Protein 2J07 (pdb70)

Secondary structure (DSSP, 8-state):
-PEEEEESS---STT-HHHHHHHTTS-EEEEEEE-HHHHSS-HHHHHHHHHHHHHHHHHHHHTT--EEEEES-HHHHHHHHHHHTT-SEEEEE---SHHHHHHHHHHHHH-SS-EEEEPPP-SS-TT-SS--SSHHHHHTT---PPPPPPPPSS---------------SSPPPPPSHHHHHHHHHHHHHHTGGGHHHHTT-TT-TTS---HHHHHTTSS-HHHHHHHHHHH-SHHHHHHHHHHHHHHHHHHHHHH-GGGGTS-SSGGGTT------HHHHHHHHTT-SS-HHHHHHHHHHHHHS---HHHHHHHHHIIIIIS---HHHHHHHHHHH-TT--HHHHHHHHHHHTTSSGGG--TT----HHHHHHHHSTTSHHHHHH-TT-SSSS-SS-SS-HHHHHHHHHHHHHHHH--

B-factor: mean 44.73, std 10.7, range [20.0, 86.78]

Solvent-accessible surface area: 18407 Å² total; per-residue (Å²): 57,24,5,0,0,3,1,23,49,8,3,6,2,6,0,0,16,0,0,41,87,0,42,95,176,22,79,3,4,0,0,1,11,1,4,49,85,85,9,174,33,36,81,30,51,56,0,1,37,1,34,1,0,47,24,4,13,89,25,1,118,93,79,48,10,2,0,10,2,16,102,18,56,2,26,100,50,0,7,32,0,5,159,125,17,166,7,131,6,0,7,0,6,37,31,54,68,77,61,1,124,118,18,4,26,101,0,118,137,45,13,110,38,70,9,75,49,33,105,30,7,51,17,14,50,7,59,54,130,149,49,28,99,56,27,64,48,1,23,168,78,32,218,39,15,53,83,35,61,84,55,12,166,75,13,42,178,20,79,69,70,12,142,13,41,191,49,110,33,67,19,117,44,38,125,46,6,26,152,16,0,54,64,27,0,169,57,7,8,118,77,83,0,67,128,17,36,88,45,54,38,60,0,28,10,82,6,17,23,105,5,26,4,14,24,24,27,6,0,0,0,26,40,15,0,0,80,62,0,69,185,107,23,60,116,1,3,203,81,10,7,23,44,15,8,52,37,2,0,0,53,1,0,19,84,33,19,70,73,0,25,115,94,6,0,20,83,144,4,74,83,10,65,56,84,101,59,95,77,28,8,66,16,0,46,71,0,128,0,7,0,0,0,1,0,0,0,0,57,17,0,47,50,41,0,23,1,5,78,31,0,49,19,4,0,4,7,6,0,0,3,7,2,0,0,34,9,98,97,0,9,83,17,4,30,50,9,3,6,7,9,25,116,8,35,14,3,17,28,4,0,74,3,0,4,0,14,0,36,73,21,61,32,120,106,18,13,75,8,46,80,1,0,109,133,26,6,95,138,23,142,11,8,142,157,38,0,86,100,13,123,52,16,52,44,83,136,47,62,27,84,30,97,66,3,91,107,54,1,22,142,38,0,74,98,46,36,209,97

Foldseek 3Di:
DAEEEEAFLALAQWQFVQVVVRVVPHAYAYEYEAECVLQVFALLQNQLLLLSNVQSQVVLVVLQHAYEYYYYQCLVVVQVVCVVQVHQEYEYAQDLDPVSVVSVVSNCVSHPHYYHYHHAAAQDAQPDPDADLALVVVVVVGDAFDAGGGGDRHHDHDDYDDDRDRTDSQADDDNHALVSLVVLLVVLLPPQLQCLVVAQLAFQRPSDSPNLLCVLSSSDGLRNSLNVLVVSDHDSSVVNNSVSVLVNSLSNNCNVPVCLLPAFPPPLCRPQPADADPVLVVCLQCLNQLQLLSSLQNQCLQHHQDTRLNSLLQSLQCCCQLVSHDNNVVLSSSLSSHSSRHNSSSSLSNSQSNCRRHNNNHQLDDDDQQVSCVVRPPVCVSSCVRPVVDPGSDGDPGPDDRVVSSVVRCVSVCVRVVD

Organism: Thermus thermophilus (strain ATCC 27634 / DSM 579 / HB8) (NCBI:txid300852)

CATH classification: 3.40.50.620 (+2 more: 1.25.40.80, 1.10.579.10)

Sequence (419 aa):
GPLLVWHRGDLRLHDHPALLEALARGPVVGLVVLDPNNLKTTPRRRAWFLENVRALREAYRARGGALWVLEGLPWEKVPEAARRLKAKAVYALTSHTPYGRYRDGRVREALPVPLHLLPAPHLLPPDLPRAYRVYTPFSRLYRGAAPPLPPPEALPKGPEEGEIPREDPGLPLPEPGEEAALAGLRAFLEAKLPRYAEERDRLDGEGGSRLSPYFALGVLSPRLAAWEAERRGGEGARKWVAELLWRDFSYHLLYHFPWMAERPLDPRFQAFPWQEDEALFQAWYEGKTGVPLVDAAMRELHATGFLSNRARMNAAQFAVKHLLLPWKRCEEAFRHLLLDGDRAVNLQGWQWAGGLGVDAAPYFRVFNPVLQGERHDPEGRWLKRWAPEYPSYAPKDPVVDLEEARRRYLRLARDLARG

Nearest PDB structures (foldseek):
  2j07-assembly1_A  TM=1.002E+00  e=1.628E-79  Thermus thermophilus HB8
  4u63-assembly1_A  TM=9.119E-01  e=2.411E-32  Agrobacterium fabrum str. C58
  1u3d-assembly1_A  TM=8.699E-01  e=9.094E-28  Arabidopsis thaliana
  2xrz-assembly2_B  TM=8.127E-01  e=2.180E-18  Methanosarcina mazei Go1
  7yc7-assembly2_B  TM=8.078E-01  e=6.521E-18  Methanosarcina mazei Go1

Structure (mmCIF, N/CA/C/O backbone):
data_2J07
#
_entry.id   2J07
#
_cell.length_a   112.620
_cell.length_b   112.620
_cell.length_c   140.262
_cell.angle_alpha   90.00
_cell.angle_beta   90.00
_cell.angle_gamma   120.00
#
_symmetry.space_group_name_H-M   'P 61 2 2'
#
loop_
_entity.id
_entity.type
_entity.pdbx_description
1 polymer 'DEOXYRIBODIPYRIMIDINE PHOTO-LYASE'
2 non-polymer 'FLAVIN-ADENINE DINUCLEOTIDE'
3 non-polymer 8-HYDROXY-10-(D-RIBO-2,3,4,5-TETRAHYDROXYPENTYL)-5-DEAZAISOALLOXAZINE
4 non-polymer 'CHLORIDE ION'
5 non-polymer 'PHOSPHATE ION'
6 water water
#
loop_
_atom_site.group_PDB
_atom_site.id
_atom_site.type_symbol
_atom_site.label_atom_id
_atom_site.label_alt_id
_atom_site.label_comp_id
_atom_site.label_asym_id
_atom_site.label_entity_id
_atom_site.label_seq_id
_atom_site.pdbx_PDB_ins_code
_atom_site.Cartn_x
_atom_site.Cartn_y
_atom_site.Cartn_z
_atom_site.occupancy
_atom_site.B_iso_or_equiv
_atom_site.auth_seq_id
_atom_site.auth_comp_id
_atom_site.auth_asym_id
_atom_site.auth_atom_id
_atom_site.pdbx_PDB_model_num
ATOM 1 N N . GLY A 1 2 ? 51.533 13.115 4.166 1.00 52.58 2 GLY A N 1
ATOM 2 C CA . GLY A 1 2 ? 51.795 12.906 5.625 1.00 48.14 2 GLY A CA 1
ATOM 3 C C . GLY A 1 2 ? 50.564 13.220 6.474 1.00 44.77 2 GLY A C 1
ATOM 4 O O . GLY A 1 2 ? 49.908 14.241 6.269 1.00 46.53 2 GLY A O 1
ATOM 5 N N . PRO A 1 3 ? 50.204 12.312 7.385 1.00 41.02 3 PRO A N 1
ATOM 6 C CA . PRO A 1 3 ? 48.995 12.543 8.185 1.00 40.00 3 PRO A CA 1
ATOM 7 C C . PRO A 1 3 ? 49.214 13.643 9.233 1.00 39.68 3 PRO A C 1
ATOM 8 O O . PRO A 1 3 ? 50.365 14.053 9.500 1.00 39.92 3 PRO A O 1
ATOM 12 N N . LEU A 1 4 ? 48.129 14.090 9.841 1.00 35.50 4 LEU A N 1
ATOM 13 C CA . LEU A 1 4 ? 48.204 14.906 11.043 1.00 35.23 4 LEU A CA 1
ATOM 14 C C . LEU A 1 4 ? 47.856 14.022 12.226 1.00 33.79 4 LEU A C 1
ATOM 15 O O . LEU A 1 4 ? 46.885 13.244 12.167 1.00 33.05 4 LEU A O 1
ATOM 20 N N . LEU A 1 5 ? 48.595 14.184 13.321 1.00 30.35 5 LEU A N 1
ATOM 21 C CA . LEU A 1 5 ? 48.297 13.409 14.544 1.00 33.78 5 LEU A CA 1
ATOM 22 C C . LEU A 1 5 ? 47.305 14.175 15.412 1.00 33.16 5 LEU A C 1
ATOM 23 O O . LEU A 1 5 ? 47.495 15.369 15.670 1.00 33.90 5 LEU A O 1
ATOM 28 N N . VAL A 1 6 ? 46.258 13.494 15.867 1.00 34.25 6 VAL A N 1
ATOM 29 C CA . VAL A 1 6 ? 45.330 14.071 16.849 1.00 32.52 6 VAL A CA 1
ATOM 30 C C . VAL A 1 6 ? 45.625 13.389 18.196 1.00 33.47 6 VAL A C 1
ATOM 31 O O . VAL A 1 6 ? 45.400 12.198 18.385 1.00 34.37 6 VAL A O 1
ATOM 35 N N . TRP A 1 7 ? 46.212 14.141 19.122 1.00 31.76 7 TRP A N 1
ATOM 36 C CA . TRP A 1 7 ? 46.589 13.571 20.421 1.00 31.08 7 TRP A CA 1
ATOM 37 C C . TRP A 1 7 ? 45.523 13.867 21.479 1.00 31.99 7 TRP A C 1
ATOM 38 O O . TRP A 1 7 ? 45.263 15.062 21.806 1.00 33.93 7 TRP A O 1
ATOM 49 N N . HIS A 1 8 ? 44.772 12.814 21.827 1.00 31.42 8 HIS A N 1
ATOM 50 C CA . HIS A 1 8 ? 43.683 12.867 22.811 1.00 34.08 8 HIS A CA 1
ATOM 51 C C . HIS A 1 8 ? 44.273 12.718 24.208 1.00 34.62 8 HIS A C 1
ATOM 52 O O . HIS A 1 8 ? 45.078 11.805 24.456 1.00 34.18 8 HIS A O 1
ATOM 59 N N . ARG A 1 9 ? 43.870 13.603 25.127 1.00 33.64 9 ARG A N 1
ATOM 60 C CA . ARG A 1 9 ? 44.235 13.451 26.512 1.00 33.93 9 ARG A CA 1
ATOM 61 C C . ARG A 1 9 ? 42.944 13.289 27.326 1.00 33.74 9 ARG A C 1
ATOM 62 O O . ARG A 1 9 ? 42.281 12.249 27.216 1.00 35.45 9 ARG A O 1
ATOM 70 N N . GLY A 1 10 ? 42.591 14.278 28.144 1.00 34.80 10 GLY A N 1
ATOM 71 C CA . GLY A 1 10 ? 41.306 14.230 28.876 1.00 33.61 10 GLY A CA 1
ATOM 72 C C . GLY A 1 10 ? 40.214 14.732 27.959 1.00 32.44 10 GLY A C 1
ATOM 73 O O . GLY A 1 10 ? 39.459 15.676 28.299 1.00 32.46 10 GLY A O 1
ATOM 74 N N . ASP A 1 11 ? 40.112 14.079 26.814 1.00 29.96 11 ASP A N 1
ATOM 75 C CA . ASP A 1 11 ? 39.112 14.387 25.809 1.00 31.97 11 ASP A CA 1
ATOM 76 C C . ASP A 1 11 ? 38.894 13.160 24.947 1.00 33.15 11 ASP A C 1
ATOM 77 O O . ASP A 1 11 ? 39.047 13.201 23.713 1.00 32.48 11 ASP A O 1
ATOM 82 N N . LEU A 1 12 ? 38.518 12.068 25.618 1.00 31.96 12 LEU A N 1
ATOM 83 C CA . LEU A 1 12 ? 38.354 10.771 24.991 1.00 34.12 12 LEU A CA 1
ATOM 84 C C . LEU A 1 12 ? 36.994 10.666 24.278 1.00 34.97 12 LEU A C 1
ATOM 85 O O . LEU A 1 12 ? 36.091 9.946 24.730 1.00 34.04 12 LEU A O 1
ATOM 90 N N . ARG A 1 13 ? 36.824 11.456 23.235 1.00 31.91 13 ARG A N 1
ATOM 91 C CA . ARG A 1 13 ? 35.535 11.520 22.529 1.00 31.96 13 ARG A CA 1
ATOM 92 C C . ARG A 1 13 ? 35.800 11.931 21.069 1.00 34.14 13 ARG A C 1
ATOM 93 O O . ARG A 1 13 ? 36.802 12.608 20.786 1.00 33.43 13 ARG A O 1
ATOM 101 N N . LEU A 1 14 ? 34.785 11.768 20.213 1.00 35.92 14 LEU A N 1
ATOM 102 C CA . LEU A 1 14 ? 34.829 12.305 18.853 1.00 35.32 14 LEU A CA 1
ATOM 103 C C . LEU A 1 14 ? 33.958 13.571 18.696 1.00 36.26 14 LEU A C 1
ATOM 104 O O . LEU A 1 14 ? 34.284 14.412 17.879 1.00 34.55 14 LEU A O 1
ATOM 109 N N . HIS A 1 15 ? 32.845 13.681 19.447 1.00 32.19 15 HIS A N 1
ATOM 110 C CA . HIS A 1 15 ? 31.942 14.862 19.369 1.00 33.61 15 HIS A CA 1
ATOM 111 C C . HIS A 1 15 ? 32.595 16.089 19.970 1.00 35.65 15 HIS A C 1
ATOM 112 O O . HIS A 1 15 ? 33.449 15.961 20.856 1.00 35.53 15 HIS A O 1
ATOM 119 N N . ASP A 1 16 ? 32.308 17.264 19.402 1.00 33.76 16 ASP A N 1
ATOM 120 C CA . ASP A 1 16 ? 32.771 18.540 19.949 1.00 33.55 16 ASP A CA 1
ATOM 121 C C . ASP A 1 16 ? 34.247 18.480 20.327 1.00 34.19 16 ASP A C 1
ATOM 122 O O . ASP A 1 16 ? 34.603 18.866 21.444 1.00 32.44 16 ASP A O 1
ATOM 127 N N . HIS A 1 17 ? 35.122 18.212 19.334 1.00 32.90 17 HIS A N 1
ATOM 128 C CA . HIS A 1 17 ? 36.550 18.073 19.611 1.00 32.35 17 HIS A CA 1
ATOM 129 C C . HIS A 1 17 ? 37.349 18.969 18.675 1.00 31.36 17 HIS A C 1
ATOM 130 O O . HIS A 1 17 ? 37.537 18.613 17.516 1.00 33.38 17 HIS A O 1
ATOM 137 N N . PRO A 1 18 ? 37.653 20.216 19.115 1.00 31.05 18 PRO A N 1
ATOM 138 C CA . PRO A 1 18 ? 38.281 21.162 18.218 1.00 31.60 18 PRO A CA 1
ATOM 139 C C . PRO A 1 18 ? 39.568 20.603 17.553 1.00 32.00 18 PRO A C 1
ATOM 140 O O . PRO A 1 18 ? 39.843 20.944 16.420 1.00 31.86 18 PRO A O 1
ATOM 144 N N . ALA A 1 19 ? 40.419 19.899 18.302 1.00 34.65 19 ALA A N 1
ATOM 145 C CA . ALA A 1 19 ? 41.675 19.448 17.720 1.00 33.29 19 ALA A CA 1
ATOM 146 C C . ALA A 1 19 ? 41.434 18.450 16.571 1.00 31.35 19 ALA A C 1
ATOM 147 O O . ALA A 1 19 ? 42.149 18.464 15.557 1.00 31.56 19 ALA A O 1
ATOM 149 N N . LEU A 1 20 ? 40.549 17.488 16.817 1.00 32.27 20 LEU A N 1
ATOM 150 C CA . LEU A 1 20 ? 40.181 16.479 15.825 1.00 33.06 20 LEU A CA 1
ATOM 151 C C . LEU A 1 20 ? 39.695 17.132 14.529 1.00 33.51 20 LEU A C 1
ATOM 152 O O . LEU A 1 20 ? 40.242 16.879 13.444 1.00 32.27 20 LEU A O 1
ATOM 157 N N . LEU A 1 21 ? 38.762 18.076 14.642 1.00 31.93 21 LEU A N 1
ATOM 158 C CA . LEU A 1 21 ? 38.277 18.732 13.431 1.00 31.83 21 LEU A CA 1
ATOM 159 C C . LEU A 1 21 ? 39.292 19.641 12.803 1.00 30.53 21 LEU A C 1
ATOM 160 O O . LEU A 1 21 ? 39.336 19.736 11.566 1.00 31.88 21 LEU A O 1
ATOM 165 N N . GLU A 1 22 ? 40.008 20.429 13.607 1.00 30.20 22 GLU A N 1
ATOM 166 C CA . GLU A 1 22 ? 41.064 21.303 13.017 1.00 31.86 22 GLU A CA 1
ATOM 167 C C . GLU A 1 22 ? 42.005 20.471 12.139 1.00 33.59 22 GLU A C 1
ATOM 168 O O . GLU A 1 22 ? 42.399 20.874 11.044 1.00 31.97 22 GLU A O 1
ATOM 174 N N . ALA A 1 23 ? 42.372 19.281 12.646 1.00 33.47 23 ALA A N 1
ATOM 175 C CA . ALA A 1 23 ? 43.277 18.425 11.905 1.00 32.10 23 ALA A CA 1
ATOM 176 C C . ALA A 1 23 ? 42.622 17.820 10.660 1.00 32.77 23 ALA A C 1
ATOM 177 O O . ALA A 1 23 ? 43.224 17.785 9.588 1.00 33.51 23 ALA A O 1
ATOM 179 N N . LEU A 1 24 ? 41.426 17.274 10.817 1.00 32.49 24 LEU A N 1
ATOM 180 C CA . LEU A 1 24 ? 40.758 16.574 9.705 1.00 33.78 24 LEU A CA 1
ATOM 181 C C . LEU A 1 24 ? 40.527 17.539 8.560 1.00 32.28 24 LEU A C 1
ATOM 182 O O . LEU A 1 24 ? 40.532 17.147 7.402 1.00 29.85 24 LEU A O 1
ATOM 187 N N . ALA A 1 25 ? 40.222 18.803 8.874 1.00 29.22 25 ALA A N 1
ATOM 188 C CA . ALA A 1 25 ? 40.013 19.759 7.774 1.00 29.59 25 ALA A CA 1
ATOM 189 C C . ALA A 1 25 ? 41.247 19.960 6.926 1.00 32.67 25 ALA A C 1
ATOM 190 O O . ALA A 1 25 ? 41.128 20.409 5.777 1.00 30.98 25 ALA A O 1
ATOM 192 N N . ARG A 1 26 ? 42.435 19.666 7.482 1.00 29.63 26 ARG A N 1
ATOM 193 C CA . ARG A 1 26 ? 43.690 19.821 6.722 1.00 31.01 26 ARG A CA 1
ATOM 194 C C . ARG A 1 26 ? 44.164 18.582 5.977 1.00 32.28 26 ARG A C 1
ATOM 195 O O . ARG A 1 26 ? 44.992 18.693 5.097 1.00 32.67 26 ARG A O 1
ATOM 203 N N . GLY A 1 27 ? 43.742 17.386 6.403 1.00 33.04 27 GLY A N 1
ATOM 204 C CA . GLY A 1 27 ? 44.240 16.173 5.754 1.00 34.39 27 GLY A CA 1
ATOM 205 C C . GLY A 1 27 ? 43.874 14.947 6.558 1.00 34.48 27 GLY A C 1
ATOM 206 O O . GLY A 1 27 ? 43.137 15.064 7.540 1.00 31.16 27 GLY A O 1
ATOM 207 N N . PRO A 1 28 ? 44.404 13.771 6.148 1.00 35.02 28 PRO A N 1
ATOM 208 C CA . PRO A 1 28 ? 44.164 12.500 6.837 1.00 34.66 28 PRO A CA 1
ATOM 209 C C . PRO A 1 28 ? 44.696 12.609 8.240 1.00 33.33 28 PRO A C 1
ATOM 210 O O . PRO A 1 28 ? 45.715 13.284 8.458 1.00 32.66 28 PRO A O 1
ATOM 214 N N . VAL A 1 29 ? 44.034 11.934 9.175 1.00 33.15 29 VAL A N 1
ATOM 215 C CA . VAL A 1 29 ? 44.436 11.959 10.569 1.00 33.89 29 VAL A CA 1
ATOM 216 C C . VAL A 1 29 ? 44.704 10.545 11.105 1.00 33.53 29 VAL A C 1
ATOM 217 O O . VAL A 1 29 ? 44.052 9.569 10.707 1.00 32.48 29 VAL A O 1
ATOM 221 N N . VAL A 1 30 ? 45.531 10.500 12.139 1.00 33.15 30 VAL A N 1
ATOM 222 C CA . VAL A 1 30 ? 45.660 9.316 13.010 1.00 32.39 30 VAL A CA 1
ATOM 223 C C . VAL A 1 30 ? 45.541 9.849 14.443 1.00 32.11 30 VAL A C 1
ATOM 224 O O . VAL A 1 30 ? 46.207 10.835 14.794 1.00 33.04 30 VAL A O 1
ATOM 228 N N . GLY A 1 31 ? 44.747 9.183 15.292 1.00 28.90 31 GLY A N 1
ATOM 229 C CA . GLY A 1 31 ? 44.570 9.623 16.669 1.00 30.79 31 GLY A CA 1
ATOM 230 C C . GLY A 1 31 ? 45.681 8.979 17.498 1.00 33.57 31 GLY A C 1
ATOM 231 O O . GLY A 1 31 ? 46.266 7.968 17.082 1.00 31.86 31 GLY A O 1
ATOM 232 N N . LEU A 1 32 ? 45.997 9.579 18.639 1.00 30.99 32 LEU A N 1
ATOM 233 C CA . LEU A 1 32 ? 46.985 8.993 19.565 1.00 32.71 32 LEU A CA 1
ATOM 234 C C . LEU A 1 32 ? 46.533 9.235 20.976 1.00 33.31 32 LEU A C 1
ATOM 235 O O . LEU A 1 32 ? 46.103 10.350 21.328 1.00 33.44 32 LEU A O 1
ATOM 240 N N . VAL A 1 33 ? 46.662 8.201 21.802 1.00 33.14 33 VAL A N 1
ATOM 241 C CA . VAL A 1 33 ? 46.621 8.348 23.245 1.00 34.13 33 VAL A CA 1
ATOM 242 C C . VAL A 1 33 ? 47.966 7.874 23.797 1.00 35.51 33 VAL A C 1
ATOM 243 O O . VAL A 1 33 ? 48.512 6.868 23.343 1.00 32.12 33 VAL A O 1
ATOM 247 N N . VAL A 1 34 ? 48.520 8.657 24.721 1.00 33.73 34 VAL A N 1
ATOM 248 C CA . VAL A 1 34 ? 49.695 8.213 25.468 1.00 33.73 34 VAL A CA 1
ATOM 249 C C . VAL A 1 34 ? 49.313 7.872 26.897 1.00 33.78 34 VAL A C 1
ATOM 250 O O . VAL A 1 34 ? 48.834 8.732 27.668 1.00 33.48 34 VAL A O 1
ATOM 254 N N . LEU A 1 35 ? 49.566 6.615 27.255 1.00 33.27 35 LEU A N 1
ATOM 255 C CA . LEU A 1 35 ? 49.419 6.102 28.632 1.00 32.55 35 LEU A CA 1
ATOM 256 C C . LEU A 1 35 ? 50.625 6.542 29.463 1.00 35.09 35 LEU A C 1
ATOM 257 O O . LEU A 1 35 ? 51.723 6.007 29.318 1.00 34.25 35 LEU A O 1
ATOM 262 N N . ASP A 1 36 ? 50.418 7.637 30.193 1.00 33.04 36 ASP A N 1
ATOM 263 C CA . ASP A 1 36 ? 51.502 8.448 30.792 1.00 34.12 36 ASP A CA 1
ATOM 264 C C . ASP A 1 36 ? 51.584 8.081 32.280 1.00 33.08 36 ASP A C 1
ATOM 265 O O . ASP A 1 36 ? 50.591 8.190 33.028 1.00 34.70 36 ASP A O 1
ATOM 270 N N . PRO A 1 37 ? 52.762 7.635 32.728 1.00 37.42 37 PRO A N 1
ATOM 271 C CA . PRO A 1 37 ? 52.861 7.218 34.142 1.00 39.59 37 PRO A CA 1
ATOM 272 C C . PRO A 1 37 ? 52.541 8.360 35.106 1.00 39.58 37 PRO A C 1
ATOM 273 O O . PRO A 1 37 ? 52.079 8.105 36.220 1.00 37.32 37 PRO A O 1
ATOM 277 N N . ASN A 1 38 ? 52.693 9.615 34.667 1.00 37.46 38 ASN A N 1
ATOM 278 C CA . ASN A 1 38 ? 52.378 10.739 35.572 1.00 35.78 38 ASN A CA 1
ATOM 279 C C . ASN A 1 38 ? 50.879 10.766 35.938 1.00 40.34 38 ASN A C 1
ATOM 280 O O . ASN A 1 38 ? 50.491 11.291 36.999 1.00 39.14 38 ASN A O 1
ATOM 285 N N . ASN A 1 39 ? 50.030 10.214 35.062 1.00 39.30 39 ASN A N 1
ATOM 286 C CA . ASN A 1 39 ? 48.585 10.139 35.347 1.00 39.37 39 ASN A CA 1
ATOM 287 C C . ASN A 1 39 ? 48.156 8.721 35.744 1.00 42.07 39 ASN A C 1
ATOM 288 O O . ASN A 1 39 ? 47.084 8.538 36.311 1.00 42.39 39 ASN A O 1
ATOM 293 N N . LEU A 1 40 ? 48.965 7.714 35.411 1.00 41.59 40 LEU A N 1
ATOM 294 C CA . LEU A 1 40 ? 48.515 6.319 35.558 1.00 43.16 40 LEU A CA 1
ATOM 295 C C . LEU A 1 40 ? 49.024 5.624 36.807 1.00 45.60 40 LEU A C 1
ATOM 296 O O . LEU A 1 40 ? 48.655 4.464 37.091 1.00 45.08 40 LEU A O 1
ATOM 301 N N . LYS A 1 41 ? 49.914 6.287 37.541 1.00 44.96 41 LYS A N 1
ATOM 302 C CA . LYS A 1 41 ? 50.319 5.761 38.815 1.00 47.38 41 LYS A CA 1
ATOM 303 C C . LYS A 1 41 ? 49.305 6.238 39.843 1.00 47.58 41 LYS A C 1
ATOM 304 O O . LYS A 1 41 ? 49.534 7.231 40.527 1.00 48.14 41 LYS A O 1
ATOM 310 N N . THR A 1 42 ? 48.103 5.657 39.768 1.00 43.47 42 THR A N 1
ATOM 311 C CA . THR A 1 42 ? 46.959 6.053 40.600 1.00 40.17 42 THR A CA 1
ATOM 312 C C . THR A 1 42 ? 46.253 4.734 40.931 1.00 40.85 42 THR A C 1
ATOM 313 O O . THR A 1 42 ? 46.819 3.659 40.663 1.00 37.70 42 THR A O 1
ATOM 317 N N . THR A 1 43 ? 45.076 4.785 41.549 1.00 38.99 43 THR A N 1
ATOM 318 C CA . THR A 1 43 ? 44.399 3.564 42.002 1.00 37.78 43 THR A CA 1
ATOM 319 C C . THR A 1 43 ? 43.861 2.696 40.839 1.00 35.76 43 THR A C 1
ATOM 320 O O . THR A 1 43 ? 43.562 3.204 39.751 1.00 31.40 43 THR A O 1
ATOM 324 N N . PRO A 1 44 ? 43.722 1.387 41.080 1.00 37.06 44 PRO A N 1
ATOM 325 C CA . PRO A 1 44 ? 43.217 0.495 40.024 1.00 35.45 44 PRO A CA 1
ATOM 326 C C . PRO A 1 44 ? 41.887 0.960 39.419 1.00 35.03 44 PRO A C 1
ATOM 327 O O . PRO A 1 44 ? 41.712 0.880 38.197 1.00 36.04 44 PRO A O 1
ATOM 331 N N . ARG A 1 45 ? 40.923 1.364 40.253 1.00 33.31 45 ARG A N 1
ATOM 332 C CA . ARG A 1 45 ? 39.651 1.856 39.706 1.00 32.87 45 ARG A CA 1
ATOM 333 C C . ARG A 1 45 ? 39.809 2.983 38.664 1.00 32.09 45 ARG A C 1
ATOM 334 O O . ARG A 1 45 ? 39.103 3.003 37.651 1.00 31.50 45 ARG A O 1
ATOM 342 N N . ARG A 1 46 ? 40.716 3.932 38.919 1.00 31.72 46 ARG A N 1
ATOM 343 C CA . ARG A 1 46 ? 40.915 5.090 38.030 1.00 33.38 46 ARG A CA 1
ATOM 344 C C . ARG A 1 46 ? 41.755 4.709 36.791 1.00 34.67 46 ARG A C 1
ATOM 345 O O . ARG A 1 46 ? 41.534 5.214 35.670 1.00 33.23 46 ARG A O 1
ATOM 353 N N . ARG A 1 47 ? 42.715 3.813 36.972 1.00 32.30 47 ARG A N 1
ATOM 354 C CA . ARG A 1 47 ? 43.504 3.374 35.824 1.00 35.44 47 ARG A CA 1
ATOM 355 C C . ARG A 1 47 ? 42.530 2.697 34.863 1.00 32.91 47 ARG A C 1
ATOM 356 O O . ARG A 1 47 ? 42.590 2.918 33.651 1.00 34.28 47 ARG A O 1
ATOM 364 N N . ALA A 1 48 ? 41.698 1.800 35.397 1.00 36.26 48 ALA A N 1
ATOM 365 C CA . ALA A 1 48 ? 40.765 1.038 34.575 1.00 32.88 48 ALA A CA 1
ATOM 366 C C . ALA A 1 48 ? 39.698 1.914 33.941 1.00 33.74 48 ALA A C 1
ATOM 367 O O . ALA A 1 48 ? 39.347 1.719 32.774 1.00 35.68 48 ALA A O 1
ATOM 369 N N . TRP A 1 49 ? 39.170 2.884 34.677 1.00 31.99 49 TRP A N 1
ATOM 370 C CA . TRP A 1 49 ? 38.195 3.787 34.061 1.00 33.15 49 TRP A CA 1
ATOM 371 C C . TRP A 1 49 ? 38.830 4.510 32.844 1.00 33.37 49 TRP A C 1
ATOM 372 O O . TRP A 1 49 ? 38.190 4.656 31.768 1.00 31.36 49 TRP A O 1
ATOM 383 N N . PHE A 1 50 ? 40.055 5.002 33.020 1.00 31.79 50 PHE A N 1
ATOM 384 C CA . PHE A 1 50 ? 40.735 5.679 31.886 1.00 32.58 50 PHE A CA 1
ATOM 385 C C . PHE A 1 50 ? 41.000 4.675 30.732 1.00 34.67 50 PHE A C 1
ATOM 386 O O . PHE A 1 50 ? 40.649 4.952 29.595 1.00 32.83 50 PHE A O 1
ATOM 394 N N . LEU A 1 51 ? 41.648 3.534 31.039 1.00 32.27 51 LEU A N 1
ATOM 395 C CA . LEU A 1 51 ? 41.903 2.512 30.028 1.00 33.76 51 LEU A CA 1
ATOM 396 C C . LEU A 1 51 ? 40.645 2.096 29.250 1.00 34.58 51 LEU A C 1
ATOM 397 O O . LEU A 1 51 ? 40.706 1.919 28.029 1.00 33.56 51 LEU A O 1
ATOM 402 N N . GLU A 1 52 ? 39.547 1.830 29.956 1.00 33.51 52 GLU A N 1
ATOM 403 C CA . GLU A 1 52 ? 38.352 1.351 29.267 1.00 34.41 52 GLU A CA 1
ATOM 404 C C . GLU A 1 52 ? 37.687 2.402 28.387 1.00 34.79 52 GLU A C 1
ATOM 405 O O . GLU A 1 52 ? 37.087 2.088 27.345 1.00 32.46 52 GLU A O 1
ATOM 411 N N . ASN A 1 53 ? 37.777 3.656 28.793 1.00 32.52 53 ASN A N 1
ATOM 412 C CA . ASN A 1 53 ? 37.378 4.745 27.881 1.00 32.28 53 ASN A CA 1
ATOM 413 C C . ASN A 1 53 ? 38.310 4.968 26.663 1.00 33.14 53 ASN A C 1
ATOM 414 O O . ASN A 1 53 ? 37.847 5.384 25.611 1.00 34.42 53 ASN A O 1
ATOM 419 N N . VAL A 1 54 ? 39.599 4.679 26.804 1.00 30.72 54 VAL A N 1
ATOM 420 C CA . VAL A 1 54 ? 40.526 4.678 25.666 1.00 31.58 54 VAL A CA 1
ATOM 421 C C . VAL A 1 54 ? 40.158 3.533 24.701 1.00 32.78 54 VAL A C 1
ATOM 422 O O . VAL A 1 54 ? 40.137 3.692 23.478 1.00 32.83 54 VAL A O 1
ATOM 426 N N . ARG A 1 55 ? 39.874 2.363 25.274 1.00 32.82 55 ARG A N 1
ATOM 427 C CA . ARG A 1 55 ? 39.376 1.248 24.507 1.00 30.86 55 ARG A CA 1
ATOM 428 C C . ARG A 1 55 ? 38.103 1.609 23.734 1.00 31.40 55 ARG A C 1
ATOM 429 O O . ARG A 1 55 ? 37.989 1.281 22.574 1.00 33.48 55 ARG A O 1
ATOM 437 N N . ALA A 1 56 ? 37.130 2.238 24.400 1.00 32.69 56 ALA A N 1
ATOM 438 C CA . ALA A 1 56 ? 35.892 2.705 23.754 1.00 34.26 56 ALA A CA 1
ATOM 439 C C . ALA A 1 56 ? 36.180 3.713 22.614 1.00 32.28 56 ALA A C 1
ATOM 440 O O . ALA A 1 56 ? 35.507 3.706 21.588 1.00 32.38 56 ALA A O 1
ATOM 442 N N . LEU A 1 57 ? 37.160 4.593 22.808 1.00 32.04 57 LEU A N 1
ATOM 443 C CA . LEU A 1 57 ? 37.477 5.583 21.799 1.00 30.63 57 LEU A CA 1
ATOM 444 C C . LEU A 1 57 ? 38.091 4.861 20.604 1.00 30.66 57 LEU A C 1
ATOM 445 O O . LEU A 1 57 ? 37.733 5.146 19.457 1.00 30.69 57 LEU A O 1
ATOM 450 N N . ARG A 1 58 ? 38.965 3.884 20.866 1.00 31.70 58 ARG A N 1
ATOM 451 C CA . ARG A 1 58 ? 39.484 3.079 19.744 1.00 31.19 58 ARG A CA 1
ATOM 452 C C . ARG A 1 58 ? 38.323 2.412 18.996 1.00 34.18 58 ARG A C 1
ATOM 453 O O . ARG A 1 58 ? 38.325 2.316 17.757 1.00 32.43 58 ARG A O 1
ATOM 461 N N . GLU A 1 59 ? 37.402 1.807 19.743 1.00 31.57 59 GLU A N 1
ATOM 462 C CA . GLU A 1 59 ? 36.265 1.172 19.061 1.00 33.79 59 GLU A CA 1
ATOM 463 C C . GLU A 1 59 ? 35.542 2.180 18.191 1.00 33.17 59 GLU A C 1
ATOM 464 O O . GLU A 1 59 ? 35.005 1.829 17.112 1.00 34.06 59 GLU A O 1
ATOM 470 N N . ALA A 1 60 ? 35.375 3.373 18.728 1.00 31.91 60 ALA A N 1
ATOM 471 C CA . ALA A 1 60 ? 34.682 4.454 17.983 1.00 34.57 60 ALA A CA 1
ATOM 472 C C . ALA A 1 60 ? 35.440 4.814 16.687 1.00 35.53 60 ALA A C 1
ATOM 473 O O . ALA A 1 60 ? 34.809 5.046 15.611 1.00 34.05 60 ALA A O 1
ATOM 475 N N . TYR A 1 61 ? 36.762 4.955 16.809 1.00 31.84 61 TYR A N 1
ATOM 476 C CA . TYR A 1 61 ? 37.610 5.206 15.623 1.00 31.25 61 TYR A CA 1
ATOM 477 C C . TYR A 1 61 ? 37.408 4.035 14.631 1.00 31.93 61 TYR A C 1
ATOM 478 O O . TYR A 1 61 ? 37.056 4.246 13.491 1.00 30.98 61 TYR A O 1
ATOM 487 N N . ARG A 1 62 ? 37.570 2.793 15.096 1.00 33.19 62 ARG A N 1
ATOM 488 C CA . ARG A 1 62 ? 37.439 1.610 14.202 1.00 31.03 62 ARG A CA 1
ATOM 489 C C . ARG A 1 62 ? 36.080 1.586 13.522 1.00 31.72 62 ARG A C 1
ATOM 490 O O . ARG A 1 62 ? 35.986 1.201 12.379 1.00 33.23 62 ARG A O 1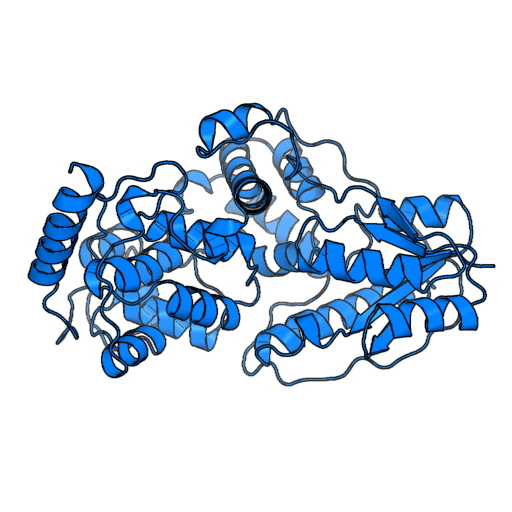
ATOM 498 N N . ALA A 1 63 ? 35.011 1.779 14.287 1.00 31.43 63 ALA A N 1
ATOM 499 C CA . ALA A 1 63 ? 33.652 1.716 13.719 1.00 32.49 63 ALA A CA 1
ATOM 500 C C . ALA A 1 63 ? 33.500 2.724 12.559 1.00 33.86 63 ALA A C 1
ATOM 501 O O . ALA A 1 63 ? 32.679 2.513 11.645 1.00 32.21 63 ALA A O 1
ATOM 503 N N . ARG A 1 64 ? 34.299 3.796 12.584 1.00 31.38 64 ARG A N 1
ATOM 504 C CA . ARG A 1 64 ? 34.223 4.822 11.512 1.00 32.22 64 ARG A CA 1
ATOM 505 C C . ARG A 1 64 ? 35.319 4.625 10.464 1.00 35.58 64 ARG A C 1
ATOM 506 O O . ARG A 1 64 ? 35.464 5.466 9.547 1.00 34.62 64 ARG A O 1
ATOM 514 N N . GLY A 1 65 ? 36.091 3.537 10.599 1.00 32.51 65 GLY A N 1
ATOM 515 C CA . GLY A 1 65 ? 37.092 3.169 9.588 1.00 32.02 65 GLY A CA 1
ATOM 516 C C . GLY A 1 65 ? 38.454 3.852 9.834 1.00 33.08 65 GLY A C 1
ATOM 517 O O . GLY A 1 65 ? 39.367 3.729 9.015 1.00 29.91 65 GLY A O 1
ATOM 518 N N . GLY A 1 66 ? 38.641 4.421 11.031 1.00 32.25 66 GLY A N 1
ATOM 519 C CA . GLY A 1 66 ? 39.830 5.203 11.364 1.00 33.77 66 GLY A CA 1
ATOM 520 C C . GLY A 1 66 ? 40.811 4.513 12.300 1.00 34.30 66 GLY A C 1
ATOM 521 O O . GLY A 1 66 ? 40.534 3.409 12.825 1.00 32.30 66 GLY A O 1
ATOM 522 N N . ALA A 1 67 ? 41.914 5.216 12.594 1.00 33.26 67 ALA A N 1
ATOM 523 C CA . ALA A 1 67 ? 43.061 4.622 13.287 1.00 34.89 67 ALA A CA 1
ATOM 524 C C . ALA A 1 67 ? 43.421 5.398 14.561 1.00 35.95 67 ALA A C 1
ATOM 525 O O . ALA A 1 67 ? 43.694 6.593 14.495 1.00 32.07 67 ALA A O 1
ATOM 527 N N . LEU A 1 68 ? 43.356 4.728 15.715 1.00 33.18 68 LEU A N 1
ATOM 528 C CA . LEU A 1 68 ? 43.769 5.321 16.990 1.00 34.84 68 LEU A CA 1
ATOM 529 C C . LEU A 1 68 ? 44.972 4.515 17.521 1.00 33.84 68 LEU A C 1
ATOM 530 O O . LEU A 1 68 ? 44.841 3.331 17.883 1.00 36.71 68 LEU A O 1
ATOM 535 N N . TRP A 1 69 ? 46.137 5.141 17.550 1.00 33.61 69 TRP A N 1
ATOM 536 C CA . TRP A 1 69 ? 47.339 4.588 18.254 1.00 34.16 69 TRP A CA 1
ATOM 537 C C . TRP A 1 69 ? 47.290 4.774 19.758 1.00 35.41 69 TRP A C 1
ATOM 538 O O . TRP A 1 69 ? 46.739 5.765 20.260 1.00 33.96 69 TRP A O 1
ATOM 549 N N . VAL A 1 70 ? 47.788 3.778 20.489 1.00 32.22 70 VAL A N 1
ATOM 550 C CA . VAL A 1 70 ? 47.916 3.917 21.942 1.00 34.20 70 VAL A CA 1
ATOM 551 C C . VAL A 1 70 ? 49.283 3.478 22.328 1.00 35.74 70 VAL A C 1
ATOM 552 O O . VAL A 1 70 ? 49.655 2.339 22.005 1.00 36.61 70 VAL A O 1
ATOM 556 N N . LEU A 1 71 ? 50.082 4.413 22.857 1.00 34.79 71 LEU A N 1
ATOM 557 C CA . LEU A 1 71 ? 51.471 4.131 23.241 1.00 34.84 71 LEU A CA 1
ATOM 558 C C . LEU A 1 71 ? 51.645 4.369 24.745 1.00 36.64 71 LEU A C 1
ATOM 559 O O . LEU A 1 71 ? 50.910 5.166 25.339 1.00 36.07 71 LEU A O 1
ATOM 564 N N . GLU A 1 72 ? 52.632 3.715 25.352 1.00 36.27 72 GLU A N 1
ATOM 565 C CA . GLU A 1 72 ? 52.798 3.758 26.810 1.00 38.33 72 GLU A CA 1
ATOM 566 C C . GLU A 1 72 ? 54.155 4.395 27.116 1.00 37.50 72 GLU A C 1
ATOM 567 O O . GLU A 1 72 ? 55.181 4.000 26.546 1.00 34.00 72 GLU A O 1
ATOM 573 N N . GLY A 1 73 ? 54.163 5.427 27.965 1.00 37.16 73 GLY A N 1
ATOM 574 C CA . GLY A 1 73 ? 55.432 6.080 28.312 1.00 34.46 73 GLY A CA 1
ATOM 575 C C . GLY A 1 73 ? 55.328 7.593 28.452 1.00 32.34 73 GLY A C 1
ATOM 576 O O . GLY A 1 73 ? 54.210 8.152 28.608 1.00 33.93 73 GLY A O 1
ATOM 577 N N . LEU A 1 74 ? 56.487 8.251 28.532 1.00 32.78 74 LEU A N 1
ATOM 578 C CA . LEU A 1 74 ? 56.505 9.735 28.699 1.00 32.08 74 LEU A CA 1
ATOM 579 C C . LEU A 1 74 ? 56.053 10.395 27.385 1.00 31.32 74 LEU A C 1
ATOM 580 O O . LEU A 1 74 ? 56.603 10.083 26.343 1.00 32.59 74 LEU A O 1
ATOM 585 N N . PRO A 1 75 ? 55.103 11.354 27.449 1.00 31.91 75 PRO A N 1
ATOM 586 C CA . PRO A 1 75 ? 54.626 11.990 26.202 1.00 32.59 75 PRO A CA 1
ATOM 587 C C . PRO A 1 75 ? 55.756 12.586 25.340 1.00 32.32 75 PRO A C 1
ATOM 588 O O . PRO A 1 75 ? 55.657 12.539 24.128 1.00 34.76 75 PRO A O 1
ATOM 592 N N . TRP A 1 76 ? 56.816 13.119 25.952 1.00 32.60 76 TRP A N 1
ATOM 593 C CA . TRP A 1 76 ? 57.864 13.796 25.160 1.00 31.81 76 TRP A CA 1
ATOM 594 C C . TRP A 1 76 ? 58.778 12.796 24.458 1.00 33.80 76 TRP A C 1
ATOM 595 O O . TRP A 1 76 ? 59.677 13.210 23.739 1.00 33.77 76 TRP A O 1
ATOM 606 N N . GLU A 1 77 ? 58.662 11.502 24.812 1.00 35.64 77 GLU A N 1
ATOM 607 C CA . GLU A 1 77 ? 59.287 10.408 24.052 1.00 36.56 77 GLU A CA 1
ATOM 608 C C . GLU A 1 77 ? 58.281 9.836 23.038 1.00 35.11 77 GLU A C 1
ATOM 609 O O . GLU A 1 77 ? 58.632 9.582 21.901 1.00 36.21 77 GLU A O 1
ATOM 615 N N . LYS A 1 78 ? 57.067 9.530 23.491 1.00 33.03 78 LYS A N 1
ATOM 616 C CA . LYS A 1 78 ? 56.128 8.779 22.661 1.00 34.55 78 LYS A CA 1
ATOM 617 C C . LYS A 1 78 ? 55.457 9.634 21.578 1.00 33.57 78 LYS A C 1
ATOM 618 O O . LYS A 1 78 ? 55.064 9.097 20.535 1.00 34.09 78 LYS A O 1
ATOM 624 N N . VAL A 1 79 ? 55.142 10.894 21.887 1.00 33.75 79 VAL A N 1
ATOM 625 C CA . VAL A 1 79 ? 54.523 11.720 20.852 1.00 32.46 79 VAL A CA 1
ATOM 626 C C . VAL A 1 79 ? 55.494 11.922 19.669 1.00 33.66 79 VAL A C 1
ATOM 627 O O . VAL A 1 79 ? 55.105 11.706 18.509 1.00 33.98 79 VAL A O 1
ATOM 631 N N . PRO A 1 80 ? 56.761 12.277 19.947 1.00 34.31 80 PRO A N 1
ATOM 632 C CA . PRO A 1 80 ? 57.681 12.344 18.826 1.00 33.83 80 PRO A CA 1
ATOM 633 C C . PRO A 1 80 ? 57.919 11.009 18.155 1.00 35.40 80 PRO A C 1
ATOM 634 O O . PRO A 1 80 ? 58.048 10.959 16.947 1.00 37.48 80 PRO A O 1
ATOM 638 N N . GLU A 1 81 ? 57.915 9.920 18.907 1.00 34.72 81 GLU A N 1
ATOM 639 C CA . GLU A 1 81 ? 57.969 8.607 18.276 1.00 36.01 81 GLU A CA 1
ATOM 640 C C . GLU A 1 81 ? 56.861 8.399 17.241 1.00 35.73 81 GLU A C 1
ATOM 641 O O . GLU A 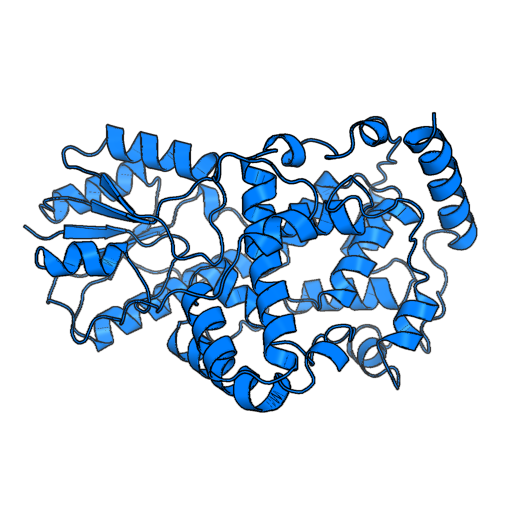1 81 ? 57.123 7.989 16.114 1.00 36.20 81 GLU A O 1
ATOM 647 N N . ALA A 1 82 ? 55.607 8.542 17.669 1.00 34.31 82 ALA A N 1
ATOM 648 C CA . ALA A 1 82 ? 54.501 8.401 16.756 1.00 33.57 82 ALA A CA 1
ATOM 649 C C . ALA A 1 82 ? 54.647 9.345 15.543 1.00 35.17 82 ALA A C 1
ATOM 650 O O . ALA A 1 82 ? 54.447 8.915 14.391 1.00 34.25 82 ALA A O 1
ATOM 652 N N . ALA A 1 83 ? 54.986 10.619 15.783 1.00 32.54 83 ALA A N 1
ATOM 653 C CA . ALA A 1 83 ? 55.096 11.566 14.659 1.00 34.77 83 ALA A CA 1
ATOM 654 C C . ALA A 1 83 ? 56.173 11.090 13.647 1.00 37.63 83 ALA A C 1
ATOM 655 O O . ALA A 1 83 ? 55.974 11.155 12.421 1.00 37.30 83 ALA A O 1
ATOM 657 N N . ARG A 1 84 ? 57.281 10.546 14.140 1.00 37.15 84 ARG A N 1
ATOM 658 C CA . ARG A 1 84 ? 58.317 10.033 13.214 1.00 40.84 84 ARG A CA 1
ATOM 659 C C . ARG A 1 84 ? 57.797 8.809 12.486 1.00 38.46 84 ARG A C 1
ATOM 660 O O . ARG A 1 84 ? 58.010 8.665 11.296 1.00 38.93 84 ARG A O 1
ATOM 668 N N . ARG A 1 85 ? 57.254 7.850 13.224 1.00 36.89 85 ARG A N 1
ATOM 669 C CA . ARG A 1 85 ? 56.846 6.577 12.610 1.00 37.94 85 ARG A CA 1
ATOM 670 C C . ARG A 1 85 ? 55.745 6.794 11.583 1.00 38.56 85 ARG A C 1
ATOM 671 O O . ARG A 1 85 ? 55.747 6.172 10.529 1.00 36.95 85 ARG A O 1
ATOM 679 N N . LEU A 1 86 ? 54.896 7.788 11.820 1.00 35.80 86 LEU A N 1
ATOM 680 C CA . LEU A 1 86 ? 53.833 8.093 10.869 1.00 35.80 86 LEU A CA 1
ATOM 681 C C . LEU A 1 86 ? 54.209 9.092 9.788 1.00 37.15 86 LEU A C 1
ATOM 682 O O . LEU A 1 86 ? 53.353 9.455 8.944 1.00 35.50 86 LEU A O 1
ATOM 687 N N . LYS A 1 87 ? 55.393 9.690 9.917 1.00 36.69 87 LYS A N 1
ATOM 688 C CA . LYS A 1 87 ? 55.713 10.876 9.115 1.00 37.20 87 LYS A CA 1
ATOM 689 C C . LYS A 1 87 ? 54.675 11.996 9.208 1.00 38.59 87 LYS A C 1
ATOM 690 O O . LYS A 1 87 ? 54.356 12.679 8.212 1.00 35.29 87 LYS A O 1
ATOM 696 N N . ALA A 1 88 ? 54.182 12.240 10.422 1.00 36.40 88 ALA A N 1
ATOM 697 C CA . ALA A 1 88 ? 53.126 13.228 10.591 1.00 34.41 88 ALA A CA 1
ATOM 698 C C . ALA A 1 88 ? 53.621 14.637 10.305 1.00 37.18 88 ALA A C 1
ATOM 699 O O . ALA A 1 88 ? 54.741 15.001 10.688 1.00 35.50 88 ALA A O 1
ATOM 701 N N . LYS A 1 89 ? 52.756 15.479 9.739 1.00 35.07 89 LYS A N 1
ATOM 702 C CA . LYS A 1 89 ? 53.153 16.853 9.412 1.00 36.78 89 LYS A CA 1
ATOM 703 C C . LYS A 1 89 ? 53.056 17.781 10.630 1.00 35.39 89 LYS A C 1
ATOM 704 O O . LYS A 1 89 ? 53.770 18.777 10.730 1.00 32.89 89 LYS A O 1
ATOM 710 N N . ALA A 1 90 ? 52.128 17.467 11.528 1.00 34.94 90 ALA A N 1
ATOM 711 C CA . ALA A 1 90 ? 51.931 18.241 12.736 1.00 33.94 90 ALA A CA 1
ATOM 712 C C . ALA A 1 90 ? 51.089 17.447 13.714 1.00 35.22 90 ALA A C 1
ATOM 713 O O . ALA A 1 90 ? 50.536 16.388 13.369 1.00 34.05 90 ALA A O 1
ATOM 715 N N . VAL A 1 91 ? 51.099 17.889 14.971 1.00 33.30 91 VAL A N 1
ATOM 716 C CA . VAL A 1 91 ? 50.285 17.268 16.039 1.00 31.72 91 VAL A CA 1
ATOM 717 C C . VAL A 1 91 ? 49.305 18.320 16.552 1.00 32.04 91 VAL A C 1
ATOM 718 O O . VAL A 1 91 ? 49.677 19.512 16.741 1.00 33.93 91 VAL A O 1
ATOM 722 N N . TYR A 1 92 ? 48.057 17.906 16.733 1.00 31.40 92 TYR A N 1
ATOM 723 C CA . TYR A 1 92 ? 47.014 18.780 17.292 1.00 31.61 92 TYR A CA 1
ATOM 724 C C . TYR A 1 92 ? 46.506 18.213 18.622 1.00 32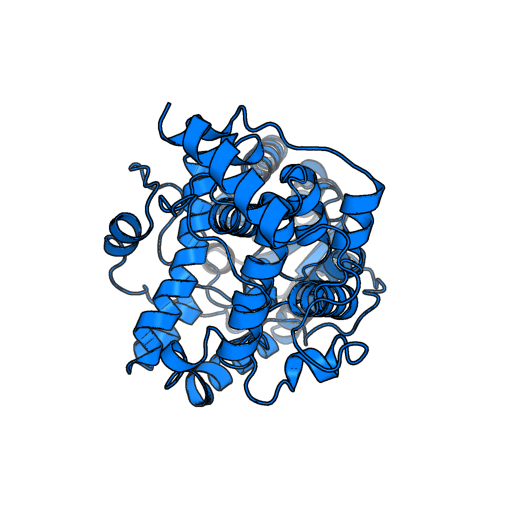.74 92 TYR A C 1
ATOM 725 O O . TYR A 1 92 ? 46.239 16.999 18.724 1.00 34.04 92 TYR A O 1
ATOM 734 N N . ALA A 1 93 ? 46.207 19.097 19.584 1.00 31.74 93 ALA A N 1
ATOM 735 C CA . ALA A 1 93 ? 45.634 18.657 20.867 1.00 30.48 93 ALA A CA 1
ATOM 736 C C . ALA A 1 93 ? 44.887 19.848 21.489 1.00 32.47 93 ALA A C 1
ATOM 737 O O . ALA A 1 93 ? 45.044 20.974 21.030 1.00 34.17 93 ALA A O 1
ATOM 739 N N . LEU A 1 94 ? 44.027 19.580 22.470 1.00 32.14 94 LEU A N 1
ATOM 740 C CA . LEU A 1 94 ? 43.378 20.662 23.200 1.00 31.70 94 LEU A CA 1
ATOM 741 C C . LEU A 1 94 ? 44.321 21.164 24.295 1.00 35.21 94 LEU A C 1
ATOM 742 O O . LEU A 1 94 ? 44.852 20.370 25.124 1.00 37.52 94 LEU A O 1
ATOM 747 N N . THR A 1 95 ? 44.447 22.481 24.371 1.00 35.36 95 THR A N 1
ATOM 748 C CA . THR A 1 95 ? 45.223 23.121 25.472 1.00 37.85 95 THR A CA 1
ATOM 749 C C . THR A 1 95 ? 44.889 22.549 26.869 1.00 37.04 95 THR A C 1
ATOM 750 O O . THR A 1 95 ? 43.704 22.371 27.229 1.00 37.09 95 THR A O 1
ATOM 754 N N . SER A 1 96 ? 45.920 22.308 27.680 1.00 36.78 96 SER A N 1
ATOM 755 C CA . SER A 1 96 ? 45.717 22.013 29.120 1.00 37.15 96 SER A CA 1
ATOM 756 C C . SER A 1 96 ? 46.354 23.139 29.951 1.00 38.84 96 SER A C 1
ATOM 757 O O . SER A 1 96 ? 47.531 23.426 29.783 1.00 40.46 96 SER A O 1
ATOM 760 N N . HIS A 1 97 ? 45.599 23.790 30.826 1.00 38.17 97 HIS A N 1
ATOM 761 C CA . HIS A 1 97 ? 46.124 24.947 31.543 1.00 43.52 97 HIS A CA 1
ATOM 762 C C . HIS A 1 97 ? 46.717 24.577 32.919 1.00 47.63 97 HIS A C 1
ATOM 763 O O . HIS A 1 97 ? 46.872 25.446 33.790 1.00 50.40 97 HIS A O 1
ATOM 770 N N . THR A 1 98 ? 46.926 23.284 33.149 1.00 45.78 98 THR A N 1
ATOM 771 C CA . THR A 1 98 ? 47.412 22.795 34.434 1.00 46.28 98 THR A CA 1
ATOM 772 C C . THR A 1 98 ? 48.953 22.849 34.473 1.00 42.96 98 THR A C 1
ATOM 773 O O . THR A 1 98 ? 49.613 22.918 33.424 1.00 42.58 98 THR A O 1
ATOM 777 N N . PRO A 1 99 ? 49.532 22.917 35.684 1.00 40.83 99 PRO A N 1
ATOM 778 C CA . PRO A 1 99 ? 50.980 22.913 35.755 1.00 39.63 99 PRO A CA 1
ATOM 779 C C . PRO A 1 99 ? 51.603 21.733 35.025 1.00 37.63 99 PRO A C 1
ATOM 780 O O . PRO A 1 99 ? 52.594 21.922 34.326 1.00 36.34 99 PRO A O 1
ATOM 784 N N . TYR A 1 100 ? 51.075 20.526 35.206 1.00 37.79 100 TYR A N 1
ATOM 785 C CA . TYR A 1 100 ? 51.619 19.368 34.477 1.00 36.43 100 TYR A CA 1
ATOM 786 C C . TYR A 1 100 ? 51.323 19.418 32.950 1.00 36.55 100 TYR A C 1
ATOM 787 O O . TYR A 1 100 ? 52.223 19.173 32.112 1.00 36.44 100 TYR A O 1
ATOM 796 N N . GLY A 1 101 ? 50.113 19.846 32.599 1.00 35.78 101 GLY A N 1
ATOM 797 C CA . GLY A 1 101 ? 49.745 20.069 31.210 1.00 36.49 101 GLY A CA 1
ATOM 798 C C . GLY A 1 101 ? 50.723 21.001 30.532 1.00 37.89 101 GLY A C 1
ATOM 799 O O . GLY A 1 101 ? 51.296 20.657 29.496 1.00 39.08 101 GLY A O 1
ATOM 800 N N . ARG A 1 102 ? 51.050 22.118 31.185 1.00 36.64 102 ARG A N 1
ATOM 801 C CA . ARG A 1 102 ? 51.987 23.078 30.584 1.00 38.15 102 ARG A CA 1
ATOM 802 C C . ARG A 1 102 ? 53.397 22.534 30.542 1.00 37.45 102 ARG A C 1
ATOM 803 O O . ARG A 1 102 ? 54.120 22.717 29.544 1.00 34.92 102 ARG A O 1
ATOM 811 N N . TYR A 1 103 ? 53.803 21.853 31.620 1.00 36.04 103 TYR A N 1
ATOM 812 C CA . TYR A 1 103 ? 55.142 21.258 31.633 1.00 35.09 103 TYR A CA 1
ATOM 813 C C . TYR A 1 103 ? 55.256 20.249 30.482 1.00 34.46 103 TYR A C 1
ATOM 814 O O . TYR A 1 103 ? 56.241 20.266 29.736 1.00 30.47 103 TYR A O 1
ATOM 823 N N . ARG A 1 104 ? 54.345 19.273 30.466 1.00 31.74 104 ARG A N 1
ATOM 824 C CA . ARG A 1 104 ? 54.405 18.149 29.517 1.00 33.26 104 ARG A CA 1
ATOM 825 C C . ARG A 1 104 ? 54.365 18.702 28.061 1.00 31.47 104 ARG A C 1
ATOM 826 O O . ARG A 1 104 ? 55.161 18.307 27.196 1.00 34.05 104 ARG A O 1
ATOM 834 N N . ASP A 1 105 ? 53.384 19.551 27.782 1.00 32.20 105 ASP A N 1
ATOM 835 C CA . ASP A 1 105 ? 53.257 20.100 26.423 1.00 33.97 105 ASP A CA 1
ATOM 836 C C . ASP A 1 105 ? 54.434 20.938 25.954 1.00 34.78 105 ASP A C 1
ATOM 837 O O . ASP A 1 105 ? 54.853 20.832 24.803 1.00 35.97 105 ASP A O 1
ATOM 842 N N . GLY A 1 106 ? 55.030 21.693 26.882 1.00 34.78 106 GLY A N 1
ATOM 843 C CA . GLY A 1 106 ? 56.345 22.352 26.650 1.00 37.19 106 GLY A CA 1
ATOM 844 C C . GLY A 1 106 ? 57.456 21.375 26.274 1.00 37.45 106 GLY A C 1
ATOM 845 O O . GLY A 1 106 ? 58.131 21.562 25.257 1.00 34.39 106 GLY A O 1
ATOM 846 N N . ARG A 1 107 ? 57.602 20.286 27.039 1.00 34.22 107 ARG A N 1
ATOM 847 C CA . ARG A 1 107 ? 58.596 19.262 26.731 1.00 36.46 107 ARG A CA 1
ATOM 848 C C . ARG A 1 107 ? 58.293 18.573 25.400 1.00 35.56 107 ARG A C 1
ATOM 849 O O . ARG A 1 107 ? 59.216 18.257 24.619 1.00 35.35 107 ARG A O 1
ATOM 857 N N . VAL A 1 108 ? 57.010 18.339 25.119 1.00 34.59 108 VAL A N 1
ATOM 858 C CA . VAL A 1 108 ? 56.647 17.710 23.823 1.00 33.23 108 VAL A CA 1
ATOM 859 C C . VAL A 1 108 ? 57.000 18.649 22.632 1.00 34.30 108 VAL A C 1
ATOM 860 O O . VAL A 1 108 ? 57.628 18.255 21.642 1.00 35.12 108 VAL A O 1
ATOM 864 N N . ARG A 1 109 ? 56.649 19.905 22.765 1.00 35.01 109 ARG A N 1
ATOM 865 C CA . ARG A 1 109 ? 56.985 20.872 21.717 1.00 38.24 109 ARG A CA 1
ATOM 866 C C . ARG A 1 109 ? 58.486 20.965 21.476 1.00 37.39 109 ARG A C 1
ATOM 867 O O . ARG A 1 109 ? 58.943 21.010 20.325 1.00 39.35 109 ARG A O 1
ATOM 875 N N . GLU A 1 110 ? 59.278 20.855 22.541 1.00 39.58 110 GLU A N 1
ATOM 876 C CA . GLU A 1 110 ? 60.733 20.880 22.407 1.00 38.38 110 GLU A CA 1
ATOM 877 C C . GLU A 1 110 ? 61.241 19.689 21.641 1.00 42.20 110 GLU A C 1
ATOM 878 O O . GLU A 1 110 ? 62.163 19.811 20.828 1.00 41.54 110 GLU A O 1
ATOM 884 N N . ALA A 1 111 ? 60.683 18.518 21.924 1.00 39.71 111 ALA A N 1
ATOM 885 C CA . ALA A 1 111 ? 61.211 17.307 21.345 1.00 39.38 111 ALA A CA 1
ATOM 886 C C . ALA A 1 111 ? 60.666 17.021 19.938 1.00 40.55 111 ALA A C 1
ATOM 887 O O . ALA A 1 111 ? 61.273 16.255 19.192 1.00 40.97 111 ALA A O 1
ATOM 889 N N . LEU A 1 112 ? 59.537 17.621 19.565 1.00 37.25 112 LEU A N 1
ATOM 890 C CA . LEU A 1 112 ? 58.969 17.425 18.232 1.00 37.50 112 LEU A CA 1
ATOM 891 C C . LEU A 1 112 ? 59.684 18.271 17.195 1.00 37.25 112 LEU A C 1
ATOM 892 O O . LEU A 1 112 ? 59.819 19.471 17.367 1.00 39.09 112 LEU A O 1
ATOM 897 N N . PRO A 1 113 ? 59.961 17.696 16.034 1.00 40.47 113 PRO A N 1
ATOM 898 C CA . PRO A 1 113 ? 60.535 18.494 14.960 1.00 42.29 113 PRO A CA 1
ATOM 899 C C . PRO A 1 113 ? 59.448 19.079 14.041 1.00 42.27 113 PRO A C 1
ATOM 900 O O . PRO A 1 113 ? 59.776 19.791 13.089 1.00 41.31 113 PRO A O 1
ATOM 904 N N . VAL A 1 114 ? 58.184 18.911 14.425 1.00 38.28 114 VAL A N 1
ATOM 905 C CA . VAL A 1 114 ? 57.038 19.491 13.703 1.00 40.65 114 VAL A CA 1
ATOM 906 C C . VAL A 1 114 ? 56.190 20.262 14.730 1.00 38.02 114 VAL A C 1
ATOM 907 O O . VAL A 1 114 ? 56.413 20.103 15.918 1.00 38.58 114 VAL A O 1
ATOM 911 N N . PRO A 1 115 ? 55.275 21.141 14.267 1.00 37.29 115 PRO A N 1
ATOM 912 C CA . PRO A 1 115 ? 54.458 21.927 15.181 1.00 37.10 115 PRO A CA 1
ATOM 913 C C . PRO A 1 115 ? 53.554 21.069 16.057 1.00 36.70 115 PRO A C 1
ATOM 914 O O . PRO A 1 115 ? 53.073 20.033 15.632 1.00 34.17 115 PRO A O 1
ATOM 918 N N . LEU A 1 116 ? 53.367 21.511 17.289 1.00 35.37 116 LEU A N 1
ATOM 919 C CA . LEU A 1 116 ? 52.274 21.069 18.131 1.00 35.74 116 LEU A CA 1
ATOM 920 C C . LEU A 1 116 ? 51.255 22.229 18.186 1.00 37.16 116 LEU A C 1
ATOM 921 O O . LEU A 1 116 ? 51.615 23.361 18.583 1.00 39.62 116 LEU A O 1
ATOM 926 N N . HIS A 1 117 ? 50.071 22.021 17.604 1.00 33.10 117 HIS A N 1
ATOM 927 C CA . HIS A 1 117 ? 49.056 23.056 17.535 1.00 32.95 117 HIS A CA 1
ATOM 928 C C . HIS A 1 117 ? 48.051 22.801 18.643 1.00 33.98 117 HIS A C 1
ATOM 929 O O . HIS A 1 117 ? 47.434 21.764 18.637 1.00 35.12 117 HIS A O 1
ATOM 936 N N . LEU A 1 118 ? 47.937 23.705 19.622 1.00 31.64 118 LEU A N 1
ATOM 937 C CA . LEU A 1 118 ? 47.000 23.501 20.745 1.00 32.61 118 LEU A CA 1
ATOM 938 C C . LEU A 1 118 ? 45.805 24.411 20.589 1.00 36.07 118 LEU A C 1
ATOM 939 O O . LEU A 1 118 ? 45.970 25.612 20.335 1.00 34.14 118 LEU A O 1
ATOM 944 N N . LEU A 1 119 ? 44.610 23.837 20.689 1.00 33.53 119 LEU A N 1
ATOM 945 C CA . LEU A 1 119 ? 43.380 24.621 20.535 1.00 35.85 119 LEU A CA 1
ATOM 946 C C . LEU A 1 119 ? 42.628 24.633 21.880 1.00 36.65 119 LEU A C 1
ATOM 947 O O . LEU A 1 119 ? 42.708 23.672 22.643 1.00 34.82 119 LEU A O 1
ATOM 952 N N . PRO A 1 120 ? 41.850 25.693 22.139 1.00 39.50 120 PRO A N 1
ATOM 953 C CA . PRO A 1 120 ? 41.117 25.818 23.400 1.00 39.52 120 PRO A CA 1
ATOM 954 C C . PRO A 1 120 ? 40.094 24.671 23.537 1.00 36.53 120 PRO A C 1
ATOM 955 O O . PRO A 1 120 ? 39.360 24.397 22.581 1.00 36.95 120 PRO A O 1
ATOM 959 N N . ALA A 1 121 ? 40.114 23.955 24.665 1.00 35.67 121 ALA A N 1
ATOM 960 C CA . ALA A 1 121 ? 39.092 22.973 24.977 1.00 35.38 121 ALA A CA 1
ATOM 961 C C . ALA A 1 121 ? 37.690 23.621 25.115 1.00 37.10 121 ALA A C 1
ATOM 962 O O . ALA A 1 121 ? 37.576 24.725 25.618 1.00 35.21 121 ALA A O 1
ATOM 964 N N . PRO A 1 122 ? 36.630 22.915 24.716 1.00 35.06 122 PRO A N 1
ATOM 965 C CA . PRO A 1 122 ? 35.286 23.534 24.852 1.00 36.96 122 PRO A CA 1
ATOM 966 C C . PRO A 1 122 ? 34.940 23.725 26.368 1.00 39.29 122 PRO A C 1
ATOM 967 O O . PRO A 1 122 ? 35.112 22.803 27.179 1.00 40.04 122 PRO A O 1
ATOM 971 N N . HIS A 1 123 ? 34.506 24.914 26.735 1.00 38.21 123 HIS A N 1
ATOM 972 C CA . HIS A 1 123 ? 34.100 25.207 28.122 1.00 38.29 123 HIS A CA 1
ATOM 973 C C . HIS A 1 123 ? 32.820 26.034 28.047 1.00 38.55 123 HIS A C 1
ATOM 974 O O . HIS A 1 123 ? 32.486 26.549 26.984 1.00 38.18 123 HIS A O 1
ATOM 981 N N . LEU A 1 124 ? 32.161 26.232 29.192 1.00 34.39 124 LEU A N 1
ATOM 982 C CA . LEU A 1 124 ? 31.109 27.247 29.307 1.00 36.09 124 LEU A CA 1
ATOM 983 C C . LEU A 1 124 ? 31.810 28.574 29.538 1.00 34.39 124 LEU A C 1
ATOM 984 O O . LEU A 1 124 ? 31.523 29.568 28.877 1.00 34.10 124 LEU A O 1
ATOM 989 N N . LEU A 1 125 ? 32.755 28.584 30.482 1.00 36.33 125 LEU A N 1
ATOM 990 C CA . LEU A 1 125 ? 33.677 29.702 30.617 1.00 37.57 125 LEU A CA 1
ATOM 991 C C . LEU A 1 125 ? 35.111 29.199 30.759 1.00 37.59 125 LEU A C 1
ATOM 992 O O . LEU A 1 125 ? 35.351 28.255 31.489 1.00 34.54 125 LEU A O 1
ATOM 997 N N . PRO A 1 126 ? 36.069 29.851 30.084 1.00 39.77 126 PRO A N 1
ATOM 998 C CA . PRO A 1 126 ? 37.474 29.393 30.158 1.00 42.64 126 PRO A CA 1
ATOM 999 C C . PRO A 1 126 ? 38.157 29.723 31.506 1.00 42.04 126 PRO A C 1
ATOM 1000 O O . PRO A 1 126 ? 37.720 30.646 32.224 1.00 42.08 126 PRO A O 1
ATOM 1004 N N . PRO A 1 127 ? 39.180 28.933 31.877 1.00 42.56 127 PRO A N 1
ATOM 1005 C CA . PRO A 1 127 ? 39.833 29.044 33.201 1.00 42.81 127 PRO A CA 1
ATOM 1006 C C . PRO A 1 127 ? 40.758 30.238 33.303 1.00 43.85 127 PRO A C 1
ATOM 1007 O O . PRO A 1 127 ? 41.159 30.619 34.409 1.00 44.41 127 PRO A O 1
ATOM 1011 N N . ASP A 1 128 ? 41.106 30.823 32.157 1.00 43.93 128 ASP A N 1
ATOM 1012 C CA . ASP A 1 128 ? 42.287 31.700 32.076 1.00 46.13 128 ASP A CA 1
ATOM 1013 C C . ASP A 1 128 ? 41.925 33.111 31.629 1.00 48.73 128 ASP A C 1
ATOM 1014 O O . ASP A 1 128 ? 42.741 33.821 31.061 1.00 51.06 128 ASP A O 1
ATOM 1019 N N . LEU A 1 129 ? 40.695 33.517 31.898 1.00 50.00 129 LEU A N 1
ATOM 1020 C CA . LEU A 1 129 ? 40.294 34.929 31.770 1.00 53.01 129 LEU A CA 1
ATOM 1021 C C . LEU A 1 129 ? 41.141 35.816 32.692 1.00 53.66 129 LEU A C 1
ATOM 1022 O O . LEU A 1 129 ? 41.627 35.350 33.719 1.00 53.76 129 LEU A O 1
ATOM 1027 N N . PRO A 1 130 ? 41.317 37.105 32.334 1.00 55.42 130 PRO A N 1
ATOM 1028 C CA . PRO A 1 130 ? 42.266 37.931 33.077 1.00 55.17 130 PRO A CA 1
ATOM 1029 C C . PRO A 1 130 ? 41.804 38.145 34.508 1.00 52.98 130 PRO A C 1
ATOM 1030 O O . PRO A 1 130 ? 42.593 37.992 35.432 1.00 51.94 130 PRO A O 1
ATOM 1034 N N . ARG A 1 131 ? 40.524 38.443 34.698 1.00 50.81 131 ARG A N 1
ATOM 1035 C CA . ARG A 1 131 ? 40.019 38.744 36.050 1.00 49.98 131 ARG A CA 1
ATOM 1036 C C . ARG A 1 131 ? 39.975 37.520 36.957 1.00 47.49 131 ARG A C 1
ATOM 1037 O O . ARG A 1 131 ? 39.355 36.522 36.600 1.00 46.48 131 ARG A O 1
ATOM 1045 N N . ALA A 1 132 ? 40.499 37.650 38.175 1.00 43.67 132 ALA A N 1
ATOM 1046 C CA . ALA A 1 132 ? 40.414 36.569 39.153 1.00 45.21 132 ALA A CA 1
ATOM 1047 C C . ALA A 1 132 ? 39.153 36.737 39.988 1.00 46.25 132 ALA A C 1
ATOM 1048 O O . ALA A 1 132 ? 38.914 37.808 40.529 1.00 50.53 132 ALA A O 1
ATOM 1050 N N . TYR A 1 133 ? 38.328 35.708 40.077 1.00 43.38 133 TYR A N 1
ATOM 1051 C CA . TYR A 1 133 ? 37.152 35.796 40.948 1.00 43.27 133 TYR A CA 1
ATOM 1052 C C . TYR A 1 133 ? 37.326 34.759 42.029 1.00 41.79 133 TYR A C 1
ATOM 1053 O O . TYR A 1 133 ? 37.591 33.601 41.711 1.00 40.22 133 TYR A O 1
ATOM 1062 N N . ARG A 1 134 ? 37.032 35.118 43.277 1.00 37.78 134 ARG A N 1
ATOM 1063 C CA . ARG A 1 134 ? 36.998 34.118 44.357 1.00 39.61 134 ARG A CA 1
ATOM 1064 C C . ARG A 1 134 ? 35.577 33.638 44.639 1.00 37.91 134 ARG A C 1
ATOM 1065 O O . ARG A 1 134 ? 35.370 32.645 45.338 1.00 38.37 134 ARG A O 1
ATOM 1073 N N . VAL A 1 135 ? 34.605 34.310 44.035 1.00 35.34 135 VAL A N 1
ATOM 1074 C CA . VAL A 1 135 ? 33.202 34.107 44.364 1.00 34.11 135 VAL A CA 1
ATOM 1075 C C . VAL A 1 135 ? 32.487 33.700 43.086 1.00 33.99 135 VAL A C 1
ATOM 1076 O O . VAL A 1 135 ? 32.754 34.242 42.011 1.00 33.06 135 VAL A O 1
ATOM 1080 N N . TYR A 1 136 ? 31.574 32.745 43.212 1.00 33.76 136 TYR A N 1
ATOM 1081 C CA . TYR A 1 136 ? 30.977 32.108 42.063 1.00 33.61 136 TYR A CA 1
ATOM 1082 C C . TYR A 1 136 ? 30.011 33.083 41.367 1.00 31.40 136 TYR A C 1
ATOM 1083 O O . TYR A 1 136 ? 29.978 33.144 40.167 1.00 30.80 136 TYR A O 1
ATOM 1092 N N . THR A 1 137 ? 29.233 33.857 42.115 1.00 29.56 137 THR A N 1
ATOM 1093 C CA . THR A 1 137 ? 28.206 34.698 41.444 1.00 29.87 137 THR A CA 1
ATOM 1094 C C . THR A 1 137 ? 28.780 35.640 40.391 1.00 31.03 137 THR A C 1
ATOM 1095 O O . THR A 1 137 ? 28.372 35.611 39.252 1.00 31.90 137 THR A O 1
ATOM 1099 N N . PRO A 1 138 ? 29.799 36.437 40.743 1.00 34.20 138 PRO A N 1
ATOM 1100 C CA . PRO A 1 138 ? 30.370 37.378 39.739 1.00 33.84 138 PRO A CA 1
ATOM 1101 C C . PRO A 1 138 ? 31.013 36.663 38.516 1.00 32.57 138 PRO A C 1
ATOM 1102 O O . PRO A 1 138 ? 30.876 37.104 37.362 1.00 30.50 138 PRO A O 1
ATOM 1106 N N . PHE A 1 139 ? 31.614 35.520 38.760 1.00 32.18 139 PHE A N 1
ATOM 1107 C CA . PHE A 1 139 ? 32.204 34.722 37.677 1.00 32.05 139 PHE A CA 1
ATOM 1108 C C . PHE A 1 139 ? 31.082 34.230 36.740 1.00 33.33 139 PHE A C 1
ATOM 1109 O O . PHE A 1 139 ? 31.183 34.382 35.520 1.00 32.78 139 PHE A O 1
ATOM 1117 N N . SER A 1 140 ? 29.991 33.713 37.326 1.00 32.05 140 SER A N 1
ATOM 1118 C CA . SER A 1 140 ? 28.898 33.073 36.575 1.00 32.50 140 SER A CA 1
ATOM 1119 C C . SER A 1 140 ? 28.164 34.071 35.666 1.00 33.40 140 SER A C 1
ATOM 1120 O O . SER A 1 140 ? 27.589 33.687 34.630 1.00 32.73 140 SER A O 1
ATOM 1123 N N . ARG A 1 141 ? 28.203 35.349 36.034 1.00 30.11 141 ARG A N 1
ATOM 1124 C CA . ARG A 1 141 ? 27.504 36.374 35.249 1.00 31.53 141 ARG A CA 1
ATOM 1125 C C . ARG A 1 141 ? 28.168 36.609 33.902 1.00 33.44 141 ARG A C 1
ATOM 1126 O O . ARG A 1 141 ? 27.537 37.145 32.997 1.00 32.44 141 ARG A O 1
ATOM 1134 N N . LEU A 1 142 ? 29.411 36.171 33.746 1.00 33.06 142 LEU A N 1
ATOM 1135 C CA . LEU A 1 142 ? 30.108 36.336 32.451 1.00 36.87 142 LEU A CA 1
ATOM 1136 C C . LEU A 1 142 ? 29.558 35.337 31.416 1.00 37.54 142 LEU A C 1
ATOM 1137 O O . LEU A 1 142 ? 29.724 35.511 30.211 1.00 37.36 142 LEU A O 1
ATOM 1142 N N . TYR A 1 143 ? 28.861 34.314 31.893 1.00 33.91 143 TYR A N 1
ATOM 1143 C CA . TYR A 1 143 ? 28.317 33.294 31.003 1.00 34.86 143 TYR A CA 1
ATOM 1144 C C . TYR A 1 143 ? 27.030 33.761 30.395 1.00 39.96 143 TYR A C 1
ATOM 1145 O O . TYR A 1 143 ? 26.071 34.117 31.119 1.00 38.27 143 TYR A O 1
ATOM 1154 N N . ARG A 1 144 ? 26.947 33.656 29.077 1.00 39.77 144 ARG A N 1
ATOM 1155 C CA . ARG A 1 144 ? 25.762 34.141 28.377 1.00 44.06 144 ARG A CA 1
ATOM 1156 C C . ARG A 1 144 ? 25.009 33.067 27.596 1.00 44.30 144 ARG A C 1
ATOM 1157 O O . ARG A 1 144 ? 24.208 33.409 26.731 1.00 46.21 144 ARG A O 1
ATOM 1165 N N . GLY A 1 145 ? 25.198 31.794 27.945 1.00 39.10 145 GLY A N 1
ATOM 1166 C CA . GLY A 1 145 ? 24.629 30.686 27.157 1.00 38.65 145 GLY A CA 1
ATOM 1167 C C . GLY A 1 145 ? 25.693 29.983 26.326 1.00 40.04 145 GLY A C 1
ATOM 1168 O O . GLY A 1 145 ? 26.712 30.579 25.979 1.00 39.47 145 GLY A O 1
ATOM 1169 N N . ALA A 1 146 ? 25.515 28.690 26.098 1.00 39.42 146 ALA A N 1
ATOM 1170 C CA . ALA A 1 146 ? 26.521 27.866 25.413 1.00 40.08 146 ALA A CA 1
ATOM 1171 C C . ALA A 1 146 ? 26.619 28.192 23.940 1.00 39.62 146 ALA A C 1
ATOM 1172 O O . ALA A 1 146 ? 25.605 28.397 23.269 1.00 38.28 146 ALA A O 1
ATOM 1174 N N . ALA A 1 147 ? 27.839 28.177 23.416 1.00 38.75 147 ALA A N 1
ATOM 1175 C CA . ALA A 1 147 ? 28.030 28.149 21.980 1.00 38.97 147 ALA A CA 1
ATOM 1176 C C . ALA A 1 147 ? 27.631 26.761 21.437 1.00 37.95 147 ALA A C 1
ATOM 1177 O O . ALA A 1 147 ? 27.612 25.776 22.165 1.00 35.01 147 ALA A O 1
ATOM 1179 N N . PRO A 1 148 ? 27.341 26.677 20.143 1.00 39.80 148 PRO A N 1
ATOM 1180 C CA . PRO A 1 148 ? 27.006 25.366 19.613 1.00 39.76 148 PRO A CA 1
ATOM 1181 C C . PRO A 1 148 ? 28.215 24.424 19.602 1.00 36.18 148 PRO A C 1
ATOM 1182 O O . PRO A 1 148 ? 29.364 24.872 19.376 1.00 34.73 148 PRO A O 1
ATOM 1186 N N . PRO A 1 149 ? 27.978 23.144 19.913 1.00 35.99 149 PRO A N 1
ATOM 1187 C CA . PRO A 1 149 ? 29.111 22.246 19.821 1.00 35.47 149 PRO A CA 1
ATOM 1188 C C . PRO A 1 149 ? 29.448 21.897 18.366 1.00 34.50 149 PRO A C 1
ATOM 1189 O O . PRO A 1 149 ? 28.590 21.940 17.486 1.00 33.44 149 PRO A O 1
ATOM 1193 N N . LEU A 1 150 ? 30.659 21.378 18.185 1.00 33.66 150 LEU A N 1
ATOM 1194 C CA . LEU A 1 150 ? 31.166 20.962 16.877 1.00 33.82 150 LEU A CA 1
ATOM 1195 C C . LEU A 1 150 ? 30.665 19.550 16.647 1.00 35.20 150 LEU A C 1
ATOM 1196 O O . LEU A 1 150 ? 30.610 18.753 17.598 1.00 33.36 150 LEU A O 1
ATOM 1201 N N . PRO A 1 151 ? 30.329 19.204 15.388 1.00 36.03 151 PRO A N 1
ATOM 1202 C CA . PRO A 1 151 ? 29.900 17.830 15.085 1.00 35.69 151 PRO A CA 1
ATOM 1203 C C . PRO A 1 151 ? 31.089 16.858 15.215 1.00 33.53 151 PRO A C 1
ATOM 1204 O O . PRO A 1 151 ? 32.250 17.259 15.055 1.00 35.68 151 PRO A O 1
ATOM 1208 N N . PRO A 1 152 ? 30.806 15.566 15.441 1.00 35.23 152 PRO A N 1
ATOM 1209 C CA . PRO A 1 152 ? 31.827 14.525 15.222 1.00 34.95 152 PRO A CA 1
ATOM 1210 C C . PRO A 1 152 ? 32.033 14.330 13.727 1.00 32.98 152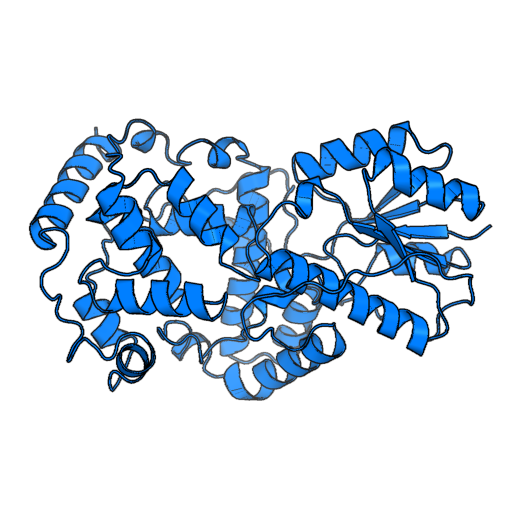 PRO A C 1
ATOM 1211 O O . PRO A 1 152 ? 31.164 14.710 12.919 1.00 32.92 152 PRO A O 1
ATOM 1215 N N . PRO A 1 153 ? 33.168 13.724 13.351 1.00 36.57 153 PRO A N 1
ATOM 1216 C CA . PRO A 1 153 ? 33.364 13.372 11.978 1.00 35.75 153 PRO A CA 1
ATOM 1217 C C . PRO A 1 153 ? 32.308 12.375 11.576 1.00 38.59 153 PRO A C 1
ATOM 1218 O O . PRO A 1 153 ? 31.753 11.676 12.443 1.00 34.99 153 PRO A O 1
ATOM 1222 N N . GLU A 1 154 ? 32.165 12.177 10.276 1.00 39.19 154 GLU A N 1
ATOM 1223 C CA . GLU A 1 154 ? 31.313 11.1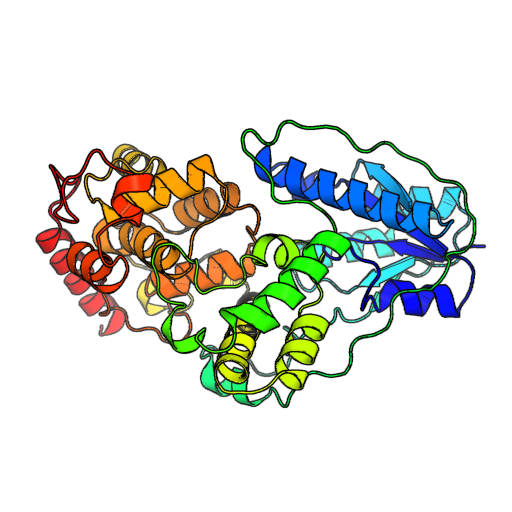02 9.782 1.00 44.21 154 GLU A CA 1
ATOM 1224 C C . GLU A 1 154 ? 31.967 9.728 9.673 1.00 45.56 154 GLU A C 1
ATOM 1225 O O . GLU A 1 154 ? 31.396 8.734 10.173 1.00 52.93 154 GLU A O 1
ATOM 1231 N N . ALA A 1 155 ? 32.822 9.603 8.673 1.00 44.49 155 ALA A N 1
ATOM 1232 C CA . ALA A 1 155 ? 33.734 8.487 8.573 1.00 40.48 155 ALA A CA 1
ATOM 1233 C C . ALA A 1 155 ? 35.117 9.091 8.743 1.00 38.15 155 ALA A C 1
ATOM 1234 O O . ALA A 1 155 ? 35.248 10.324 8.700 1.00 37.01 155 ALA A O 1
ATOM 1236 N N . LEU A 1 156 ? 36.071 8.272 9.207 1.00 34.30 156 LEU A N 1
ATOM 1237 C CA . LEU A 1 156 ? 37.455 8.722 9.398 1.00 34.74 156 LEU A CA 1
ATOM 1238 C C . LEU A 1 156 ? 38.366 8.102 8.362 1.00 35.14 156 LEU A C 1
ATOM 1239 O O . LEU A 1 156 ? 38.049 7.020 7.860 1.00 33.78 156 LEU A O 1
ATOM 1244 N N . PRO A 1 157 ? 39.468 8.800 7.993 1.00 35.90 157 PRO A N 1
ATOM 1245 C CA . PRO A 1 157 ? 40.361 8.293 6.960 1.00 36.46 157 PRO A CA 1
ATOM 1246 C C . PRO A 1 157 ? 41.094 7.060 7.462 1.00 34.97 157 PRO A C 1
ATOM 1247 O O . PRO A 1 157 ? 41.378 6.944 8.642 1.00 33.63 157 PRO A O 1
ATOM 1251 N N . LYS A 1 158 ? 41.308 6.108 6.569 1.00 32.05 158 LYS A N 1
ATOM 1252 C CA . LYS A 1 158 ? 42.069 4.924 6.860 1.00 33.93 158 LYS A CA 1
ATOM 1253 C C . LYS A 1 158 ? 43.496 5.257 7.337 1.00 35.31 158 LYS A C 1
ATOM 1254 O O . LYS A 1 158 ? 44.152 6.164 6.797 1.00 33.49 158 LYS A O 1
ATOM 1260 N N . GLY A 1 159 ? 44.004 4.504 8.305 1.00 34.96 159 GLY A N 1
ATOM 1261 C CA . GLY A 1 159 ? 45.424 4.572 8.647 1.00 35.21 159 GLY A CA 1
ATOM 1262 C C . GLY A 1 159 ? 45.830 3.308 9.388 1.00 37.47 159 GLY A C 1
ATOM 1263 O O . GLY A 1 159 ? 44.984 2.475 9.675 1.00 34.71 159 GLY A O 1
ATOM 1264 N N . PRO A 1 160 ? 47.132 3.148 9.666 1.00 36.65 160 PRO A N 1
ATOM 1265 C CA . PRO A 1 160 ? 47.601 1.975 10.412 1.00 37.40 160 PRO A CA 1
ATOM 1266 C C . PRO A 1 160 ? 47.328 2.159 11.900 1.00 36.16 160 PRO A C 1
ATOM 1267 O O . PRO A 1 160 ? 47.376 3.297 12.423 1.00 34.53 160 PRO A O 1
ATOM 1271 N N . GLU A 1 161 ? 46.965 1.075 12.584 1.00 34.89 161 GLU A N 1
ATOM 1272 C CA . GLU A 1 161 ? 46.785 1.150 14.041 1.00 35.58 161 GLU A CA 1
ATOM 1273 C C . GLU A 1 161 ? 47.951 0.481 14.779 1.00 36.15 161 GLU A C 1
ATOM 1274 O O . GLU A 1 161 ? 48.385 -0.585 14.394 1.00 34.67 161 GLU A O 1
ATOM 1280 N N . GLU A 1 162 ? 48.443 1.094 15.845 1.00 35.19 162 GLU A N 1
ATOM 1281 C CA . GLU A 1 162 ? 49.475 0.464 16.678 1.00 36.90 162 GLU A CA 1
ATOM 1282 C C . GLU A 1 162 ? 49.196 0.589 18.168 1.00 37.33 162 GLU A C 1
ATOM 1283 O O . GLU A 1 162 ? 48.473 1.502 18.601 1.00 33.69 162 GLU A O 1
ATOM 1289 N N . GLY A 1 163 ? 49.712 -0.369 18.948 1.00 34.02 163 GLY A N 1
ATOM 1290 C CA . GLY A 1 163 ? 49.718 -0.270 20.397 1.00 33.99 163 GLY A CA 1
ATOM 1291 C C . GLY A 1 163 ? 48.630 -1.047 21.115 1.00 36.23 163 GLY A C 1
ATOM 1292 O O . GLY A 1 163 ? 47.527 -1.220 20.583 1.00 38.01 163 GLY A O 1
ATOM 1293 N N . GLU A 1 164 ? 48.886 -1.447 22.366 1.00 36.55 164 GLU A N 1
ATOM 1294 C CA . GLU A 1 164 ? 47.900 -2.303 23.070 1.00 38.39 164 GLU A CA 1
ATOM 1295 C C . GLU A 1 164 ? 47.309 -1.517 24.218 1.00 38.88 164 GLU A C 1
ATOM 1296 O O . GLU A 1 164 ? 47.906 -0.531 24.664 1.00 40.52 164 GLU A O 1
ATOM 1302 N N . ILE A 1 165 ? 46.055 -1.813 24.537 1.00 37.46 165 ILE A N 1
ATOM 1303 C CA . ILE A 1 165 ? 45.389 -1.222 25.694 1.00 37.46 165 ILE A CA 1
ATOM 1304 C C . ILE A 1 165 ? 45.216 -2.258 26.814 1.00 36.92 165 ILE A C 1
ATOM 1305 O O . ILE A 1 165 ? 44.355 -3.134 26.728 1.00 36.79 165 ILE A O 1
ATOM 1310 N N . PRO A 1 166 ? 46.045 -2.150 27.861 1.00 37.72 166 PRO A N 1
ATOM 1311 C CA . PRO A 1 166 ? 46.058 -3.110 28.950 1.00 38.87 166 PRO A CA 1
ATOM 1312 C C . PRO A 1 166 ? 44.678 -3.289 29.594 1.00 39.21 166 PRO A C 1
ATOM 1313 O O . PRO A 1 166 ? 43.903 -2.320 29.757 1.00 36.27 166 PRO A O 1
ATOM 1317 N N . ARG A 1 167 ? 44.424 -4.513 30.031 1.00 38.65 167 ARG A N 1
ATOM 1318 C CA . ARG A 1 167 ? 43.222 -4.845 30.765 1.00 41.32 167 ARG A CA 1
ATOM 1319 C C . ARG A 1 167 ? 43.514 -4.906 32.266 1.00 43.35 167 ARG A C 1
ATOM 1320 O O . ARG A 1 167 ? 44.205 -5.825 32.740 1.00 43.32 167 ARG A O 1
ATOM 1328 N N . GLU A 1 168 ? 42.944 -3.977 33.029 1.00 40.31 168 GLU A N 1
ATOM 1329 C CA . GLU A 1 168 ? 43.272 -3.909 34.459 1.00 42.86 168 GLU A CA 1
ATOM 1330 C C . GLU A 1 168 ? 42.046 -4.057 35.361 1.00 40.64 168 GLU A C 1
ATOM 1331 O O . GLU A 1 168 ? 40.921 -3.868 34.921 1.00 39.46 168 GLU A O 1
ATOM 1337 N N . ASP A 1 169 ? 42.243 -4.535 36.585 1.00 36.35 169 ASP A N 1
ATOM 1338 C CA . ASP A 1 169 ? 41.103 -4.897 37.400 1.00 36.14 169 ASP A CA 1
ATOM 1339 C C . ASP A 1 169 ? 40.678 -3.651 38.181 1.00 36.52 169 ASP A C 1
ATOM 1340 O O . ASP A 1 169 ? 41.423 -3.216 39.061 1.00 37.08 169 ASP A O 1
ATOM 1345 N N . PRO A 1 170 ? 39.487 -3.097 37.887 1.00 36.64 170 PRO A N 1
ATOM 1346 C CA . PRO A 1 170 ? 38.963 -1.944 38.643 1.00 37.62 170 PRO A CA 1
ATOM 1347 C C . PRO A 1 170 ? 38.626 -2.233 40.103 1.00 38.93 170 PRO A C 1
ATOM 1348 O O . PRO A 1 170 ? 38.625 -1.317 40.934 1.00 39.23 170 PRO A O 1
ATOM 1352 N N . GLY A 1 171 ? 38.275 -3.483 40.414 1.00 40.34 171 GLY A N 1
ATOM 1353 C CA . GLY A 1 171 ? 37.925 -3.846 41.783 1.00 37.13 171 GLY A CA 1
ATOM 1354 C C . GLY A 1 171 ? 36.490 -3.498 42.144 1.00 39.74 171 GLY A C 1
ATOM 1355 O O . GLY A 1 171 ? 36.067 -3.708 43.278 1.00 38.34 171 GLY A O 1
ATOM 1356 N N . LEU A 1 172 ? 35.724 -2.994 41.181 1.00 37.50 172 LEU A N 1
ATOM 1357 C CA . LEU A 1 172 ? 34.333 -2.601 41.413 1.00 40.04 172 LEU A CA 1
ATOM 1358 C C . LEU A 1 172 ? 33.645 -2.449 40.060 1.00 40.91 172 LEU A C 1
ATOM 1359 O O . LEU A 1 172 ? 34.321 -2.379 39.044 1.00 40.98 172 LEU A O 1
ATOM 1364 N N . PRO A 1 173 ? 32.300 -2.411 40.043 1.00 43.25 173 PRO A N 1
ATOM 1365 C CA . PRO A 1 173 ? 31.532 -2.218 38.806 1.00 42.61 173 PRO A CA 1
ATOM 1366 C C . PRO A 1 173 ? 31.732 -0.830 38.197 1.00 42.42 173 PRO A C 1
ATOM 1367 O O . PRO A 1 173 ? 31.295 0.158 38.792 1.00 44.13 173 PRO A O 1
ATOM 1371 N N . LEU A 1 174 ? 32.291 -0.762 36.984 1.00 39.94 174 LEU A N 1
ATOM 1372 C CA . LEU A 1 174 ? 32.425 0.536 36.271 1.00 37.46 174 LEU A CA 1
ATOM 1373 C C . LEU A 1 174 ? 31.133 0.919 35.567 1.00 38.48 174 LEU A C 1
ATOM 1374 O O . LEU A 1 174 ? 30.369 0.052 35.187 1.00 39.10 174 LEU A O 1
ATOM 1379 N N . PRO A 1 175 ? 30.870 2.221 35.384 1.00 38.15 175 PRO A N 1
ATOM 1380 C CA . PRO A 1 175 ? 29.816 2.589 34.431 1.00 39.76 175 PRO A CA 1
ATOM 1381 C C . PRO A 1 175 ? 30.155 2.066 33.023 1.00 39.15 175 PRO A C 1
ATOM 1382 O O . PRO A 1 175 ? 31.278 1.636 32.787 1.00 38.69 175 PRO A O 1
ATOM 1386 N N . GLU A 1 176 ? 29.200 2.087 32.098 1.00 37.19 176 GLU A N 1
ATOM 1387 C CA . GLU A 1 176 ? 29.515 1.744 30.713 1.00 39.77 176 GLU A CA 1
ATOM 1388 C C . GLU A 1 176 ? 30.447 2.809 30.096 1.00 38.36 176 GLU A C 1
ATOM 1389 O O . GLU A 1 176 ? 30.119 4.003 30.112 1.00 36.24 176 GLU A O 1
ATOM 1395 N N . PRO A 1 177 ? 31.642 2.395 29.646 1.00 37.63 177 PRO A N 1
ATOM 1396 C CA . PRO A 1 177 ? 32.579 3.409 29.149 1.00 38.53 177 PRO A CA 1
ATOM 1397 C C . PRO A 1 177 ? 32.204 3.937 27.754 1.00 39.11 177 PRO A C 1
ATOM 1398 O O . PRO A 1 177 ? 31.344 3.359 27.080 1.00 36.90 177 PRO A O 1
ATOM 1402 N N . GLY A 1 178 ? 32.703 5.125 27.413 1.00 38.11 178 GLY A N 1
ATOM 1403 C CA . GLY A 1 178 ? 32.621 5.632 26.061 1.00 38.03 178 GLY A CA 1
ATOM 1404 C C . GLY A 1 178 ? 31.490 6.614 25.789 1.00 38.04 178 GLY A C 1
ATOM 1405 O O . GLY A 1 178 ? 30.539 6.737 26.579 1.00 37.05 178 GLY A O 1
ATOM 1406 N N . GLU A 1 179 ? 31.626 7.369 24.707 1.00 37.79 179 GLU A N 1
ATOM 1407 C CA . GLU A 1 179 ? 30.774 8.532 24.503 1.00 38.59 179 GLU A CA 1
ATOM 1408 C C . GLU A 1 179 ? 29.369 8.146 24.050 1.00 36.17 179 GLU A C 1
ATOM 1409 O O . GLU A 1 179 ? 28.403 8.877 24.281 1.00 37.25 179 GLU A O 1
ATOM 1415 N N . GLU A 1 180 ? 29.226 6.978 23.443 1.00 37.10 180 GLU A N 1
ATOM 1416 C CA . GLU A 1 180 ? 27.868 6.568 23.097 1.00 38.48 180 GLU A CA 1
ATOM 1417 C C . GLU A 1 180 ? 27.032 6.372 24.394 1.00 36.61 180 GLU A C 1
ATOM 1418 O O . GLU A 1 180 ? 25.917 6.895 24.533 1.00 37.25 180 GLU A O 1
ATOM 1424 N N . ALA A 1 181 ? 27.641 5.739 25.406 1.00 37.80 181 ALA A N 1
ATOM 1425 C CA . ALA A 1 181 ? 26.960 5.566 26.702 1.00 37.08 181 ALA A CA 1
ATOM 1426 C C . ALA A 1 181 ? 26.751 6.901 27.401 1.00 38.23 181 ALA A C 1
ATOM 1427 O O . ALA A 1 181 ? 25.706 7.142 27.992 1.00 37.45 181 ALA A O 1
ATOM 1429 N N . ALA A 1 182 ? 27.736 7.795 27.306 1.00 35.33 182 ALA A N 1
ATOM 1430 C CA . ALA A 1 182 ? 27.647 9.088 27.950 1.00 36.28 182 ALA A CA 1
ATOM 1431 C C . ALA A 1 182 ? 26.486 9.889 27.376 1.00 38.25 182 ALA A C 1
ATOM 1432 O O . ALA A 1 182 ? 25.791 10.577 28.116 1.00 36.90 182 ALA A O 1
ATOM 1434 N N . LEU A 1 183 ? 26.479 10.031 26.049 1.00 36.19 183 LEU A N 1
ATOM 1435 C CA . LEU A 1 183 ? 25.407 10.779 25.374 1.00 39.24 183 LEU A CA 1
ATOM 1436 C C . LEU A 1 183 ? 24.003 10.174 25.630 1.00 37.65 183 LEU A C 1
ATOM 1437 O O . LEU A 1 183 ? 23.034 10.912 25.751 1.00 35.82 183 LEU A O 1
ATOM 1442 N N . ALA A 1 184 ? 23.887 8.852 25.633 1.00 37.33 184 ALA A N 1
ATOM 1443 C CA . ALA A 1 184 ? 22.589 8.216 25.999 1.00 39.38 184 ALA A CA 1
ATOM 1444 C C . ALA A 1 184 ? 22.190 8.630 27.412 1.00 38.15 184 ALA A C 1
ATOM 1445 O O . ALA A 1 184 ? 21.011 8.940 27.680 1.00 37.94 184 ALA A O 1
ATOM 1447 N N . GLY A 1 185 ? 23.172 8.646 28.318 1.00 36.87 185 GLY A N 1
ATOM 1448 C CA . GLY A 1 185 ? 22.908 9.041 29.693 1.00 36.43 185 GLY A CA 1
ATOM 1449 C C . GLY A 1 185 ? 22.447 10.488 29.789 1.00 38.19 185 GLY A C 1
ATOM 1450 O O . GLY A 1 185 ? 21.574 10.843 30.605 1.00 37.52 185 GLY A O 1
ATOM 1451 N N . LEU A 1 186 ? 23.083 11.351 29.008 1.00 36.52 186 LEU A N 1
ATOM 1452 C CA . LEU A 1 186 ? 22.756 12.772 29.057 1.00 37.68 186 LEU A CA 1
ATOM 1453 C C . LEU A 1 186 ? 21.294 12.966 28.577 1.00 37.86 186 LEU A C 1
ATOM 1454 O O . LEU A 1 186 ? 20.516 13.736 29.138 1.00 36.95 186 LEU A O 1
ATOM 1459 N N . ARG A 1 187 ? 20.947 12.306 27.494 1.00 39.26 187 ARG A N 1
ATOM 1460 C CA . ARG A 1 187 ? 19.640 12.533 26.863 1.00 40.16 187 ARG A CA 1
ATOM 1461 C C . ARG A 1 187 ? 18.491 12.000 27.766 1.00 38.85 187 ARG A C 1
ATOM 1462 O O . ARG A 1 187 ? 17.468 12.668 27.972 1.00 39.10 187 ARG A O 1
ATOM 1470 N N . ALA A 1 188 ? 18.747 10.880 28.436 1.00 39.55 188 ALA A N 1
ATOM 1471 C CA . ALA A 1 188 ? 17.804 10.347 29.434 1.00 40.38 188 ALA A CA 1
ATOM 1472 C C . ALA A 1 188 ? 17.607 11.264 30.644 1.00 40.45 188 ALA A C 1
ATOM 1473 O O . ALA A 1 188 ? 16.477 11.445 31.115 1.00 38.07 188 ALA A O 1
ATOM 1475 N N . PHE A 1 189 ? 18.694 11.869 31.117 1.00 36.37 189 PHE A N 1
ATOM 1476 C CA . PHE A 1 189 ? 18.613 12.760 32.244 1.00 36.77 189 PHE A CA 1
ATOM 1477 C C . PHE A 1 189 ? 17.825 13.996 31.865 1.00 36.78 189 PHE A C 1
ATOM 1478 O O . PHE A 1 189 ? 16.953 14.450 32.630 1.00 37.99 189 PHE A O 1
ATOM 1486 N N . LEU A 1 190 ? 18.125 14.553 30.690 1.00 36.97 190 LEU A N 1
ATOM 1487 C CA . LEU A 1 190 ? 17.500 15.812 30.326 1.00 38.03 190 LEU A CA 1
ATOM 1488 C C . LEU A 1 190 ? 15.988 15.597 30.165 1.00 41.89 190 LEU A C 1
ATOM 1489 O O . LEU A 1 190 ? 15.189 16.515 30.403 1.00 40.75 190 LEU A O 1
ATOM 1494 N N . GLU A 1 191 ? 15.617 14.382 29.768 1.00 42.08 191 GLU A N 1
ATOM 1495 C CA . GLU A 1 191 ? 14.215 14.066 29.476 1.00 48.01 191 GLU A CA 1
ATOM 1496 C C . GLU A 1 191 ? 13.501 13.790 30.797 1.00 48.22 191 GLU A C 1
ATOM 1497 O O . GLU A 1 191 ? 12.437 14.341 31.072 1.00 47.87 191 GLU A O 1
ATOM 1503 N N . ALA A 1 192 ? 14.088 12.922 31.614 1.00 46.74 192 ALA A N 1
ATOM 1504 C CA . ALA A 1 192 ? 13.359 12.364 32.752 1.00 45.01 192 ALA A CA 1
ATOM 1505 C C . ALA A 1 192 ? 13.537 13.164 34.057 1.00 43.17 192 ALA A C 1
ATOM 1506 O O . ALA A 1 192 ? 12.576 13.322 34.841 1.00 42.90 192 ALA A O 1
ATOM 1508 N N . LYS A 1 193 ? 14.766 13.630 34.308 1.00 37.64 193 LYS A N 1
ATOM 1509 C CA . LYS A 1 193 ? 15.130 14.137 35.625 1.00 36.39 193 LYS A CA 1
ATOM 1510 C C . LYS A 1 193 ? 15.274 15.656 35.677 1.00 36.85 193 LYS A C 1
ATOM 1511 O O . LYS A 1 193 ? 15.141 16.261 36.753 1.00 38.22 193 LYS A O 1
ATOM 1517 N N . LEU A 1 194 ? 15.618 16.269 34.549 1.00 37.42 194 LEU A N 1
ATOM 1518 C CA . LEU A 1 194 ? 15.914 17.696 34.566 1.00 40.68 194 LEU A CA 1
ATOM 1519 C C . LEU A 1 194 ? 14.813 18.544 35.227 1.00 40.45 194 LEU A C 1
ATOM 1520 O O . LEU A 1 194 ? 15.134 19.418 36.027 1.00 40.76 194 LEU A O 1
ATOM 1525 N N . PRO A 1 195 ? 13.512 18.285 34.910 1.00 43.41 195 PRO A N 1
ATOM 1526 C CA . PRO A 1 195 ? 12.425 19.107 35.453 1.00 41.78 195 PRO A CA 1
ATOM 1527 C C . PRO A 1 195 ? 12.460 19.338 36.960 1.00 44.88 195 PRO A C 1
ATOM 1528 O O . PRO A 1 195 ? 12.095 20.425 37.414 1.00 45.63 195 PRO A O 1
ATOM 1532 N N . ARG A 1 196 ? 12.880 18.346 37.744 1.00 42.20 196 ARG A N 1
ATOM 1533 C CA . ARG A 1 196 ? 12.906 18.520 39.184 1.00 41.37 196 ARG A CA 1
ATOM 1534 C C . ARG A 1 196 ? 14.308 18.592 39.774 1.00 40.58 196 ARG A C 1
ATOM 1535 O O . ARG A 1 196 ? 14.493 18.426 40.974 1.00 40.39 196 ARG A O 1
ATOM 1543 N N . TYR A 1 197 ? 15.280 18.966 38.940 1.00 40.81 197 TYR A N 1
ATOM 1544 C CA . TYR A 1 197 ? 16.667 18.881 39.337 1.00 37.35 197 TYR A CA 1
ATOM 1545 C C . TYR A 1 197 ? 16.878 19.835 40.506 1.00 38.58 197 TYR A C 1
ATOM 1546 O O . TYR A 1 197 ? 17.602 19.533 41.462 1.00 36.36 197 TYR A O 1
ATOM 1555 N N . ALA A 1 198 ? 16.236 21.000 40.448 1.00 39.69 198 ALA A N 1
ATOM 1556 C CA . ALA A 1 198 ? 16.466 21.993 41.487 1.00 42.37 198 ALA A CA 1
ATOM 1557 C C . ALA A 1 198 ? 15.918 21.432 42.808 1.00 40.76 198 ALA A C 1
ATOM 1558 O O . ALA A 1 198 ? 16.556 21.557 43.855 1.00 42.22 198 ALA A O 1
ATOM 1560 N N . GLU A 1 199 ? 14.861 20.638 42.709 1.00 41.27 199 GLU A N 1
ATOM 1561 C CA . GLU A 1 199 ? 14.181 20.142 43.902 1.00 43.04 199 GLU A CA 1
ATOM 1562 C C . GLU A 1 199 ? 14.793 18.850 44.460 1.00 43.96 199 GLU A C 1
ATOM 1563 O O . GLU A 1 199 ? 14.586 18.527 45.630 1.00 43.37 199 GLU A O 1
ATOM 1569 N N . GLU A 1 200 ? 15.651 18.192 43.675 1.00 43.73 200 GLU A N 1
ATOM 1570 C CA . GLU A 1 200 ? 16.123 16.846 44.024 1.00 40.80 200 GLU A CA 1
ATOM 1571 C C . GLU A 1 200 ? 17.654 16.690 44.028 1.00 42.31 200 GLU A C 1
ATOM 1572 O O . GLU A 1 200 ? 18.157 15.609 44.312 1.00 40.44 200 GLU A O 1
ATOM 1578 N N . ARG A 1 201 ? 18.394 17.752 43.725 1.00 41.84 201 ARG A N 1
ATOM 1579 C CA . ARG A 1 201 ? 19.860 17.625 43.627 1.00 42.32 201 ARG A CA 1
ATOM 1580 C C . ARG A 1 201 ? 20.588 17.547 44.973 1.00 42.00 201 ARG A C 1
ATOM 1581 O O . ARG A 1 201 ? 21.805 17.332 45.000 1.00 41.24 201 ARG A O 1
ATOM 1589 N N . ASP A 1 202 ? 19.873 17.758 46.080 1.00 39.86 202 ASP A N 1
ATOM 1590 C CA . ASP A 1 202 ? 20.506 17.682 47.398 1.00 39.22 202 ASP A CA 1
ATOM 1591 C C . ASP A 1 202 ? 20.193 16.381 48.112 1.00 38.50 202 ASP A C 1
ATOM 1592 O O . ASP A 1 202 ? 20.558 16.229 49.278 1.00 39.22 202 ASP A O 1
ATOM 1597 N N . ARG A 1 203 ? 19.592 15.425 47.414 1.00 35.75 203 ARG A N 1
ATOM 1598 C CA . ARG A 1 203 ? 19.469 14.055 47.966 1.00 36.98 203 ARG A CA 1
ATOM 1599 C C . ARG A 1 203 ? 20.828 13.442 48.320 1.00 35.83 203 ARG A C 1
ATOM 1600 O O . ARG A 1 203 ? 21.779 13.479 47.518 1.00 33.81 203 ARG A O 1
ATOM 1608 N N . LEU A 1 204 ? 20.870 12.717 49.425 1.00 35.70 204 LEU A N 1
ATOM 1609 C CA . LEU A 1 204 ? 22.079 11.998 49.772 1.00 36.08 204 LEU A CA 1
ATOM 1610 C C . LEU A 1 204 ? 22.376 10.883 48.783 1.00 35.10 204 LEU A C 1
ATOM 1611 O O . LEU A 1 204 ? 23.539 10.587 48.525 1.00 35.88 204 LEU A O 1
ATOM 1616 N N . ASP A 1 205 ? 21.345 10.302 48.175 1.00 34.39 205 ASP A N 1
ATOM 1617 C CA . ASP A 1 205 ? 21.588 9.233 47.196 1.00 37.35 205 ASP A CA 1
ATOM 1618 C C . ASP A 1 205 ? 22.050 9.716 45.823 1.00 36.20 205 ASP A C 1
ATOM 1619 O O . ASP A 1 205 ? 22.496 8.903 45.017 1.00 35.69 205 ASP A O 1
ATOM 1624 N N . GLY A 1 206 ? 21.945 11.028 45.577 1.00 35.89 206 GLY A N 1
ATOM 1625 C CA . GLY A 1 206 ? 22.349 11.642 44.284 1.00 35.79 206 GLY A CA 1
ATOM 1626 C C . GLY A 1 206 ? 21.538 11.179 43.097 1.00 37.17 206 GLY A C 1
ATO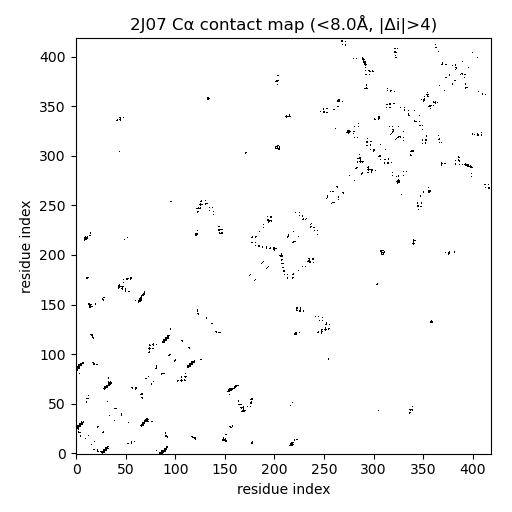M 1627 O O . GLY A 1 206 ? 21.950 11.353 41.922 1.00 36.34 206 GLY A O 1
ATOM 1628 N N . GLU A 1 207 ? 20.356 10.628 43.372 1.00 36.82 207 GLU A N 1
ATOM 1629 C CA . GLU A 1 207 ? 19.521 10.093 42.292 1.00 36.67 207 GLU A CA 1
ATOM 1630 C C . GLU A 1 207 ? 18.705 11.137 41.552 1.00 37.25 207 GLU A C 1
ATOM 1631 O O . GLU A 1 207 ? 18.074 10.806 40.564 1.00 35.48 207 GLU A O 1
ATOM 1637 N N . GLY A 1 208 ? 18.740 12.390 42.014 1.00 39.11 208 GLY A N 1
ATOM 1638 C CA . GLY A 1 208 ? 18.154 13.521 41.257 1.00 37.95 208 GLY A CA 1
ATOM 1639 C C . GLY A 1 208 ? 19.076 14.087 40.181 1.00 36.98 208 GLY A C 1
ATOM 1640 O O . GLY A 1 208 ? 18.634 14.799 39.258 1.00 34.07 208 GLY A O 1
ATOM 1641 N N . GLY A 1 209 ? 20.330 13.652 40.211 1.00 37.85 209 GLY A N 1
ATOM 1642 C CA . GLY A 1 209 ? 21.368 14.209 39.333 1.00 37.47 209 GLY A CA 1
ATOM 1643 C C . GLY A 1 209 ? 21.675 13.325 38.139 1.00 38.51 209 GLY A C 1
ATOM 1644 O O . GLY A 1 209 ? 21.072 12.260 37.958 1.00 35.68 209 GLY A O 1
ATOM 1645 N N . SER A 1 210 ? 22.599 13.782 37.292 1.00 37.53 210 SER A N 1
ATOM 1646 C CA . SER A 1 210 ? 22.864 13.093 36.040 1.00 37.46 210 SER A CA 1
ATOM 1647 C C . SER A 1 210 ? 23.792 11.888 36.197 1.00 35.33 210 SER A C 1
ATOM 1648 O O . SER A 1 210 ? 23.783 11.009 35.360 1.00 39.17 210 SER A O 1
ATOM 1651 N N . ARG A 1 211 ? 24.661 11.888 37.198 1.00 38.33 211 ARG A N 1
ATOM 1652 C CA . ARG A 1 211 ? 25.673 10.822 37.324 1.00 38.09 211 ARG A CA 1
ATOM 1653 C C . ARG A 1 211 ? 26.638 10.754 36.127 1.00 37.52 211 ARG A C 1
ATOM 1654 O O . ARG A 1 211 ? 27.188 9.686 35.797 1.00 34.85 211 ARG A O 1
ATOM 1662 N N . LEU A 1 212 ? 26.888 11.923 35.530 1.00 33.07 212 LEU A N 1
ATOM 1663 C CA . LEU A 1 212 ? 27.753 12.033 34.375 1.00 34.09 212 LEU A CA 1
ATOM 1664 C C . LEU A 1 212 ? 29.166 12.476 34.703 1.00 33.66 212 LEU A C 1
ATOM 1665 O O . LEU A 1 212 ? 30.024 12.458 33.808 1.00 35.33 212 LEU A O 1
ATOM 1670 N N . SER A 1 213 ? 29.443 12.827 35.956 1.00 34.13 213 SER A N 1
ATOM 1671 C CA . SER A 1 213 ? 30.804 13.339 36.281 1.00 33.67 213 SER A CA 1
ATOM 1672 C C . SER A 1 213 ? 31.946 12.399 35.815 1.00 34.81 213 SER A C 1
ATOM 1673 O O . SER A 1 213 ? 33.008 12.873 35.417 1.00 36.04 213 SER A O 1
ATOM 1676 N N . PRO A 1 214 ? 31.752 11.067 35.904 1.00 32.70 214 PRO A N 1
ATOM 1677 C CA . PRO A 1 214 ? 32.903 10.250 35.513 1.00 33.13 214 PRO A CA 1
ATOM 1678 C C . PRO A 1 214 ? 33.235 10.407 34.033 1.00 34.60 214 PRO A C 1
ATOM 1679 O O . PRO A 1 214 ? 34.404 10.216 33.629 1.00 34.06 214 PRO A O 1
ATOM 1683 N N . TYR A 1 215 ? 32.211 10.703 33.225 1.00 32.35 215 TYR A N 1
ATOM 1684 C CA . TYR A 1 215 ? 32.442 11.051 31.806 1.00 33.93 215 TYR A CA 1
ATOM 1685 C C . TYR A 1 215 ? 33.010 12.449 31.630 1.00 35.15 215 TYR A C 1
ATOM 1686 O O . TYR A 1 215 ? 33.951 12.616 30.849 1.00 36.35 215 TYR A O 1
ATOM 1695 N N . PHE A 1 216 ? 32.493 13.446 32.364 1.00 33.90 216 PHE A N 1
ATOM 1696 C CA . PHE A 1 216 ? 33.039 14.808 32.240 1.00 33.87 216 PHE A CA 1
ATOM 1697 C C . PHE A 1 216 ? 34.544 14.820 32.606 1.00 34.43 216 PHE A C 1
ATOM 1698 O O . PHE A 1 216 ? 35.339 15.539 32.019 1.00 32.85 216 PHE A O 1
ATOM 1706 N N . ALA A 1 217 ? 34.901 14.090 33.646 1.00 33.14 217 ALA A N 1
ATOM 1707 C CA . ALA A 1 217 ? 36.278 14.141 34.175 1.00 33.61 217 ALA A CA 1
ATOM 1708 C C . ALA A 1 217 ? 37.305 13.729 33.122 1.00 35.00 217 ALA A C 1
ATOM 1709 O O . ALA A 1 217 ? 38.428 14.224 33.134 1.00 32.13 217 ALA A O 1
ATOM 1711 N N . LEU A 1 218 ? 36.950 12.738 32.305 1.00 32.51 218 LEU A N 1
ATOM 1712 C CA . LEU A 1 218 ? 37.813 12.280 31.225 1.00 34.55 218 LEU A CA 1
ATOM 1713 C C . LEU A 1 218 ? 37.531 12.938 29.846 1.00 34.88 218 LEU A C 1
ATOM 1714 O O . LEU A 1 218 ? 38.080 12.491 28.834 1.00 35.57 218 LEU A O 1
ATOM 1719 N N . GLY A 1 219 ? 36.616 13.909 29.792 1.00 33.64 219 GLY A N 1
ATOM 1720 C CA . GLY A 1 219 ? 36.288 14.552 28.514 1.00 30.76 219 GLY A CA 1
ATOM 1721 C C . GLY A 1 219 ? 35.548 13.615 27.553 1.00 34.73 219 GLY A C 1
ATOM 1722 O O . GLY A 1 219 ? 35.606 13.809 26.339 1.00 34.49 219 GLY A O 1
ATOM 1723 N N . VAL A 1 220 ? 35.003 12.509 28.073 1.00 34.25 220 VAL A N 1
ATOM 1724 C CA . VAL A 1 220 ? 34.193 11.606 27.257 1.00 34.38 220 VAL A CA 1
ATOM 1725 C C . VAL A 1 220 ? 32.919 12.345 26.848 1.00 34.94 220 VAL A C 1
ATOM 1726 O O . VAL A 1 220 ? 32.297 12.055 25.822 1.00 36.26 220 VAL A O 1
ATOM 1730 N N . LEU A 1 221 ? 32.517 13.302 27.683 1.00 36.05 221 LEU A N 1
ATOM 1731 C CA . LEU A 1 221 ? 31.381 14.161 27.354 1.00 37.85 221 LEU A CA 1
ATOM 1732 C C . LEU A 1 221 ? 31.821 15.628 27.418 1.00 39.20 221 LEU A C 1
ATOM 1733 O O . LEU A 1 221 ? 32.510 16.018 28.363 1.00 38.06 221 LEU A O 1
ATOM 1738 N N . SER A 1 222 ? 31.567 16.391 26.343 1.00 36.12 222 SER A N 1
ATOM 1739 C CA . SER A 1 222 ? 31.864 17.820 26.315 1.00 35.68 222 SER A CA 1
ATOM 1740 C C . SER A 1 222 ? 30.915 18.577 27.254 1.00 36.63 222 SER A C 1
ATOM 1741 O O . SER A 1 222 ? 29.716 18.477 27.078 1.00 35.09 222 SER A O 1
ATOM 1744 N N . PRO A 1 223 ? 31.441 19.491 28.098 1.00 36.33 223 PRO A N 1
ATOM 1745 C CA . PRO A 1 223 ? 30.496 20.294 28.896 1.00 38.50 223 PRO A CA 1
ATOM 1746 C C . PRO A 1 223 ? 29.736 21.333 28.051 1.00 36.46 223 PRO A C 1
ATOM 1747 O O . PRO A 1 223 ? 28.587 21.671 28.366 1.00 35.94 223 PRO A O 1
ATOM 1751 N N . ARG A 1 224 ? 30.376 21.833 27.001 1.00 34.56 224 ARG A N 1
ATOM 1752 C CA . ARG A 1 224 ? 29.677 22.686 26.035 1.00 34.60 224 ARG A CA 1
ATOM 1753 C C . ARG A 1 224 ? 28.462 21.994 25.378 1.00 35.39 224 ARG A C 1
ATOM 1754 O O . ARG A 1 224 ? 27.385 22.609 25.202 1.00 35.66 224 ARG A O 1
ATOM 1762 N N . LEU A 1 225 ? 28.652 20.765 24.895 1.00 35.89 225 LEU A N 1
ATOM 1763 C CA . LEU A 1 225 ? 27.528 20.021 24.308 1.00 35.83 225 LEU A CA 1
ATOM 1764 C C . LEU A 1 225 ? 26.414 19.830 25.357 1.00 34.14 225 LEU A C 1
ATOM 1765 O O . LEU A 1 225 ? 25.226 20.020 25.070 1.00 33.88 225 LEU A O 1
ATOM 1770 N N . ALA A 1 226 ? 26.799 19.445 26.578 1.00 36.40 226 ALA A N 1
ATOM 1771 C CA . ALA A 1 226 ? 25.821 19.245 27.670 1.00 35.66 226 ALA A CA 1
ATOM 1772 C C . ALA A 1 226 ? 25.057 20.529 27.941 1.00 35.05 226 ALA A C 1
ATOM 1773 O O . ALA A 1 226 ? 23.819 20.506 28.074 1.00 36.02 226 ALA A O 1
ATOM 1775 N N . ALA A 1 227 ? 25.777 21.645 28.073 1.00 34.80 227 ALA A N 1
ATOM 1776 C CA . ALA A 1 227 ? 25.113 22.930 28.374 1.00 34.34 227 ALA A CA 1
ATOM 1777 C C . ALA A 1 227 ? 24.164 23.335 27.210 1.00 36.11 227 ALA A C 1
ATOM 1778 O O . ALA A 1 227 ? 23.018 23.767 27.418 1.00 34.28 227 ALA A O 1
ATOM 1780 N N . TRP A 1 228 ? 24.628 23.139 25.985 1.00 34.31 228 TRP A N 1
ATOM 1781 C CA . TRP A 1 228 ? 23.832 23.438 24.773 1.00 33.16 228 TRP A CA 1
ATOM 1782 C C . TRP A 1 228 ? 22.563 22.596 24.714 1.00 35.52 228 TRP A C 1
ATOM 1783 O O . TRP A 1 228 ? 21.433 23.119 24.569 1.00 35.12 228 TRP A O 1
ATOM 1794 N N . GLU A 1 229 ? 22.705 21.306 24.987 1.00 32.85 229 GLU A N 1
ATOM 1795 C CA . GLU A 1 229 ? 21.536 20.441 24.973 1.00 36.73 229 GLU A CA 1
ATOM 1796 C C . GLU A 1 229 ? 20.533 20.803 26.083 1.00 36.47 229 GLU A C 1
ATOM 1797 O O . GLU A 1 229 ? 19.330 20.905 25.815 1.00 35.85 229 GLU A O 1
ATOM 1803 N N . ALA A 1 230 ? 21.031 21.095 27.285 1.00 34.23 230 ALA A N 1
ATOM 1804 C CA . ALA A 1 230 ? 20.140 21.495 28.394 1.00 34.97 230 ALA A CA 1
ATOM 1805 C C . ALA A 1 230 ? 19.407 22.803 28.082 1.00 35.03 230 ALA A C 1
ATOM 1806 O O . ALA A 1 230 ? 18.207 22.957 28.392 1.00 36.07 230 ALA A O 1
ATOM 1808 N N . GLU A 1 231 ? 20.105 23.732 27.435 1.00 35.51 231 GLU A N 1
ATOM 1809 C CA . GLU A 1 231 ? 19.506 25.020 27.052 1.00 38.19 231 GLU A CA 1
ATOM 1810 C C . GLU A 1 231 ? 18.461 24.914 25.938 1.00 38.05 231 GLU A C 1
ATOM 1811 O O . GLU A 1 231 ? 17.416 25.608 25.957 1.00 37.69 231 GLU A O 1
ATOM 1817 N N . ARG A 1 232 ? 18.641 23.923 25.075 1.00 37.20 232 ARG A N 1
ATOM 1818 C CA . ARG A 1 232 ? 17.634 23.649 24.044 1.00 41.28 232 ARG A CA 1
ATOM 1819 C C . ARG A 1 232 ? 16.403 22.998 24.667 1.00 40.95 232 ARG A C 1
ATOM 1820 O O . ARG A 1 232 ? 15.227 23.266 24.275 1.00 41.12 232 ARG A O 1
ATOM 1828 N N . ARG A 1 233 ? 16.648 22.205 25.701 1.00 41.45 233 ARG A N 1
ATOM 1829 C CA . ARG A 1 233 ? 15.539 21.631 26.460 1.00 43.72 233 ARG A CA 1
ATOM 1830 C C . ARG A 1 233 ? 14.785 22.743 27.201 1.00 42.84 233 ARG A C 1
ATOM 1831 O O . ARG A 1 233 ? 13.534 22.860 27.106 1.00 38.27 233 ARG A O 1
ATOM 1839 N N . GLY A 1 234 ? 15.547 23.540 27.965 1.00 38.99 234 GLY A N 1
ATOM 1840 C CA . GLY A 1 234 ? 14.982 24.636 28.759 1.00 41.48 234 GLY A CA 1
ATOM 1841 C C . GLY A 1 234 ? 13.970 24.165 29.801 1.00 41.55 234 GLY A C 1
ATOM 1842 O O . GLY A 1 234 ? 13.953 22.996 30.181 1.00 40.57 234 GLY A O 1
ATOM 1843 N N . GLY A 1 235 ? 13.158 25.076 30.319 1.00 45.87 235 GLY A N 1
ATOM 1844 C CA . GLY A 1 235 ? 12.382 24.782 31.557 1.00 48.03 235 GLY A CA 1
ATOM 1845 C C . GLY A 1 235 ? 13.167 25.078 32.822 1.00 48.35 235 GLY A C 1
ATOM 1846 O O . GLY A 1 235 ? 14.295 25.509 32.743 1.00 51.17 235 GLY A O 1
ATOM 1847 N N . GLU A 1 236 ? 12.611 24.832 34.014 1.00 53.90 236 GLU A N 1
ATOM 1848 C CA . GLU A 1 236 ? 13.311 25.299 35.246 1.00 53.47 236 GLU A CA 1
ATOM 1849 C C . GLU A 1 236 ? 14.542 24.499 35.715 1.00 53.07 236 GLU A C 1
ATOM 1850 O O . GLU A 1 236 ? 15.592 25.061 36.093 1.00 55.95 236 GLU A O 1
ATOM 1856 N N . GLY A 1 237 ? 14.435 23.189 35.747 1.00 47.63 237 GLY A N 1
ATOM 1857 C CA . GLY A 1 237 ? 15.641 22.435 35.991 1.00 42.69 237 GLY A CA 1
ATOM 1858 C C . GLY A 1 237 ? 16.822 23.000 35.189 1.00 40.92 237 GLY A C 1
ATOM 1859 O O . GLY A 1 237 ? 17.981 22.914 35.640 1.00 37.11 237 GLY A O 1
ATOM 1860 N N . ALA A 1 238 ? 16.553 23.522 33.987 1.00 37.04 238 ALA A N 1
ATOM 1861 C CA . ALA A 1 238 ? 17.625 23.671 32.981 1.00 36.91 238 ALA A CA 1
ATOM 1862 C C . ALA A 1 238 ? 18.659 24.688 33.427 1.00 35.81 238 ALA A C 1
ATOM 1863 O O . ALA A 1 238 ? 19.878 24.439 33.288 1.00 37.97 238 ALA A O 1
ATOM 1865 N N . ARG A 1 239 ? 18.194 25.837 33.934 1.00 35.65 239 ARG A N 1
ATOM 1866 C CA . ARG A 1 239 ? 19.128 26.915 34.331 1.00 39.35 239 ARG A CA 1
ATOM 1867 C C . ARG A 1 239 ? 20.002 26.443 35.494 1.00 36.82 239 ARG A C 1
ATOM 1868 O O . ARG A 1 239 ? 21.208 26.695 35.523 1.00 34.40 239 ARG A O 1
ATOM 1876 N N . LYS A 1 240 ? 19.390 25.711 36.414 1.00 37.80 240 LYS A N 1
ATOM 1877 C CA . LYS A 1 240 ? 20.073 25.315 37.650 1.00 39.60 240 LYS A CA 1
ATOM 1878 C C . LYS A 1 240 ? 21.119 24.228 37.347 1.00 37.32 240 LYS A C 1
ATOM 1879 O O . LYS A 1 240 ? 22.241 24.252 37.878 1.00 36.88 240 LYS A O 1
ATOM 1885 N N . TRP A 1 241 ? 20.784 23.325 36.436 1.00 36.93 241 TRP A N 1
ATOM 1886 C CA . TRP A 1 241 ? 21.736 22.281 36.049 1.00 37.90 241 TRP A CA 1
ATOM 1887 C C . TRP A 1 241 ? 22.935 22.893 35.324 1.00 37.43 241 TRP A C 1
ATOM 1888 O O . TRP A 1 241 ? 24.058 22.542 35.600 1.00 36.41 241 TRP A O 1
ATOM 1899 N N . VAL A 1 242 ? 22.697 23.904 34.507 1.00 35.50 242 VAL A N 1
ATOM 1900 C CA . VAL A 1 242 ? 23.799 24.519 33.794 1.00 35.85 242 VAL A CA 1
ATOM 1901 C C . VAL A 1 242 ? 24.683 25.311 34.781 1.00 36.58 242 VAL A C 1
ATOM 1902 O O . VAL A 1 242 ? 25.907 25.357 34.639 1.00 35.06 242 VAL A O 1
ATOM 1906 N N . ALA A 1 243 ? 24.053 25.873 35.809 1.00 34.00 243 ALA A N 1
ATOM 1907 C CA . ALA A 1 243 ? 24.784 26.511 36.888 1.00 35.48 243 ALA A CA 1
ATOM 1908 C C . ALA A 1 243 ? 25.799 25.563 37.533 1.00 38.15 243 ALA A C 1
ATOM 1909 O O . ALA A 1 243 ? 26.871 25.998 37.944 1.00 36.84 243 ALA A O 1
ATOM 1911 N N . GLU A 1 244 ? 25.439 24.289 37.657 1.00 35.59 244 GLU A N 1
ATOM 1912 C CA . GLU A 1 244 ? 26.358 23.305 38.193 1.00 37.78 244 GLU A CA 1
ATOM 1913 C C . GLU A 1 244 ? 27.486 22.898 37.264 1.00 33.85 244 GLU A C 1
ATOM 1914 O O . GLU A 1 244 ? 28.634 22.801 37.717 1.00 36.15 244 GLU A O 1
ATOM 1920 N N . LEU A 1 245 ? 27.175 22.697 35.984 1.00 34.94 245 LEU A N 1
ATOM 1921 C CA . LEU A 1 245 ? 28.238 22.625 34.943 1.00 35.81 245 LEU A CA 1
ATOM 1922 C C . LEU A 1 245 ? 29.194 23.763 35.116 1.00 34.35 245 LEU A C 1
ATOM 1923 O O . LEU A 1 245 ? 30.399 23.568 34.981 1.00 34.93 245 LEU A O 1
ATOM 1928 N N . LEU A 1 246 ? 28.665 24.969 35.368 1.00 33.69 246 LEU A N 1
ATOM 1929 C CA . LEU A 1 246 ? 29.536 26.143 35.525 1.00 34.69 246 LEU A CA 1
ATOM 1930 C C . LEU A 1 246 ? 30.418 26.049 36.782 1.00 33.30 246 LEU A C 1
ATOM 1931 O O . LEU A 1 246 ? 31.498 26.627 36.799 1.00 33.51 246 LEU A O 1
ATOM 1936 N N . TRP A 1 247 ? 29.934 25.404 37.852 1.00 32.82 247 TRP A N 1
ATOM 1937 C CA . TRP A 1 247 ? 30.812 25.169 39.023 1.00 33.48 247 TRP A CA 1
ATOM 1938 C C . TRP A 1 247 ? 32.086 24.368 38.651 1.00 34.10 247 TRP A C 1
ATOM 1939 O O . TRP A 1 247 ? 33.140 24.543 39.255 1.00 34.43 247 TRP A O 1
ATOM 1950 N N . ARG A 1 248 ? 31.961 23.460 37.693 1.00 32.84 248 ARG A N 1
ATOM 1951 C CA . ARG A 1 248 ? 33.130 22.738 37.200 1.00 35.49 248 ARG A CA 1
ATOM 1952 C C . ARG A 1 248 ? 34.157 23.699 36.613 1.00 34.60 248 ARG A C 1
ATOM 1953 O O . ARG A 1 248 ? 35.328 23.656 36.993 1.00 33.68 248 ARG A O 1
ATOM 1961 N N . ASP A 1 249 ? 33.696 24.610 35.752 1.00 33.33 249 ASP A N 1
ATOM 1962 C CA . ASP A 1 249 ? 34.568 25.603 35.137 1.00 34.26 249 ASP A CA 1
ATOM 1963 C C . ASP A 1 249 ? 35.098 26.603 36.164 1.00 34.85 249 ASP A C 1
ATOM 1964 O O . ASP A 1 249 ? 36.250 27.047 36.076 1.00 34.56 249 ASP A O 1
ATOM 1969 N N . PHE A 1 250 ? 34.260 26.962 37.144 1.00 33.86 250 PHE A N 1
ATOM 1970 C CA . PHE A 1 250 ? 34.713 27.811 38.262 1.00 33.20 250 PHE A CA 1
ATOM 1971 C C . PHE A 1 250 ? 35.885 27.142 38.989 1.00 33.56 250 PHE A C 1
ATOM 1972 O O . PHE A 1 250 ? 36.851 27.809 39.408 1.00 33.74 250 PHE A O 1
ATOM 1980 N N . SER A 1 251 ? 35.817 25.823 39.133 1.00 34.25 251 SER A N 1
ATOM 1981 C CA . SER A 1 251 ? 36.901 25.085 39.831 1.00 34.21 251 SER A CA 1
ATOM 1982 C C . SER A 1 251 ? 38.235 25.219 39.033 1.00 35.28 251 SER A C 1
ATOM 1983 O O . SER A 1 251 ? 39.276 25.477 39.610 1.00 35.11 251 SER A O 1
ATOM 1986 N N . TYR A 1 252 ? 38.197 25.008 37.716 1.00 36.72 252 TYR A N 1
ATOM 1987 C CA . TYR A 1 252 ? 39.397 25.215 36.868 1.00 36.85 252 TYR A CA 1
ATOM 1988 C C . TYR A 1 252 ? 39.905 26.649 36.932 1.00 37.79 252 TYR A C 1
ATOM 1989 O O . TYR A 1 252 ? 41.133 26.892 37.084 1.00 35.01 252 TYR A O 1
ATOM 1998 N N . HIS A 1 253 ? 38.959 27.602 36.868 1.00 35.44 253 HIS A N 1
ATOM 1999 C CA . HIS A 1 253 ? 39.261 29.038 37.043 1.00 36.02 253 HIS A CA 1
ATOM 2000 C C . HIS A 1 253 ? 40.032 29.296 38.356 1.00 36.96 253 HIS A C 1
ATOM 2001 O O . HIS A 1 253 ? 41.016 30.086 38.391 1.00 36.16 253 HIS A O 1
ATOM 2008 N N . LEU A 1 254 ? 39.557 28.688 39.444 1.00 35.71 254 LEU A N 1
ATOM 2009 C CA . LEU A 1 254 ? 40.126 28.966 40.776 1.00 37.70 254 LEU A CA 1
ATOM 2010 C C . LEU A 1 254 ? 41.574 28.455 40.806 1.00 37.17 254 LEU A C 1
ATOM 2011 O O . LEU A 1 254 ? 42.494 29.160 41.231 1.00 37.75 254 LEU A O 1
ATOM 2016 N N . LEU A 1 255 ? 41.764 27.214 40.376 1.00 37.02 255 LEU A N 1
ATOM 2017 C CA . LEU A 1 255 ? 43.109 26.592 40.470 1.00 37.96 255 LEU A CA 1
ATOM 2018 C C . LEU A 1 255 ? 44.038 27.314 39.520 1.00 37.50 255 LEU A C 1
ATOM 2019 O O . LEU A 1 255 ? 45.227 27.444 39.798 1.00 39.56 255 LEU A O 1
ATOM 2024 N N . TYR A 1 256 ? 43.512 27.794 38.391 1.00 40.67 256 TYR A N 1
ATOM 2025 C CA . TYR A 1 256 ? 44.321 28.604 37.471 1.00 42.16 256 TYR A CA 1
ATOM 2026 C C . TYR A 1 256 ? 44.803 29.960 38.042 1.00 42.65 256 TYR A C 1
ATOM 2027 O O . TYR A 1 256 ? 45.975 30.356 37.858 1.00 42.58 256 TYR A O 1
ATOM 2036 N N . HIS A 1 257 ? 43.889 30.726 38.620 1.00 41.16 257 HIS A N 1
ATOM 2037 C CA . HIS A 1 257 ? 44.261 32.031 39.182 1.00 41.37 257 HIS A CA 1
ATOM 2038 C C . HIS A 1 257 ? 44.911 31.915 40.552 1.00 40.98 257 HIS A C 1
ATOM 2039 O O . HIS A 1 257 ? 45.587 32.833 40.991 1.00 44.32 257 HIS A O 1
ATOM 2046 N N . PHE A 1 258 ? 44.669 30.815 41.252 1.00 40.19 258 PHE A N 1
ATOM 2047 C CA . PHE A 1 258 ? 45.154 30.674 42.624 1.00 40.20 258 PHE A CA 1
ATOM 2048 C C . PHE A 1 258 ? 45.826 29.310 42.805 1.00 40.92 258 PHE A C 1
ATOM 2049 O O . PHE A 1 258 ? 45.301 28.437 43.517 1.00 40.17 258 PHE A O 1
ATOM 2057 N N . PRO A 1 259 ? 46.917 29.066 42.037 1.00 42.75 259 PRO A N 1
ATOM 2058 C CA . PRO A 1 259 ? 47.488 27.714 41.978 1.00 42.72 259 PRO A CA 1
ATOM 2059 C C . PRO A 1 259 ? 47.981 27.265 43.340 1.00 43.43 259 PRO A C 1
ATOM 2060 O O . PRO A 1 259 ? 47.958 26.065 43.656 1.00 41.03 259 PRO A O 1
ATOM 2064 N N . TRP A 1 260 ? 48.261 28.232 44.212 1.00 44.57 260 TRP A N 1
ATOM 2065 C CA . TRP A 1 260 ? 48.756 27.906 45.547 1.00 44.55 260 TRP A CA 1
ATOM 2066 C C . TRP A 1 260 ? 47.665 27.357 46.451 1.00 45.87 260 TRP A C 1
ATOM 2067 O O . TRP A 1 260 ? 47.950 26.899 47.540 1.00 43.19 260 TRP A O 1
ATOM 2078 N N . MET A 1 261 ? 46.415 27.331 45.990 1.00 46.99 261 MET A N 1
ATOM 2079 C CA . MET A 1 261 ? 45.401 26.668 46.810 1.00 49.99 261 MET A CA 1
ATOM 2080 C C . MET A 1 261 ? 45.553 25.147 46.857 1.00 49.47 261 MET A C 1
ATOM 2081 O O . MET A 1 261 ? 44.917 24.475 47.680 1.00 47.86 261 MET A O 1
ATOM 2086 N N . ALA A 1 262 ? 46.413 24.596 45.993 1.00 47.68 262 ALA A N 1
ATOM 2087 C CA . ALA A 1 262 ? 46.841 23.194 46.173 1.00 48.62 262 ALA A CA 1
ATOM 2088 C C . ALA A 1 262 ? 47.724 23.007 47.414 1.00 49.62 262 ALA A C 1
ATOM 2089 O O . ALA A 1 262 ? 47.877 21.889 47.908 1.00 49.72 262 ALA A O 1
ATOM 2091 N N . GLU A 1 263 ? 48.220 24.111 47.981 1.00 48.36 263 GLU A N 1
ATOM 2092 C CA . GLU A 1 263 ? 49.159 24.029 49.106 1.00 51.12 263 GLU A CA 1
ATOM 2093 C C . GLU A 1 263 ? 48.580 24.512 50.432 1.00 49.81 263 GLU A C 1
ATOM 2094 O O . GLU A 1 263 ? 49.064 24.121 51.495 1.00 47.30 263 GLU A O 1
ATOM 2100 N N . ARG A 1 264 ? 47.594 25.412 50.361 1.00 47.53 264 ARG A N 1
ATOM 2101 C CA . ARG A 1 264 ? 47.096 26.125 51.532 1.00 48.70 264 ARG A CA 1
ATOM 2102 C C . ARG A 1 264 ? 45.719 26.763 51.316 1.00 48.74 264 ARG A C 1
ATOM 2103 O O . ARG A 1 264 ? 45.273 26.937 50.183 1.00 49.13 264 ARG A O 1
ATOM 2111 N N . PRO A 1 265 ? 44.998 27.039 52.410 1.00 49.45 265 PRO A N 1
ATOM 2112 C CA . PRO A 1 265 ? 43.690 27.675 52.241 1.00 46.58 265 PRO A CA 1
ATOM 2113 C C . PRO A 1 265 ? 43.719 28.927 51.361 1.00 47.69 265 PRO A C 1
ATOM 2114 O O . PRO A 1 265 ? 44.681 29.702 51.392 1.00 49.63 265 PRO A O 1
ATOM 2118 N N . LEU A 1 266 ? 42.684 29.090 50.544 1.00 45.72 266 LEU A N 1
ATOM 2119 C CA . LEU A 1 266 ? 42.465 30.338 49.813 1.00 48.43 266 LEU A CA 1
ATOM 2120 C C . LEU A 1 266 ? 42.315 31.514 50.782 1.00 47.08 266 LEU A C 1
ATOM 2121 O O . LEU A 1 266 ? 42.815 32.610 50.542 1.00 46.07 266 LEU A O 1
ATOM 2126 N N . ASP A 1 267 ? 41.578 31.296 51.857 1.00 46.67 267 ASP A N 1
ATOM 2127 C CA . ASP A 1 267 ? 41.476 32.317 52.909 1.00 49.13 267 ASP A CA 1
ATOM 2128 C C . ASP A 1 267 ? 42.753 32.336 53.768 1.00 48.70 267 ASP A C 1
ATOM 2129 O O . ASP A 1 267 ? 43.033 31.384 54.507 1.00 48.81 267 ASP A O 1
ATOM 2134 N N . PRO A 1 268 ? 43.523 33.435 53.694 1.00 50.91 268 PRO A N 1
ATOM 2135 C CA . PRO A 1 268 ? 44.791 33.500 54.418 1.00 51.36 268 PRO A CA 1
ATOM 2136 C C . PRO A 1 268 ? 44.604 33.442 55.934 1.00 51.63 268 PRO A C 1
ATOM 2137 O O . PRO A 1 268 ? 45.494 32.967 56.633 1.00 50.12 268 PRO A O 1
ATOM 2141 N N . ARG A 1 269 ? 43.410 33.771 56.420 1.00 50.82 269 ARG A N 1
ATOM 2142 C CA . ARG A 1 269 ? 43.149 33.694 57.858 1.00 51.81 269 ARG A CA 1
ATOM 2143 C C . ARG A 1 269 ? 43.241 32.271 58.403 1.00 52.72 269 ARG A C 1
ATOM 2144 O O . ARG A 1 269 ? 43.520 32.078 59.587 1.00 52.94 269 ARG A O 1
ATOM 2152 N N . PHE A 1 270 ? 43.082 31.278 57.525 1.00 52.59 270 PHE A N 1
ATOM 2153 C CA . PHE A 1 270 ? 43.067 29.865 57.942 1.00 52.10 270 PHE A CA 1
ATOM 2154 C C . PHE A 1 270 ? 44.392 29.139 57.716 1.00 52.28 270 PHE A C 1
ATOM 2155 O O . PHE A 1 270 ? 44.501 27.931 57.964 1.00 48.20 270 PHE A O 1
ATOM 2163 N N . GLN A 1 271 ? 45.401 29.859 57.245 1.00 53.63 271 GLN A N 1
ATOM 2164 C CA . GLN A 1 271 ? 46.635 29.180 56.859 1.00 56.54 271 GLN A CA 1
ATOM 2165 C C . GLN A 1 271 ? 47.427 28.704 58.071 1.00 56.25 271 GLN A C 1
ATOM 2166 O O . GLN A 1 271 ? 48.176 27.724 57.983 1.00 56.01 271 GLN A O 1
ATOM 2172 N N . ALA A 1 272 ? 47.077 29.255 59.233 1.00 56.65 272 ALA A N 1
ATOM 2173 C CA . ALA A 1 272 ? 47.632 28.807 60.511 1.00 58.35 272 ALA A CA 1
ATOM 2174 C C . ALA A 1 272 ? 46.658 27.993 61.386 1.00 59.47 272 ALA A C 1
ATOM 2175 O O . ALA A 1 272 ? 46.849 27.891 62.594 1.00 59.91 272 ALA A O 1
ATOM 2177 N N . PHE A 1 273 ? 45.628 27.391 60.791 1.00 60.23 273 PHE A N 1
ATOM 2178 C CA . PHE A 1 273 ? 44.708 26.573 61.584 1.00 60.67 273 PHE A CA 1
ATOM 2179 C C . PHE A 1 273 ? 45.415 25.363 62.193 1.00 58.89 273 PHE A C 1
ATOM 2180 O O . PHE A 1 273 ? 46.111 24.644 61.499 1.00 57.64 273 PHE A O 1
ATOM 2188 N N . PRO A 1 274 ? 45.238 25.138 63.502 1.00 59.71 274 PRO A N 1
ATOM 2189 C CA . PRO A 1 274 ? 45.977 24.043 64.125 1.00 59.42 274 PRO A CA 1
ATOM 2190 C C . PRO A 1 274 ? 45.301 22.695 63.883 1.00 59.20 274 PRO A C 1
ATOM 2191 O O . PRO A 1 274 ? 44.588 22.198 64.754 1.00 58.42 274 PRO A O 1
ATOM 2195 N N . TRP A 1 275 ? 45.464 22.154 62.678 1.00 59.20 275 TRP A N 1
ATOM 2196 C CA . TRP A 1 275 ? 44.980 20.811 62.362 1.00 59.19 275 TRP A CA 1
ATOM 2197 C C . TRP A 1 275 ? 45.659 19.781 63.250 1.00 60.10 275 TRP A C 1
ATOM 2198 O O . TRP A 1 275 ? 46.738 20.026 63.801 1.00 58.82 275 TRP A O 1
ATOM 2209 N N . GLN A 1 276 ? 45.025 18.629 63.402 1.00 58.81 276 GLN A N 1
ATOM 2210 C CA . GLN A 1 276 ? 45.518 17.664 64.353 1.00 59.67 276 GLN A CA 1
ATOM 2211 C C . GLN A 1 276 ? 45.692 16.339 63.669 1.00 59.50 276 GLN A C 1
ATOM 2212 O O . GLN A 1 276 ? 44.716 15.616 63.438 1.00 58.79 276 GLN A O 1
ATOM 2218 N N . GLU A 1 277 ? 46.928 16.050 63.272 1.00 59.72 277 GLU A N 1
ATOM 2219 C CA . GLU A 1 277 ? 47.207 14.760 62.674 1.00 60.44 277 GLU A CA 1
ATOM 2220 C C . GLU A 1 277 ? 47.042 13.669 63.702 1.00 59.00 277 GLU A C 1
ATOM 2221 O O . GLU A 1 277 ? 47.208 13.900 64.896 1.00 59.08 277 GLU A O 1
ATOM 2227 N N . ASP A 1 278 ? 46.591 12.516 63.237 1.00 57.38 278 ASP A N 1
ATOM 2228 C CA . ASP A 1 278 ? 46.110 11.476 64.119 1.00 57.34 278 ASP A CA 1
ATOM 2229 C C . ASP A 1 278 ? 45.732 10.306 63.247 1.00 56.45 278 ASP A C 1
ATOM 2230 O O . ASP A 1 278 ? 44.659 10.311 62.632 1.00 56.04 278 ASP A O 1
ATOM 2235 N N . GLU A 1 279 ? 46.615 9.312 63.208 1.00 55.01 279 GLU A N 1
ATOM 2236 C CA . GLU A 1 279 ? 46.524 8.212 62.261 1.00 54.02 279 GLU A CA 1
ATOM 2237 C C . GLU A 1 279 ? 45.205 7.494 62.459 1.00 53.89 279 GLU A C 1
ATOM 2238 O O . GLU A 1 279 ? 44.437 7.318 61.515 1.00 55.00 279 GLU A O 1
ATOM 2244 N N . ALA A 1 280 ? 44.906 7.173 63.709 1.00 53.12 280 ALA A N 1
ATOM 2245 C CA . ALA A 1 280 ? 43.722 6.403 64.036 1.00 52.95 280 ALA A CA 1
ATOM 2246 C C . ALA A 1 280 ? 42.460 7.066 63.530 1.00 51.71 280 ALA A C 1
ATOM 2247 O O . ALA A 1 280 ? 41.638 6.402 62.918 1.00 52.25 280 ALA A O 1
ATOM 2249 N N . LEU A 1 281 ? 42.303 8.359 63.827 1.00 50.61 281 LEU A N 1
ATOM 2250 C CA . LEU A 1 281 ? 41.175 9.161 63.371 1.00 49.65 281 LEU A CA 1
ATOM 2251 C C . LEU A 1 281 ? 41.128 9.301 61.858 1.00 47.38 281 LEU A C 1
ATOM 2252 O O . LEU A 1 281 ? 40.047 9.261 61.266 1.00 46.92 281 LEU A O 1
ATOM 2257 N N . PHE A 1 282 ? 42.275 9.543 61.233 1.00 44.89 282 PHE A N 1
ATOM 2258 C CA . PHE A 1 282 ? 42.295 9.528 59.764 1.00 45.00 282 PHE A CA 1
ATOM 2259 C C . PHE A 1 282 ? 41.698 8.212 59.235 1.00 44.67 282 PHE A C 1
ATOM 2260 O O . PHE A 1 282 ? 40.863 8.224 58.343 1.00 43.46 282 PHE A O 1
ATOM 2268 N N . GLN A 1 283 ? 42.105 7.082 59.813 1.00 44.27 283 GLN A N 1
ATOM 2269 C CA . GLN A 1 283 ? 41.664 5.782 59.306 1.00 45.93 283 GLN A CA 1
ATOM 2270 C C . GLN A 1 283 ? 40.173 5.553 59.568 1.00 46.60 283 GLN A C 1
ATOM 2271 O O . GLN A 1 283 ? 39.487 4.895 58.776 1.00 46.88 283 GLN A O 1
ATOM 2277 N N . ALA A 1 284 ? 39.699 6.012 60.727 1.00 44.62 284 ALA A N 1
ATOM 2278 C CA . ALA A 1 284 ? 38.293 5.862 61.070 1.00 44.32 284 ALA A CA 1
ATOM 2279 C C . ALA A 1 284 ? 37.441 6.593 60.031 1.00 43.54 284 ALA A C 1
ATOM 2280 O O . ALA A 1 284 ? 36.422 6.074 59.576 1.00 44.07 284 ALA A O 1
ATOM 2282 N N . TRP A 1 285 ? 37.876 7.792 59.653 1.00 43.28 285 TRP A N 1
ATOM 2283 C CA . TRP A 1 285 ? 37.162 8.570 58.640 1.00 43.26 285 TRP A CA 1
ATOM 2284 C C . TRP A 1 285 ? 37.306 7.867 57.299 1.00 44.34 285 TRP A C 1
ATOM 2285 O O . TRP A 1 285 ? 36.306 7.549 56.637 1.00 44.89 285 TRP A O 1
ATOM 2296 N N . TYR A 1 286 ? 38.552 7.565 56.925 1.00 45.13 286 TYR A N 1
ATOM 2297 C CA . TYR A 1 286 ? 38.834 7.046 55.599 1.00 42.86 286 TYR A CA 1
ATOM 2298 C C . TYR A 1 286 ? 38.012 5.774 55.331 1.00 44.95 286 TYR A C 1
ATOM 2299 O O . TYR A 1 286 ? 37.472 5.586 54.235 1.00 44.20 286 TYR A O 1
ATOM 2308 N N . GLU A 1 287 ? 37.867 4.925 56.347 1.00 44.03 287 GLU A N 1
ATOM 2309 C CA . GLU A 1 287 ? 37.162 3.661 56.157 1.00 44.89 287 GLU A CA 1
ATOM 2310 C C . GLU A 1 287 ? 35.684 3.755 56.556 1.00 44.69 287 GLU A C 1
ATOM 2311 O O . GLU A 1 287 ? 34.988 2.743 56.604 1.00 45.98 287 GLU A O 1
ATOM 2317 N N . GLY A 1 288 ? 35.191 4.966 56.806 1.00 44.91 288 GLY A N 1
ATOM 2318 C CA . GLY A 1 288 ? 33.812 5.138 57.277 1.00 42.10 288 GLY A CA 1
ATOM 2319 C C . GLY A 1 288 ? 33.518 4.365 58.573 1.00 44.78 288 GLY A C 1
ATOM 2320 O O . GLY A 1 288 ? 32.520 3.648 58.652 1.00 45.89 288 GLY A O 1
ATOM 2321 N N . LYS A 1 289 ? 34.368 4.510 59.590 1.00 44.35 289 LYS A N 1
ATOM 2322 C CA . LYS A 1 289 ? 34.123 3.854 60.904 1.00 46.21 289 LYS A CA 1
ATOM 2323 C C . LYS A 1 289 ? 34.108 4.891 62.010 1.00 45.31 289 LYS A C 1
ATOM 2324 O O . LYS A 1 289 ? 34.716 4.700 63.074 1.00 46.41 289 LYS A O 1
ATOM 2330 N N . THR A 1 290 ? 33.440 6.007 61.731 1.00 43.07 290 THR A N 1
ATOM 2331 C CA . THR A 1 290 ? 33.397 7.149 62.631 1.00 43.92 290 THR A CA 1
ATOM 2332 C C . THR A 1 290 ? 32.360 6.969 63.725 1.00 43.57 290 THR A C 1
ATOM 2333 O O . THR A 1 290 ? 32.471 7.581 64.786 1.00 45.25 290 THR A O 1
ATOM 2337 N N . GLY A 1 291 ? 31.379 6.105 63.471 1.00 44.78 291 GLY A N 1
ATOM 2338 C CA . GLY A 1 291 ? 30.200 5.971 64.338 1.00 44.77 291 GLY A CA 1
ATOM 2339 C C . GLY A 1 291 ? 29.167 7.040 64.036 1.00 46.22 291 GLY A C 1
ATOM 2340 O O . GLY A 1 291 ? 28.179 7.195 64.759 1.00 47.49 291 GLY A O 1
ATOM 2341 N N . VAL A 1 292 ? 29.399 7.794 62.967 1.00 47.10 292 VAL A N 1
ATOM 2342 C CA . VAL A 1 292 ? 28.426 8.773 62.503 1.00 46.84 292 VAL A CA 1
ATOM 2343 C C . VAL A 1 292 ? 27.770 8.254 61.227 1.00 47.47 292 VAL A C 1
ATOM 2344 O O . VAL A 1 292 ? 28.431 8.158 60.189 1.00 50.14 292 VAL A O 1
ATOM 2348 N N . PRO A 1 293 ? 26.487 7.865 61.311 1.00 45.74 293 PRO A N 1
ATOM 2349 C CA . PRO A 1 293 ? 25.827 7.120 60.231 1.00 45.28 293 PRO A CA 1
ATOM 2350 C C . PRO A 1 293 ? 26.011 7.739 58.837 1.00 43.47 293 PRO A C 1
ATOM 2351 O O . PRO A 1 293 ? 26.485 7.077 57.922 1.00 45.17 293 PRO A O 1
ATOM 2355 N N . LEU A 1 294 ? 25.690 9.016 58.702 1.00 42.14 294 LEU A N 1
ATOM 2356 C CA . LEU A 1 294 ? 25.803 9.709 57.424 1.00 43.49 294 LEU A CA 1
ATOM 2357 C C . LEU A 1 294 ? 27.238 9.595 56.881 1.00 43.98 294 LEU A C 1
ATOM 2358 O O . LEU A 1 294 ? 27.463 9.295 55.696 1.00 42.33 294 LEU A O 1
ATOM 2363 N N . VAL A 1 295 ? 28.207 9.910 57.726 1.00 43.01 295 VAL A N 1
ATOM 2364 C CA . VAL A 1 295 ? 29.586 9.966 57.248 1.00 45.12 295 VAL A CA 1
ATOM 2365 C C . VAL A 1 295 ? 30.041 8.549 56.844 1.00 44.58 295 VAL A C 1
ATOM 2366 O O . VAL A 1 295 ? 30.711 8.343 55.817 1.00 44.80 295 VAL A O 1
ATOM 2370 N N . ASP A 1 296 ? 29.642 7.573 57.648 1.00 44.51 296 ASP A N 1
ATOM 2371 C CA . ASP A 1 296 ? 30.054 6.188 57.441 1.00 44.92 296 ASP A CA 1
ATOM 2372 C C . ASP A 1 296 ? 29.402 5.600 56.199 1.00 43.98 296 ASP A C 1
ATOM 2373 O O . ASP A 1 296 ? 30.056 4.931 55.389 1.00 45.28 296 ASP A O 1
ATOM 2378 N N . ALA A 1 297 ? 28.129 5.920 56.007 1.00 43.61 297 ALA A N 1
ATOM 2379 C CA . ALA A 1 297 ? 27.448 5.550 54.788 1.00 43.75 297 ALA A CA 1
ATOM 2380 C C . ALA A 1 297 ? 28.174 6.144 53.581 1.00 42.70 297 ALA A C 1
ATOM 2381 O O . ALA A 1 297 ? 28.406 5.461 52.593 1.00 40.59 297 ALA A O 1
ATOM 2383 N N . ALA A 1 298 ? 28.489 7.432 53.646 1.00 43.45 298 ALA A N 1
ATOM 2384 C CA . ALA A 1 298 ? 29.118 8.110 52.496 1.00 43.97 298 ALA A CA 1
ATOM 2385 C C . ALA A 1 298 ? 30.429 7.398 52.145 1.00 43.97 298 ALA A C 1
ATOM 2386 O O . ALA A 1 298 ? 30.681 7.088 50.978 1.00 45.17 298 ALA A O 1
ATOM 2388 N N . MET A 1 299 ? 31.283 7.160 53.146 1.00 43.51 299 MET A N 1
ATOM 2389 C CA . MET A 1 299 ? 32.630 6.690 52.855 1.00 46.27 299 MET A CA 1
ATOM 2390 C C . MET A 1 299 ? 32.624 5.226 52.398 1.00 46.37 299 MET A C 1
ATOM 2391 O O . MET A 1 299 ? 33.451 4.815 51.558 1.00 45.00 299 MET A O 1
ATOM 2396 N N . ARG A 1 300 ? 31.656 4.462 52.906 1.00 45.71 300 ARG A N 1
ATOM 2397 C CA . ARG A 1 300 ? 31.459 3.063 52.493 1.00 45.24 300 ARG A CA 1
ATOM 2398 C C . ARG A 1 300 ? 30.894 2.985 51.055 1.00 44.15 300 ARG A C 1
ATOM 2399 O O . ARG A 1 300 ? 31.359 2.186 50.233 1.00 44.60 300 ARG A O 1
ATOM 2407 N N . GLU A 1 301 ? 29.965 3.877 50.715 1.00 42.57 301 GLU A N 1
ATOM 2408 C CA . GLU A 1 301 ? 29.531 3.952 49.333 1.00 40.76 301 GLU A CA 1
ATOM 2409 C C . GLU A 1 301 ? 30.695 4.312 48.365 1.00 41.80 301 GLU A C 1
ATOM 2410 O O . GLU A 1 301 ? 30.919 3.642 47.323 1.00 41.22 301 GLU A O 1
ATOM 2416 N N . LEU A 1 302 ? 31.476 5.317 48.748 1.00 40.70 302 LEU A N 1
ATOM 2417 C CA . LEU A 1 302 ? 32.655 5.745 47.947 1.00 40.83 302 LEU A CA 1
ATOM 2418 C C . LEU A 1 302 ? 33.678 4.608 47.736 1.00 40.86 302 LEU A C 1
ATOM 2419 O O . LEU A 1 302 ? 34.163 4.380 46.620 1.00 41.13 302 LEU A O 1
ATOM 2424 N N . HIS A 1 303 ? 34.022 3.901 48.809 1.00 40.86 303 HIS A N 1
ATOM 2425 C CA . HIS A 1 303 ? 34.937 2.759 48.705 1.00 42.35 303 HIS A CA 1
ATOM 2426 C C . HIS A 1 303 ? 34.395 1.725 47.717 1.00 44.95 303 HIS A C 1
ATOM 2427 O O . HIS A 1 303 ? 35.155 1.139 46.945 1.00 44.41 303 HIS A O 1
ATOM 2434 N N . ALA A 1 304 ? 33.094 1.445 47.799 1.00 43.30 304 ALA A N 1
ATOM 2435 C CA . ALA A 1 304 ? 32.504 0.334 47.055 1.00 42.73 304 ALA A CA 1
ATOM 2436 C C . ALA A 1 304 ? 32.205 0.693 45.610 1.00 41.72 304 ALA A C 1
ATOM 2437 O O . ALA A 1 304 ? 32.191 -0.187 44.742 1.00 42.19 304 ALA A O 1
ATOM 2439 N N . THR A 1 305 ? 31.976 1.979 45.330 1.00 41.55 305 THR A N 1
ATOM 2440 C CA . THR A 1 305 ? 31.423 2.355 44.006 1.00 40.79 305 THR A CA 1
ATOM 2441 C C . THR A 1 305 ? 32.283 3.346 43.187 1.00 39.38 305 THR A C 1
ATOM 2442 O O . THR A 1 305 ? 32.114 3.461 41.982 1.00 38.74 305 THR A O 1
ATOM 2446 N N . GLY A 1 306 ? 33.093 4.158 43.857 1.00 39.39 306 GLY A N 1
ATOM 2447 C CA . GLY A 1 306 ? 33.830 5.211 43.160 1.00 37.79 306 GLY A CA 1
ATOM 2448 C C . GLY A 1 306 ? 32.993 6.450 42.835 1.00 39.86 306 GLY A C 1
ATOM 2449 O O . GLY A 1 306 ? 33.455 7.315 42.086 1.00 38.98 306 GLY A O 1
ATOM 2450 N N . PHE A 1 307 ? 31.794 6.562 43.424 1.00 38.28 307 PHE A N 1
ATOM 2451 C CA . PHE A 1 307 ? 30.927 7.755 43.238 1.00 42.89 307 PHE A CA 1
ATOM 2452 C C . PHE A 1 307 ? 30.203 8.136 44.544 1.00 42.23 307 PHE A C 1
ATOM 2453 O O . PHE A 1 307 ? 29.935 7.283 45.375 1.00 43.25 307 PHE A O 1
ATOM 2461 N N . LEU A 1 308 ? 29.862 9.412 44.696 1.00 41.93 308 LEU A N 1
ATOM 2462 C CA . LEU A 1 308 ? 29.109 9.903 45.857 1.00 43.81 308 LEU A CA 1
ATOM 2463 C C . LEU A 1 308 ? 28.348 11.140 45.395 1.00 44.38 308 LEU A C 1
ATOM 2464 O O . LEU A 1 308 ? 28.874 11.912 44.584 1.00 42.06 308 LEU A O 1
ATOM 2469 N N . SER A 1 309 ? 27.152 11.361 45.956 1.00 42.57 309 SER A N 1
ATOM 2470 C CA . SER A 1 309 ? 26.374 12.547 45.619 1.00 42.24 309 SER A CA 1
ATOM 2471 C C . SER A 1 309 ? 27.129 13.743 46.175 1.00 43.08 309 SER A C 1
ATOM 2472 O O . SER A 1 309 ? 27.914 13.616 47.137 1.00 43.37 309 SER A O 1
ATOM 2475 N N . ASN A 1 310 ? 26.847 14.908 45.604 1.00 41.48 310 ASN A N 1
ATOM 2476 C CA . ASN A 1 310 ? 27.348 16.161 46.115 1.00 42.35 310 ASN A CA 1
ATOM 2477 C C . ASN A 1 310 ? 27.023 16.362 47.600 1.00 42.31 310 ASN A C 1
ATOM 2478 O O . ASN A 1 310 ? 27.896 16.759 48.378 1.00 40.56 310 ASN A O 1
ATOM 2483 N N . ARG A 1 311 ? 25.777 16.072 47.983 1.00 42.79 311 ARG A N 1
ATOM 2484 C CA . ARG A 1 311 ? 25.354 16.265 49.375 1.00 44.10 311 ARG A CA 1
ATOM 2485 C C . ARG A 1 311 ? 26.111 15.319 50.315 1.00 45.07 311 ARG A C 1
ATOM 2486 O O . ARG A 1 311 ? 26.529 15.725 51.408 1.00 45.87 311 ARG A O 1
ATOM 2494 N N . ALA A 1 312 ? 26.399 14.104 49.864 1.00 43.69 312 ALA A N 1
ATOM 2495 C CA . ALA A 1 312 ? 27.243 13.232 50.682 1.00 42.89 312 ALA A CA 1
ATOM 2496 C C . ALA A 1 312 ? 28.708 13.696 50.741 1.00 43.31 312 ALA A C 1
ATOM 2497 O O . ALA A 1 312 ? 29.355 13.593 51.778 1.00 44.00 312 ALA A O 1
ATOM 2499 N N . ARG A 1 313 ? 29.226 14.194 49.617 1.00 44.23 313 ARG A N 1
ATOM 2500 C CA . ARG A 1 313 ? 30.624 14.578 49.531 1.00 41.83 313 ARG A CA 1
ATOM 2501 C C . ARG A 1 313 ? 30.886 15.714 50.506 1.00 42.55 313 ARG A C 1
ATOM 2502 O O . ARG A 1 313 ? 31.842 15.669 51.284 1.00 42.07 313 ARG A O 1
ATOM 2510 N N . MET A 1 314 ? 30.030 16.731 50.467 1.00 44.73 314 MET A N 1
ATOM 2511 C CA . MET A 1 314 ? 30.234 17.909 51.305 1.00 46.88 314 MET A CA 1
ATOM 2512 C C . MET A 1 314 ? 30.131 17.553 52.807 1.00 46.06 314 MET A C 1
ATOM 2513 O O . MET A 1 314 ? 30.939 18.019 53.617 1.00 44.49 314 MET A O 1
ATOM 2518 N N . ASN A 1 315 ? 29.187 16.674 53.170 1.00 47.17 315 ASN A N 1
ATOM 2519 C CA . ASN A 1 315 ? 29.132 16.140 54.548 1.00 45.57 315 ASN A CA 1
ATOM 2520 C C . ASN A 1 315 ? 30.343 15.299 54.951 1.00 47.51 315 ASN A C 1
ATOM 2521 O O . ASN A 1 315 ? 30.879 15.450 56.058 1.00 46.20 315 ASN A O 1
ATOM 2526 N N . ALA A 1 316 ? 30.753 14.365 54.100 1.00 45.00 316 ALA A N 1
ATOM 2527 C CA . ALA A 1 316 ? 31.903 13.530 54.455 1.00 45.17 316 ALA A CA 1
ATOM 2528 C C . ALA A 1 316 ? 33.181 14.370 54.582 1.00 46.19 316 ALA A C 1
ATOM 2529 O O . ALA A 1 316 ? 33.994 14.131 55.482 1.00 43.91 316 ALA A O 1
ATOM 2531 N N . ALA A 1 317 ? 33.379 15.315 53.654 1.00 44.01 317 ALA A N 1
ATOM 2532 C CA . ALA A 1 317 ? 34.607 16.131 53.612 1.00 44.80 317 ALA A CA 1
ATOM 2533 C C . ALA A 1 317 ? 34.641 17.113 54.790 1.00 47.98 317 ALA A C 1
ATOM 2534 O O . ALA A 1 317 ? 35.650 17.246 55.497 1.00 47.75 317 ALA A O 1
ATOM 2536 N N . GLN A 1 318 ? 33.542 17.818 55.005 1.00 46.55 318 GLN A N 1
ATOM 2537 C CA . GLN A 1 318 ? 33.527 18.765 56.097 1.00 48.36 318 GLN A CA 1
ATOM 2538 C C . GLN A 1 318 ? 33.719 18.078 57.450 1.00 48.67 318 GLN A C 1
ATOM 2539 O O . GLN A 1 318 ? 34.407 18.609 58.341 1.00 48.71 318 GLN A O 1
ATOM 2545 N N . PHE A 1 319 ? 33.169 16.877 57.595 1.00 47.09 319 PHE A N 1
ATOM 2546 C CA . PHE A 1 319 ? 33.308 16.188 58.872 1.00 47.07 319 PHE A CA 1
ATOM 2547 C C . PHE A 1 319 ? 34.774 16.015 59.242 1.00 48.60 319 PHE A C 1
ATOM 2548 O O . PHE A 1 319 ? 35.175 16.271 60.394 1.00 48.52 319 PHE A O 1
ATOM 2556 N N . ALA A 1 320 ? 35.560 15.568 58.263 1.00 46.44 320 ALA A N 1
ATOM 2557 C CA . ALA A 1 320 ? 36.993 15.364 58.431 1.00 46.36 320 ALA A CA 1
ATOM 2558 C C . ALA A 1 320 ? 37.655 16.661 58.887 1.00 46.61 320 ALA A C 1
ATOM 2559 O O . ALA A 1 320 ? 38.458 16.650 59.816 1.00 47.94 320 ALA A O 1
ATOM 2561 N N . VAL A 1 321 ? 37.367 17.752 58.180 1.00 45.31 321 VAL A N 1
ATOM 2562 C CA . VAL A 1 321 ? 38.038 19.028 58.403 1.00 46.91 321 VAL A CA 1
ATOM 2563 C C . VAL A 1 321 ? 37.559 19.675 59.718 1.00 47.07 321 VAL A C 1
ATOM 2564 O O . VAL A 1 321 ? 38.373 20.090 60.539 1.00 49.09 321 VAL A O 1
ATOM 2568 N N . LYS A 1 322 ? 36.241 19.793 59.882 1.00 47.66 322 LYS A N 1
ATOM 2569 C CA . LYS A 1 322 ? 35.656 20.588 60.967 1.00 47.72 322 LYS A CA 1
ATOM 2570 C C . LYS A 1 322 ? 35.440 19.764 62.240 1.00 48.76 322 LYS A C 1
ATOM 2571 O O . LYS A 1 322 ? 35.871 20.169 63.329 1.00 48.97 322 LYS A O 1
ATOM 2577 N N . HIS A 1 323 ? 34.813 18.596 62.127 1.00 47.62 323 HIS A N 1
ATOM 2578 C CA . HIS A 1 323 ? 34.578 17.786 63.331 1.00 47.22 323 HIS A CA 1
ATOM 2579 C C . HIS A 1 323 ? 35.833 17.038 63.794 1.00 48.81 323 HIS A C 1
ATOM 2580 O O . HIS A 1 323 ? 36.027 16.830 64.999 1.00 49.63 323 HIS A O 1
ATOM 2587 N N . LEU A 1 324 ? 36.701 16.679 62.855 1.00 46.67 324 LEU A N 1
ATOM 2588 C CA . LEU A 1 324 ? 37.863 15.836 63.176 1.00 46.83 324 LEU A CA 1
ATOM 2589 C C . LEU A 1 324 ? 39.185 16.587 63.183 1.00 45.63 324 LEU A C 1
ATOM 2590 O O . LEU A 1 324 ? 40.175 16.108 63.742 1.00 47.25 324 LEU A O 1
ATOM 2595 N N . LEU A 1 325 ? 39.189 17.765 62.564 1.00 46.56 325 LEU A N 1
ATOM 2596 C CA . LEU A 1 325 ? 40.364 18.623 62.489 1.00 47.23 325 LEU A CA 1
ATOM 2597 C C . LEU A 1 325 ? 41.487 17.958 61.736 1.00 49.15 325 LEU A C 1
ATOM 2598 O O . LEU A 1 325 ? 42.656 18.243 62.009 1.00 50.95 325 LEU A O 1
ATOM 2603 N N . LEU A 1 326 ? 41.148 17.023 60.842 1.00 48.62 326 LEU A N 1
ATOM 2604 C CA . LEU A 1 326 ? 42.162 16.271 60.112 1.00 48.91 326 LEU A CA 1
ATOM 2605 C C . LEU A 1 326 ? 42.812 17.180 59.081 1.00 51.29 326 LEU A C 1
ATOM 2606 O O . LEU A 1 326 ? 42.135 17.980 58.452 1.00 49.09 326 LEU A O 1
ATOM 2611 N N . PRO A 1 327 ? 44.142 17.090 58.935 1.00 53.76 327 PRO A N 1
ATOM 2612 C CA . PRO A 1 327 ? 44.793 17.815 57.846 1.00 54.31 327 PRO A CA 1
ATOM 2613 C C . PRO A 1 327 ? 44.090 17.571 56.512 1.00 54.61 327 PRO A C 1
ATOM 2614 O O . PRO A 1 327 ? 43.974 16.416 56.077 1.00 53.07 327 PRO A O 1
ATOM 2618 N N . TRP A 1 328 ? 43.645 18.651 55.865 1.00 51.82 328 TRP A N 1
ATOM 2619 C CA . TRP A 1 328 ? 42.800 18.533 54.694 1.00 52.13 328 TRP A CA 1
ATOM 2620 C C . TRP A 1 328 ? 43.502 17.903 53.487 1.00 51.96 328 TRP A C 1
ATOM 2621 O O . TRP A 1 328 ? 42.822 17.298 52.648 1.00 50.97 328 TRP A O 1
ATOM 2632 N N . LYS A 1 329 ? 44.808 18.146 53.342 1.00 49.17 329 LYS A N 1
ATOM 2633 C CA . LYS A 1 329 ? 45.551 17.741 52.140 1.00 51.55 329 LYS A CA 1
ATOM 2634 C C . LYS A 1 329 ? 45.549 16.218 52.016 1.00 49.38 329 LYS A C 1
ATOM 2635 O O . LYS A 1 329 ? 45.217 15.682 50.970 1.00 49.87 329 LYS A O 1
ATOM 2641 N N . ARG A 1 330 ? 45.936 15.525 53.081 1.00 45.41 330 ARG A N 1
ATOM 2642 C CA . ARG A 1 330 ? 45.863 14.083 53.061 1.00 46.24 330 ARG A CA 1
ATOM 2643 C C . ARG A 1 330 ? 44.460 13.572 52.674 1.00 44.27 330 ARG A C 1
ATOM 2644 O O . ARG A 1 330 ? 44.329 12.651 51.866 1.00 44.09 330 ARG A O 1
ATOM 2652 N N . CYS A 1 331 ? 43.446 14.083 53.362 1.00 41.38 331 CYS A N 1
ATOM 2653 C CA . CYS A 1 331 ? 42.055 13.697 53.131 1.00 45.29 331 CYS A CA 1
ATOM 2654 C C . CYS A 1 331 ? 41.628 13.943 51.681 1.00 46.31 331 CYS A C 1
ATOM 2655 O O . CYS A 1 331 ? 40.969 13.085 51.062 1.00 48.85 331 CYS A O 1
ATOM 2658 N N . GLU A 1 332 ? 41.980 15.120 51.167 1.00 46.56 332 GLU A N 1
ATOM 2659 C CA . GLU A 1 332 ? 41.633 15.522 49.805 1.00 47.56 332 GLU A CA 1
ATOM 2660 C C . GLU A 1 332 ? 42.163 14.482 48.838 1.00 46.03 332 GLU A C 1
ATOM 2661 O O . GLU A 1 332 ? 41.464 14.050 47.920 1.00 42.33 332 GLU A O 1
ATOM 2667 N N . GLU A 1 333 ? 43.440 14.141 48.998 1.00 44.85 333 GLU A N 1
ATOM 2668 C CA . GLU A 1 333 ? 44.093 13.242 48.066 1.00 47.29 333 GLU A CA 1
ATOM 2669 C C . GLU A 1 333 ? 43.524 11.847 48.156 1.00 46.73 333 GLU A C 1
ATOM 2670 O O . GLU A 1 333 ? 43.335 11.194 47.120 1.00 45.56 333 GLU A O 1
ATOM 2676 N N . ALA A 1 334 ? 43.296 11.363 49.381 1.00 46.02 334 ALA A N 1
ATOM 2677 C CA . ALA A 1 334 ? 42.713 10.019 49.587 1.00 45.79 334 ALA A CA 1
ATOM 2678 C C . ALA A 1 334 ? 41.316 9.920 48.968 1.00 45.67 334 ALA A C 1
ATOM 2679 O O . ALA A 1 334 ? 40.998 8.955 48.278 1.00 45.58 334 ALA A O 1
ATOM 2681 N N . PHE A 1 335 ? 40.564 11.010 49.073 1.00 45.91 335 PHE A N 1
ATOM 2682 C CA . PHE A 1 335 ? 39.228 11.134 48.496 1.00 46.34 335 PHE A CA 1
ATOM 2683 C C . PHE A 1 335 ? 39.227 11.068 46.954 1.00 46.29 335 PHE A C 1
ATOM 2684 O O . PHE A 1 335 ? 38.444 10.333 46.345 1.00 45.21 335 PHE A O 1
ATOM 2692 N N . ARG A 1 336 ? 40.096 11.853 46.327 1.00 44.25 336 ARG A N 1
ATOM 2693 C CA . ARG A 1 336 ? 40.225 11.882 44.895 1.00 43.00 336 ARG A CA 1
ATOM 2694 C C . ARG A 1 336 ? 40.594 10.514 44.328 1.00 45.19 336 ARG A C 1
ATOM 2695 O O . ARG A 1 336 ? 40.057 10.095 43.311 1.00 43.15 336 ARG A O 1
ATOM 2703 N N . HIS A 1 337 ? 41.507 9.814 44.999 1.00 42.20 337 HIS A N 1
ATOM 2704 C CA . HIS A 1 337 ? 41.926 8.470 44.566 1.00 42.86 337 HIS A CA 1
ATOM 2705 C C . HIS A 1 337 ? 40.811 7.430 44.571 1.00 41.63 337 HIS A C 1
ATOM 2706 O O . HIS A 1 337 ? 40.890 6.414 43.857 1.00 39.36 337 HIS A O 1
ATOM 2713 N N . LEU A 1 338 ? 39.765 7.674 45.360 1.00 40.99 338 LEU A N 1
ATOM 2714 C CA . LEU A 1 338 ? 38.634 6.763 45.414 1.00 39.06 338 LEU A CA 1
ATOM 2715 C C . LEU A 1 338 ? 37.571 7.053 44.337 1.00 40.34 338 LEU A C 1
ATOM 2716 O O . LEU A 1 338 ? 36.645 6.251 44.133 1.00 38.74 338 LEU A O 1
ATOM 2721 N N . LEU A 1 339 ? 37.640 8.238 43.741 1.00 38.76 339 LEU A N 1
ATOM 2722 C CA . LEU A 1 339 ? 36.589 8.732 42.825 1.00 40.85 339 LEU A CA 1
ATOM 2723 C C . LEU A 1 339 ? 36.930 8.427 41.383 1.00 40.16 339 LEU A C 1
ATOM 2724 O O . LEU A 1 339 ? 38.000 8.810 40.896 1.00 38.07 339 LEU A O 1
ATOM 2729 N N . LEU A 1 340 ? 35.989 7.805 40.663 1.00 38.81 340 LEU A N 1
ATOM 2730 C CA . LEU A 1 340 ? 36.146 7.694 39.195 1.00 37.32 340 LEU A CA 1
ATOM 2731 C C . LEU A 1 340 ? 36.210 9.040 38.532 1.00 37.60 340 LEU A C 1
ATOM 2732 O O . LEU A 1 340 ? 36.906 9.206 37.532 1.00 38.79 340 LEU A O 1
ATOM 2737 N N . ASP A 1 341 ? 35.462 10.012 39.060 1.00 38.33 341 ASP A N 1
ATOM 2738 C CA . ASP A 1 341 ? 35.444 11.352 38.457 1.00 39.91 341 ASP A CA 1
ATOM 2739 C C . ASP A 1 341 ? 36.517 12.232 39.081 1.00 40.71 341 ASP A C 1
ATOM 2740 O O . ASP A 1 341 ? 36.528 13.457 38.933 1.00 39.48 341 ASP A O 1
ATOM 2745 N N . GLY A 1 342 ? 37.416 11.596 39.821 1.00 41.48 342 GLY A N 1
ATOM 2746 C CA . GLY A 1 342 ? 38.389 12.365 40.633 1.00 40.36 342 GLY A CA 1
ATOM 2747 C C . GLY A 1 342 ? 39.205 13.314 39.782 1.00 41.41 342 GLY A C 1
ATOM 2748 O O . GLY A 1 342 ? 39.718 12.926 38.740 1.00 37.71 342 GLY A O 1
ATOM 2749 N N . ASP A 1 343 ? 39.199 14.597 40.145 1.00 42.40 343 ASP A N 1
ATOM 2750 C CA . ASP A 1 343 ? 39.669 15.633 39.199 1.00 43.71 343 ASP A CA 1
ATOM 2751 C C . ASP A 1 343 ? 40.290 16.699 40.109 1.00 43.99 343 ASP A C 1
ATOM 2752 O O . ASP A 1 343 ? 39.591 17.302 40.923 1.00 43.83 343 ASP A O 1
ATOM 2757 N N . ARG A 1 344 ? 41.604 16.889 40.021 1.00 42.82 344 ARG A N 1
ATOM 2758 C CA . ARG A 1 344 ? 42.306 17.606 41.104 1.00 43.68 344 ARG A CA 1
ATOM 2759 C C . ARG A 1 344 ? 41.688 18.979 41.423 1.00 43.24 344 ARG A C 1
ATOM 2760 O O . ARG A 1 344 ? 41.474 19.336 42.604 1.00 42.15 344 ARG A O 1
ATOM 2768 N N . ALA A 1 345 ? 41.486 19.793 40.394 1.00 39.88 345 ALA A N 1
ATOM 2769 C CA . ALA A 1 345 ? 40.924 21.135 40.628 1.00 43.11 345 ALA A CA 1
ATOM 2770 C C . ALA A 1 345 ? 39.514 21.114 41.216 1.00 44.84 345 ALA A C 1
ATOM 2771 O O . ALA A 1 345 ? 39.177 21.938 42.101 1.00 41.60 345 ALA A O 1
ATOM 2773 N N . VAL A 1 346 ? 38.671 20.195 40.736 1.00 41.83 346 VAL A N 1
ATOM 2774 C CA . VAL A 1 346 ? 37.298 20.161 41.197 1.00 43.38 346 VAL A CA 1
ATOM 2775 C C . VAL A 1 346 ? 37.236 19.655 42.640 1.00 43.87 346 VAL A C 1
ATOM 2776 O O . VAL A 1 346 ? 36.495 20.189 43.473 1.00 43.39 346 VAL A O 1
ATOM 2780 N N . ASN A 1 347 ? 37.996 18.602 42.927 1.00 43.43 347 ASN A N 1
ATOM 2781 C CA . ASN A 1 347 ? 38.086 18.058 44.282 1.00 42.70 347 ASN A CA 1
ATOM 2782 C C . ASN A 1 347 ? 38.689 19.068 45.251 1.00 42.45 347 ASN A C 1
ATOM 2783 O O . ASN A 1 347 ? 38.248 19.161 46.370 1.00 43.75 347 ASN A O 1
ATOM 2788 N N . LEU A 1 348 ? 39.722 19.790 44.831 1.00 42.79 348 LEU A N 1
ATOM 2789 C CA . LEU A 1 348 ? 40.285 20.861 45.672 1.00 43.63 348 LEU A CA 1
ATOM 2790 C C . LEU A 1 348 ? 39.250 21.966 45.972 1.00 43.42 348 LEU A C 1
ATOM 2791 O O . LEU A 1 348 ? 39.138 22.467 47.104 1.00 43.35 348 LEU A O 1
ATOM 2796 N N . GLN A 1 349 ? 38.556 22.409 44.928 1.00 40.54 349 GLN A N 1
ATOM 2797 C CA . GLN A 1 349 ? 37.472 23.368 45.113 1.00 41.93 349 GLN A CA 1
ATOM 2798 C C . GLN A 1 349 ? 36.483 22.842 46.129 1.00 41.86 349 GLN A C 1
ATOM 2799 O O . GLN A 1 349 ? 36.069 23.567 47.063 1.00 42.08 349 GLN A O 1
ATOM 2805 N N . GLY A 1 350 ? 36.007 21.627 45.901 1.00 41.58 350 GLY A N 1
ATOM 2806 C CA . GLY A 1 350 ? 34.960 21.065 46.764 1.00 41.85 350 GLY A CA 1
ATOM 2807 C C . GLY A 1 350 ? 35.428 20.980 48.225 1.00 43.55 350 GLY A C 1
ATOM 2808 O O . GLY A 1 350 ? 34.668 21.276 49.170 1.00 45.35 350 GLY A O 1
ATOM 2809 N N . TRP A 1 351 ? 36.666 20.531 48.417 1.00 44.59 351 TRP A N 1
ATOM 2810 C CA . TRP A 1 351 ? 37.233 20.391 49.757 1.00 45.07 351 TRP A CA 1
ATOM 2811 C C . TRP A 1 351 ? 37.401 21.742 50.452 1.00 46.15 351 TRP A C 1
ATOM 2812 O O . TRP A 1 351 ? 37.019 21.897 51.626 1.00 46.41 351 TRP A O 1
ATOM 2823 N N . GLN A 1 352 ? 37.948 22.718 49.726 1.00 44.33 352 GLN A N 1
ATOM 2824 C CA . GLN A 1 352 ? 38.092 24.064 50.265 1.00 45.16 352 GLN A CA 1
ATOM 2825 C C . GLN A 1 352 ? 36.774 24.804 50.490 1.00 43.55 352 GLN A C 1
ATOM 2826 O O . GLN A 1 352 ? 36.678 25.644 51.376 1.00 45.07 352 GLN A O 1
ATOM 2832 N N . TRP A 1 353 ? 35.734 24.411 49.772 1.00 44.45 353 TRP A N 1
ATOM 2833 C CA . TRP A 1 353 ? 34.393 24.941 50.016 1.00 45.97 353 TRP A CA 1
ATOM 2834 C C . TRP A 1 353 ? 33.742 24.302 51.240 1.00 46.14 353 TRP A C 1
ATOM 2835 O O . TRP A 1 353 ? 33.352 25.005 52.190 1.00 45.39 353 TRP A O 1
ATOM 2846 N N . ALA A 1 354 ? 33.636 22.973 51.216 1.00 46.75 354 ALA A N 1
ATOM 2847 C CA . ALA A 1 354 ? 33.102 22.189 52.326 1.00 48.09 354 ALA A CA 1
ATOM 2848 C C . ALA A 1 354 ? 33.864 22.420 53.631 1.00 48.64 354 ALA A C 1
ATOM 2849 O O . ALA A 1 354 ? 33.271 22.379 54.714 1.00 49.37 354 ALA A O 1
ATOM 2851 N N . GLY A 1 355 ? 35.166 22.672 53.528 1.00 47.67 355 GLY A N 1
ATOM 2852 C CA . GLY A 1 355 ? 35.998 22.822 54.703 1.00 46.33 355 GLY A CA 1
ATOM 2853 C C . GLY A 1 355 ? 36.042 24.224 55.266 1.00 46.45 355 GLY A C 1
ATOM 2854 O O . GLY A 1 355 ? 36.658 24.461 56.308 1.00 48.56 355 GLY A O 1
ATOM 2855 N N . GLY A 1 356 ? 35.370 25.151 54.595 1.00 45.18 356 GLY A N 1
ATOM 2856 C CA . GLY A 1 356 ? 35.329 26.540 55.036 1.00 45.98 356 GLY A CA 1
ATOM 2857 C C . GLY A 1 356 ? 36.692 27.200 54.916 1.00 45.32 356 GLY A C 1
ATOM 2858 O O . GLY A 1 356 ? 37.094 27.984 55.790 1.00 43.86 356 GLY A O 1
ATOM 2859 N N . LEU A 1 357 ? 37.379 26.921 53.807 1.00 44.00 357 LEU A N 1
ATOM 2860 C CA . LEU A 1 357 ? 38.800 27.264 53.671 1.00 44.80 357 LEU A CA 1
ATOM 2861 C C . LEU A 1 357 ? 38.998 28.369 52.645 1.00 44.50 357 LEU A C 1
ATOM 2862 O O . LEU A 1 357 ? 40.126 28.776 52.359 1.00 44.96 357 LEU A O 1
ATOM 2867 N N . GLY A 1 358 ? 37.898 28.924 52.151 1.00 43.49 358 GLY A N 1
ATOM 2868 C CA . GLY A 1 358 ? 37.976 30.175 51.423 1.00 45.25 358 GLY A CA 1
ATOM 2869 C C . GLY A 1 358 ? 37.321 30.233 50.052 1.00 46.15 358 GLY A C 1
ATOM 2870 O O . GLY A 1 358 ? 37.210 31.325 49.444 1.00 45.77 358 GLY A O 1
ATOM 2871 N N . VAL A 1 359 ? 36.828 29.097 49.573 1.00 43.83 359 VAL A N 1
ATOM 2872 C CA . VAL A 1 359 ? 36.120 29.092 48.300 1.00 44.87 359 VAL A CA 1
ATOM 2873 C C . VAL A 1 359 ? 34.724 29.733 48.408 1.00 44.61 359 VAL A C 1
ATOM 2874 O O . VAL A 1 359 ? 33.933 29.364 49.286 1.00 44.91 359 VAL A O 1
ATOM 2878 N N . ASP A 1 360 ? 34.423 30.655 47.488 1.00 45.76 360 ASP A N 1
ATOM 2879 C CA . ASP A 1 360 ? 33.091 31.256 47.346 1.00 45.44 360 ASP A CA 1
ATOM 2880 C C . ASP A 1 360 ? 32.711 32.012 48.617 1.00 46.88 360 ASP A C 1
ATOM 2881 O O . ASP A 1 360 ? 31.534 32.180 48.936 1.00 46.26 360 ASP A O 1
ATOM 2886 N N . ALA A 1 361 ? 33.734 32.430 49.354 1.00 48.10 361 ALA A N 1
ATOM 2887 C CA . ALA A 1 361 ? 33.544 33.047 50.661 1.00 49.78 361 ALA A CA 1
ATOM 2888 C C . ALA A 1 361 ? 32.523 32.258 51.488 1.00 50.64 361 ALA A C 1
ATOM 2889 O O . ALA A 1 361 ? 31.809 32.826 52.313 1.00 51.40 361 ALA A O 1
ATOM 2891 N N . ALA A 1 362 ? 32.498 30.939 51.330 1.00 51.63 362 ALA A N 1
ATOM 2892 C CA . ALA A 1 362 ? 31.598 30.135 52.152 1.00 51.54 362 ALA A CA 1
ATOM 2893 C C . ALA A 1 362 ? 31.999 30.268 53.643 1.00 51.24 362 ALA A C 1
ATOM 2894 O O . ALA A 1 362 ? 33.184 30.182 53.982 1.00 49.43 362 ALA A O 1
ATOM 2896 N N . PRO A 1 363 ? 31.021 30.558 54.528 1.00 49.83 363 PRO A N 1
ATOM 2897 C CA . PRO A 1 363 ? 31.374 31.028 55.868 1.00 48.61 363 PRO A CA 1
ATOM 2898 C C . PRO A 1 363 ? 31.798 29.883 56.787 1.00 46.92 363 PRO A C 1
ATOM 2899 O O . PRO A 1 363 ? 31.235 28.787 56.721 1.00 45.00 363 PRO A O 1
ATOM 2903 N N . TYR A 1 364 ? 32.794 30.136 57.628 1.00 47.93 364 TYR A N 1
ATOM 2904 C CA . TYR A 1 364 ? 33.290 29.117 58.563 1.00 48.43 364 TYR A CA 1
ATOM 2905 C C . TYR A 1 364 ? 32.171 28.542 59.433 1.00 48.50 364 TYR A C 1
ATOM 2906 O O . TYR A 1 364 ? 32.190 27.358 59.765 1.00 49.38 364 TYR A O 1
ATOM 2915 N N . PHE A 1 365 ? 31.160 29.350 59.738 1.00 45.90 365 PHE A N 1
ATOM 2916 C CA . PHE A 1 365 ? 30.209 28.982 60.781 1.00 45.97 365 PHE A CA 1
ATOM 2917 C C . PHE A 1 365 ? 29.144 27.987 60.314 1.00 47.27 365 PHE A C 1
ATOM 2918 O O . PHE A 1 365 ? 28.421 27.424 61.132 1.00 46.73 365 PHE A O 1
ATOM 2926 N N . ARG A 1 366 ? 29.075 27.709 59.016 1.00 47.88 366 ARG A N 1
ATOM 2927 C CA . ARG A 1 366 ? 28.166 26.660 58.582 1.00 49.76 366 ARG A CA 1
ATOM 2928 C C . ARG A 1 366 ? 28.740 25.285 58.905 1.00 50.19 366 ARG A C 1
ATOM 2929 O O . ARG A 1 366 ? 29.752 24.860 58.315 1.00 48.06 366 ARG A O 1
ATOM 2937 N N . VAL A 1 367 ? 28.186 24.652 59.939 1.00 48.67 367 VAL A N 1
ATOM 2938 C CA . VAL A 1 367 ? 28.626 23.300 60.325 1.00 49.81 367 VAL A CA 1
ATOM 2939 C C . VAL A 1 367 ? 27.463 22.322 60.236 1.00 50.19 367 VAL A C 1
ATOM 2940 O O . VAL A 1 367 ? 26.443 22.490 60.930 1.00 49.87 367 VAL A O 1
ATOM 2944 N N . PHE A 1 368 ? 27.616 21.334 59.356 1.00 48.16 368 PHE A N 1
ATOM 2945 C CA . PHE A 1 368 ? 26.608 20.312 59.135 1.00 48.07 368 PHE A CA 1
ATOM 2946 C C . PHE A 1 368 ? 26.357 19.574 60.436 1.00 49.48 368 PHE A C 1
ATOM 2947 O O . PHE A 1 368 ? 27.295 19.135 61.105 1.00 47.84 368 PHE A O 1
ATOM 2955 N N . ASN A 1 369 ? 25.089 19.499 60.808 1.00 48.16 369 ASN A N 1
ATOM 2956 C CA . ASN A 1 369 ? 24.616 18.565 61.814 1.00 48.11 369 ASN A CA 1
ATOM 2957 C C . ASN A 1 369 ? 24.263 17.263 61.113 1.00 47.30 369 ASN A C 1
ATOM 2958 O O . ASN A 1 369 ? 23.355 17.233 60.274 1.00 47.88 369 ASN A O 1
ATOM 2963 N N . PRO A 1 370 ? 25.058 16.213 61.356 1.00 49.50 370 PRO A N 1
ATOM 2964 C CA . PRO A 1 370 ? 24.971 15.001 60.543 1.00 47.79 370 PRO A CA 1
ATOM 2965 C C . PRO A 1 370 ? 23.704 14.177 60.771 1.00 48.58 370 PRO A C 1
ATOM 2966 O O . PRO A 1 370 ? 23.383 13.326 59.947 1.00 46.84 370 PRO A O 1
ATOM 2970 N N . VAL A 1 371 ? 22.964 14.428 61.853 1.00 48.74 371 VAL A N 1
ATOM 2971 C CA . VAL A 1 371 ? 21.634 13.823 61.951 1.00 49.85 371 VAL A CA 1
ATOM 2972 C C . VAL A 1 371 ? 20.530 14.579 61.200 1.00 49.03 371 VAL A C 1
ATOM 2973 O O . VAL A 1 371 ? 19.782 13.977 60.426 1.00 49.09 371 VAL A O 1
ATOM 2977 N N . LEU A 1 372 ? 20.467 15.898 61.383 1.00 48.62 372 LEU A N 1
ATOM 2978 C CA . LEU A 1 372 ? 19.578 16.751 60.588 1.00 49.69 372 LEU A CA 1
ATOM 2979 C C . LEU A 1 372 ? 19.820 16.552 59.074 1.00 49.15 372 LEU A C 1
ATOM 2980 O O . LEU A 1 372 ? 18.872 16.454 58.289 1.00 47.39 372 LEU A O 1
ATOM 2985 N N . GLN A 1 373 ? 21.088 16.569 58.670 1.00 46.94 373 GLN A N 1
ATOM 2986 C CA . GLN A 1 373 ? 21.438 16.407 57.245 1.00 49.35 373 GLN A CA 1
ATOM 2987 C C . GLN A 1 373 ? 20.842 15.125 56.657 1.00 48.99 373 GLN A C 1
ATOM 2988 O O . GLN A 1 373 ? 20.206 15.138 55.588 1.00 48.49 373 GLN A O 1
ATOM 2994 N N . GLY A 1 374 ? 20.969 14.041 57.411 1.00 46.58 374 GLY A N 1
ATOM 2995 C CA . GLY A 1 374 ? 20.340 12.787 57.039 1.00 46.88 374 GLY A CA 1
ATOM 2996 C C . GLY A 1 374 ? 18.827 12.850 57.074 1.00 46.88 374 GLY A C 1
ATOM 2997 O O . GLY A 1 374 ? 18.169 12.299 56.199 1.00 46.69 374 GLY A O 1
ATOM 2998 N N . GLU A 1 375 ? 18.265 13.528 58.070 1.00 47.17 375 GLU A N 1
ATOM 2999 C CA . GLU A 1 375 ? 16.803 13.655 58.147 1.00 48.70 375 GLU A CA 1
ATOM 3000 C C . GLU A 1 375 ? 16.232 14.412 56.959 1.00 49.34 375 GLU A C 1
ATOM 3001 O O . GLU A 1 375 ? 15.189 14.041 56.409 1.00 48.45 375 GLU A O 1
ATOM 3007 N N . ARG A 1 376 ? 16.936 15.469 56.561 1.00 50.09 376 ARG A N 1
ATOM 3008 C CA . ARG A 1 376 ? 16.487 16.334 55.490 1.00 51.89 376 ARG A CA 1
ATOM 3009 C C . ARG A 1 376 ? 16.709 15.745 54.086 1.00 50.21 376 ARG A C 1
ATOM 3010 O O . ARG A 1 376 ? 16.012 16.122 53.148 1.00 49.45 376 ARG A O 1
ATOM 3018 N N . HIS A 1 377 ? 17.700 14.867 53.922 1.00 50.05 377 HIS A N 1
ATOM 3019 C CA . HIS A 1 377 ? 18.165 14.502 52.563 1.00 49.01 377 HIS A CA 1
ATOM 3020 C C . HIS A 1 377 ? 18.144 12.997 52.258 1.00 49.16 377 HIS A C 1
ATOM 3021 O O . HIS A 1 377 ? 18.618 12.554 51.197 1.00 46.21 377 HIS A O 1
ATOM 3028 N N . ASP A 1 378 ? 17.539 12.241 53.173 1.00 48.61 378 ASP A N 1
ATOM 3029 C CA . ASP A 1 378 ? 17.310 10.809 52.997 1.00 50.47 378 ASP A CA 1
ATOM 3030 C C . ASP A 1 378 ? 15.952 10.366 53.589 1.00 52.92 378 ASP A C 1
ATOM 3031 O O . ASP A 1 378 ? 15.910 9.803 54.680 1.00 53.61 378 ASP A O 1
ATOM 3036 N N . PRO A 1 379 ? 14.861 10.541 52.822 1.00 55.33 379 PRO A N 1
ATOM 3037 C CA . PRO A 1 379 ? 13.471 10.544 53.303 1.00 56.78 379 PRO A CA 1
ATOM 3038 C C . PRO A 1 379 ? 13.083 9.415 54.275 1.00 58.38 379 PRO A C 1
ATOM 3039 O O . PRO A 1 379 ? 12.795 9.679 55.454 1.00 60.42 379 PRO A O 1
ATOM 3043 N N . GLU A 1 380 ? 12.955 8.192 53.763 1.00 57.74 380 GLU A N 1
ATOM 3044 C CA . GLU A 1 380 ? 12.560 7.049 54.591 1.00 55.61 380 GLU A CA 1
ATOM 3045 C C . GLU A 1 380 ? 13.800 6.318 55.068 1.00 53.54 380 GLU A C 1
ATOM 3046 O O . GLU A 1 380 ? 13.737 5.146 55.448 1.00 53.01 380 GLU A O 1
ATOM 3052 N N . GLY A 1 381 ? 14.939 7.001 54.985 1.00 50.69 381 GLY A N 1
ATOM 3053 C CA . GLY A 1 381 ? 16.215 6.441 55.412 1.00 48.47 381 GLY A CA 1
ATOM 3054 C C . GLY A 1 381 ? 16.691 5.307 54.527 1.00 46.46 381 GLY A C 1
ATOM 3055 O O . GLY A 1 381 ? 17.517 4.495 54.934 1.00 45.70 381 GLY A O 1
ATOM 3056 N N . ARG A 1 382 ? 16.190 5.272 53.299 1.00 46.46 382 ARG A N 1
ATOM 3057 C CA . ARG A 1 382 ? 16.569 4.239 52.343 1.00 46.10 382 ARG A CA 1
ATOM 3058 C C . ARG A 1 382 ? 18.073 4.224 52.022 1.00 46.37 382 ARG A C 1
ATOM 3059 O O . ARG A 1 382 ? 18.668 3.154 51.851 1.00 46.40 382 ARG A O 1
ATOM 3067 N N . TRP A 1 383 ? 18.690 5.401 51.982 1.00 44.59 383 TRP A N 1
ATOM 3068 C CA . TRP A 1 383 ? 20.100 5.506 51.612 1.00 42.53 383 TRP A CA 1
ATOM 3069 C C . TRP A 1 383 ? 21.001 4.986 52.732 1.00 44.81 383 TRP A C 1
ATOM 3070 O O . TRP A 1 383 ? 21.913 4.185 52.491 1.00 44.34 383 TRP A O 1
ATOM 3081 N N . LEU A 1 384 ? 20.684 5.369 53.966 1.00 44.88 384 LEU A N 1
ATOM 3082 C CA . LEU A 1 384 ? 21.429 4.885 55.127 1.00 47.76 384 LEU A CA 1
ATOM 3083 C C . LEU A 1 384 ? 21.361 3.347 55.227 1.00 47.97 384 LEU A C 1
ATOM 3084 O O . LEU A 1 384 ? 22.361 2.673 55.500 1.00 46.29 384 LEU A O 1
ATOM 3089 N N . LYS A 1 385 ? 20.167 2.818 54.961 1.00 49.58 385 LYS A N 1
ATOM 3090 C CA . LYS A 1 385 ? 19.890 1.387 54.948 1.00 49.83 385 LYS A CA 1
ATOM 3091 C C . LYS A 1 385 ? 20.689 0.594 53.896 1.00 50.41 385 LYS A C 1
ATOM 3092 O O . LYS A 1 385 ? 21.154 -0.515 54.176 1.00 50.30 385 LYS A O 1
ATOM 3098 N N . ARG A 1 386 ? 20.887 1.167 52.708 1.00 49.95 386 ARG A N 1
ATOM 3099 C CA . ARG A 1 386 ? 21.710 0.507 51.687 1.00 50.35 386 ARG A CA 1
ATOM 3100 C C . ARG A 1 386 ? 23.175 0.497 52.083 1.00 49.80 386 ARG A C 1
ATOM 3101 O O . ARG A 1 386 ? 23.886 -0.471 51.814 1.00 48.97 386 ARG A O 1
ATOM 3109 N N . TRP A 1 387 ? 23.647 1.591 52.678 1.00 48.43 387 TRP A N 1
ATOM 3110 C CA . TRP A 1 387 ? 25.089 1.763 52.805 1.00 47.92 387 TRP A CA 1
ATOM 3111 C C . TRP A 1 387 ? 25.712 1.553 54.185 1.00 48.15 387 TRP A C 1
ATOM 3112 O O . TRP A 1 387 ? 26.909 1.292 54.279 1.00 49.33 387 TRP A O 1
ATOM 3123 N N . ALA A 1 388 ? 24.918 1.678 55.248 1.00 46.34 388 ALA A N 1
ATOM 3124 C CA . ALA A 1 388 ? 25.385 1.315 56.585 1.00 46.12 388 ALA A CA 1
ATOM 3125 C C . ALA A 1 388 ? 24.214 0.855 57.444 1.00 45.59 388 ALA A C 1
ATOM 3126 O O . ALA A 1 388 ? 23.821 1.546 58.380 1.00 45.17 388 ALA A O 1
ATOM 3128 N N . PRO A 1 389 ? 23.627 -0.300 57.096 1.00 45.89 389 PRO A N 1
ATOM 3129 C CA . PRO A 1 389 ? 22.400 -0.726 57.761 1.00 46.19 389 PRO A CA 1
ATOM 3130 C C . PRO A 1 389 ? 22.663 -1.096 59.225 1.00 47.49 389 PRO A C 1
ATOM 3131 O O . PRO A 1 389 ? 21.731 -1.387 59.970 1.00 45.77 389 PRO A O 1
ATOM 3135 N N . GLU A 1 390 ? 23.941 -1.133 59.595 1.00 50.16 390 GLU A N 1
ATOM 3136 C CA . GLU A 1 390 ? 24.398 -1.187 60.995 1.00 50.90 390 GLU A CA 1
ATOM 3137 C C . GLU A 1 390 ? 23.535 -0.298 61.873 1.00 50.14 390 GLU A C 1
ATOM 3138 O O . GLU A 1 390 ? 23.252 -0.630 63.024 1.00 49.75 390 GLU A O 1
ATOM 3144 N N . TYR A 1 391 ? 23.217 0.880 61.348 1.00 48.63 391 TYR A N 1
ATOM 3145 C CA . TYR A 1 391 ? 22.669 1.979 62.134 1.00 49.97 391 TYR A CA 1
ATOM 3146 C C . TYR A 1 391 ? 21.169 2.069 61.891 1.00 50.15 391 TYR A C 1
ATOM 3147 O O . TYR A 1 391 ? 20.739 2.185 60.742 1.00 51.96 391 TYR A O 1
ATOM 3156 N N . PRO A 1 392 ? 20.377 2.017 62.977 1.00 49.77 392 PRO A N 1
ATOM 3157 C CA . PRO A 1 392 ? 18.916 2.102 62.964 1.00 50.30 392 PRO A CA 1
ATOM 3158 C C . PRO A 1 392 ? 18.412 3.493 62.590 1.00 50.68 392 PRO A C 1
ATOM 3159 O O . PRO A 1 392 ? 17.292 3.621 62.100 1.00 51.30 392 PRO A O 1
ATOM 3163 N N . SER A 1 393 ? 19.198 4.523 62.896 1.00 50.11 393 SER A N 1
ATOM 3164 C CA . SER A 1 393 ? 18.876 5.896 62.493 1.00 49.05 393 SER A CA 1
ATOM 3165 C C . SER A 1 393 ? 20.140 6.703 62.222 1.00 48.22 393 SER A C 1
ATOM 3166 O O . SER A 1 393 ? 21.252 6.163 62.287 1.00 49.42 393 SER A O 1
ATOM 3169 N N . TYR A 1 394 ? 19.960 7.991 61.904 1.00 47.23 394 TYR A N 1
ATOM 3170 C CA . TYR A 1 394 ? 21.079 8.926 61.719 1.00 46.24 394 TYR A CA 1
ATOM 3171 C C . TYR A 1 394 ? 21.780 9.315 63.011 1.00 47.09 394 TYR A C 1
ATOM 3172 O O . TYR A 1 394 ? 22.845 9.943 62.981 1.00 43.86 394 TYR A O 1
ATOM 3181 N N . ALA A 1 395 ? 21.228 8.844 64.129 1.00 46.53 395 ALA A N 1
ATOM 3182 C CA . ALA A 1 395 ? 21.838 8.998 65.443 1.00 48.87 395 ALA A CA 1
ATOM 3183 C C . ALA A 1 395 ? 23.205 8.333 65.537 1.00 50.62 395 ALA A C 1
ATOM 3184 O O . ALA A 1 395 ? 23.334 7.116 65.352 1.00 51.07 395 ALA A O 1
ATOM 3186 N N . PRO A 1 396 ? 24.206 9.115 65.949 1.00 51.83 396 PRO A N 1
ATOM 3187 C CA . PRO A 1 396 ? 25.572 8.639 66.116 1.00 52.66 396 PRO A CA 1
ATOM 3188 C C . PRO A 1 396 ? 25.647 7.542 67.183 1.00 54.36 396 PRO A C 1
ATOM 3189 O O . PRO A 1 396 ? 24.865 7.544 68.139 1.00 53.24 396 PRO A O 1
ATOM 3193 N N . LYS A 1 397 ? 26.547 6.584 66.972 1.00 55.26 397 LYS A N 1
ATOM 3194 C CA . LYS A 1 397 ? 26.593 5.338 67.738 1.00 55.19 397 LYS A CA 1
ATOM 3195 C C . LYS A 1 397 ? 28.040 5.088 68.132 1.00 53.82 397 LYS A C 1
ATOM 3196 O O . LYS A 1 397 ? 28.863 4.690 67.293 1.00 52.06 397 LYS A O 1
ATOM 3202 N N . ASP A 1 398 ? 28.360 5.378 69.389 1.00 52.76 398 ASP A N 1
ATOM 3203 C CA . ASP A 1 398 ? 29.747 5.446 69.837 1.00 53.30 398 ASP A CA 1
ATOM 3204 C C . ASP A 1 398 ? 30.643 6.164 68.821 1.00 51.96 398 ASP A C 1
ATOM 3205 O O . ASP A 1 398 ? 31.629 5.587 68.356 1.00 52.31 398 ASP A O 1
ATOM 3210 N N . PRO A 1 399 ? 30.336 7.439 68.520 1.00 50.04 399 PRO A N 1
ATOM 3211 C CA . PRO A 1 399 ? 31.125 8.263 67.592 1.00 49.31 399 PRO A CA 1
ATOM 3212 C C . PRO A 1 399 ? 32.586 8.398 68.035 1.00 49.78 399 PRO A C 1
ATOM 3213 O O . PRO A 1 399 ? 32.858 8.438 69.232 1.00 46.56 399 PRO A O 1
ATOM 3217 N N . VAL A 1 400 ? 33.518 8.434 67.083 1.00 49.12 400 VAL A N 1
ATOM 3218 C CA . VAL A 1 400 ? 34.948 8.511 67.425 1.00 49.19 400 VAL A CA 1
ATOM 3219 C C . VAL A 1 400 ? 35.304 9.820 68.130 1.00 49.34 400 VAL A C 1
ATOM 3220 O O . VAL A 1 400 ? 36.402 9.964 68.653 1.00 50.19 400 VAL A O 1
ATOM 3224 N N . VAL A 1 401 ? 34.432 10.816 68.032 1.00 50.37 401 VAL A N 1
ATOM 3225 C CA . VAL A 1 401 ? 34.579 12.017 68.851 1.00 50.54 401 VAL A CA 1
ATOM 3226 C C . VAL A 1 401 ? 33.242 12.434 69.418 1.00 51.67 401 VAL A C 1
ATOM 3227 O O . VAL A 1 401 ? 32.192 11.988 68.953 1.00 51.67 401 VAL A O 1
ATOM 3231 N N . ASP A 1 402 ? 33.297 13.245 70.466 1.00 52.41 402 ASP A N 1
ATOM 3232 C CA . ASP A 1 402 ? 32.122 13.928 70.978 1.00 53.54 402 ASP A CA 1
ATOM 3233 C C . ASP A 1 402 ? 31.715 15.045 70.006 1.00 53.18 402 ASP A C 1
ATOM 3234 O O . ASP A 1 402 ? 32.460 16.019 69.805 1.00 52.30 402 ASP A O 1
ATOM 3239 N N . LEU A 1 403 ? 30.552 14.870 69.374 1.00 52.87 403 LEU A N 1
ATOM 3240 C CA . LEU A 1 403 ? 30.144 15.692 68.237 1.00 53.06 403 LEU A CA 1
ATOM 3241 C C . LEU A 1 403 ? 29.912 17.150 68.600 1.00 53.06 403 LEU A C 1
ATOM 3242 O O . LEU A 1 403 ? 30.319 18.040 67.858 1.00 52.70 403 LEU A O 1
ATOM 3247 N N . GLU A 1 404 ? 29.227 17.396 69.716 1.00 54.38 404 GLU A N 1
ATOM 3248 C CA . GLU A 1 404 ? 28.936 18.764 70.131 1.00 54.45 404 GLU A CA 1
ATOM 3249 C C . GLU A 1 404 ? 30.207 19.483 70.589 1.00 53.44 404 GLU A C 1
ATOM 3250 O O . GLU A 1 404 ? 30.447 20.629 70.206 1.00 52.87 404 GLU A O 1
ATOM 3256 N N . GLU A 1 405 ? 31.056 18.792 71.345 1.00 50.87 405 GLU A N 1
ATOM 3257 C CA . GLU A 1 405 ? 32.355 19.362 71.708 1.00 51.56 405 GLU A CA 1
ATOM 3258 C C . GLU A 1 405 ? 33.220 19.665 70.494 1.00 50.75 405 GLU A C 1
ATOM 3259 O O . GLU A 1 405 ? 33.864 20.734 70.432 1.00 52.67 405 GLU A O 1
ATOM 3265 N N . ALA A 1 406 ? 33.343 18.665 69.601 1.00 48.26 406 ALA A N 1
ATOM 3266 C CA . ALA A 1 406 ? 34.020 18.915 68.328 1.00 47.08 406 ALA A CA 1
ATOM 3267 C C . ALA A 1 406 ? 33.454 20.174 67.609 1.00 46.28 406 ALA A C 1
ATOM 3268 O O . ALA A 1 406 ? 34.202 21.089 67.198 1.00 45.34 406 ALA A O 1
ATOM 3270 N N . ARG A 1 407 ? 32.128 20.277 67.499 1.00 47.74 407 ARG A N 1
ATOM 3271 C CA . ARG A 1 407 ? 31.507 21.479 66.940 1.00 48.71 407 ARG A CA 1
ATOM 3272 C C . ARG A 1 407 ? 31.981 22.753 67.654 1.00 49.27 407 ARG A C 1
ATOM 3273 O O . ARG A 1 407 ? 32.531 23.662 67.028 1.00 48.94 407 ARG A O 1
ATOM 3281 N N . ARG A 1 408 ? 31.759 22.817 68.965 1.00 49.77 408 ARG A N 1
ATOM 3282 C CA . ARG A 1 408 ? 32.167 23.980 69.750 1.00 50.36 408 ARG A CA 1
ATOM 3283 C C . ARG A 1 408 ? 33.669 24.272 69.628 1.00 49.74 408 ARG A C 1
ATOM 3284 O O . ARG A 1 408 ? 34.078 25.429 69.501 1.00 49.81 408 ARG A O 1
ATOM 3292 N N . ARG A 1 409 ? 34.486 23.213 69.607 1.00 48.87 409 ARG A N 1
ATOM 3293 C CA . ARG A 1 409 ? 35.929 23.379 69.455 1.00 48.20 409 ARG A CA 1
ATOM 3294 C C . ARG A 1 409 ? 36.294 24.074 68.121 1.00 46.46 409 ARG A C 1
ATOM 3295 O O . ARG A 1 409 ? 36.927 25.136 68.125 1.00 45.72 409 ARG A O 1
ATOM 3303 N N . TYR A 1 410 ? 35.830 23.527 66.998 1.00 42.93 410 TYR A N 1
ATOM 3304 C CA . TYR A 1 410 ? 36.066 24.159 65.682 1.00 44.43 410 TYR A CA 1
ATOM 3305 C C . TYR A 1 410 ? 35.656 25.640 65.648 1.00 45.36 410 TYR A C 1
ATOM 3306 O O . TYR A 1 410 ? 36.403 26.502 65.166 1.00 44.34 410 TYR A O 1
ATOM 3315 N N . LEU A 1 411 ? 34.428 25.904 66.072 1.00 44.88 411 LEU A N 1
ATOM 3316 C CA . LEU A 1 411 ? 33.858 27.245 65.962 1.00 44.95 411 LEU A CA 1
ATOM 3317 C C . LEU A 1 411 ? 34.680 28.218 66.799 1.00 46.93 411 LEU A C 1
ATOM 3318 O O . LEU A 1 411 ? 35.037 29.294 66.330 1.00 47.47 411 LEU A O 1
ATOM 3323 N N . ARG A 1 412 ? 35.035 27.803 68.014 1.00 46.25 412 ARG A N 1
ATOM 3324 C CA . ARG A 1 412 ? 35.966 28.568 68.841 1.00 50.83 412 ARG A CA 1
ATOM 3325 C C . ARG A 1 412 ? 37.285 28.889 68.123 1.00 52.10 412 ARG A C 1
ATOM 3326 O O . ARG A 1 412 ? 37.694 30.051 68.055 1.00 53.27 412 ARG A O 1
ATOM 3334 N N . LEU A 1 413 ? 37.944 27.858 67.600 1.00 52.31 413 LEU A N 1
ATOM 3335 C CA . LEU A 1 413 ? 39.190 28.023 66.859 1.00 53.41 413 LEU A CA 1
ATOM 3336 C C . LEU A 1 413 ? 39.011 28.923 65.642 1.00 54.06 413 LEU A C 1
ATOM 3337 O O . LEU A 1 413 ? 39.833 29.797 65.381 1.00 54.21 413 LEU A O 1
ATOM 3342 N N . ALA A 1 414 ? 37.939 28.690 64.891 1.00 54.38 414 ALA A N 1
ATOM 3343 C CA . ALA A 1 414 ? 37.698 29.403 63.633 1.00 55.82 414 ALA A CA 1
ATOM 3344 C C . A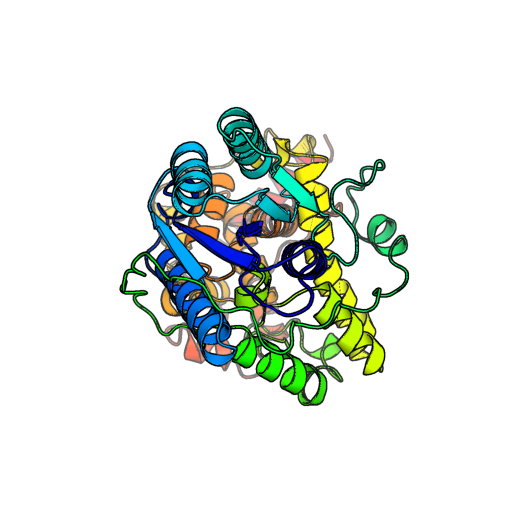LA A 1 414 ? 37.248 30.851 63.851 1.00 57.44 414 ALA A C 1
ATOM 3345 O O . ALA A 1 414 ? 37.505 31.721 63.015 1.00 56.89 414 ALA A O 1
ATOM 3347 N N . ARG A 1 415 ? 36.524 31.084 64.942 1.00 59.62 415 ARG A N 1
ATOM 3348 C CA . ARG A 1 415 ? 36.139 32.432 65.348 1.00 63.38 415 ARG A CA 1
ATOM 3349 C C . ARG A 1 415 ? 37.351 33.285 65.741 1.00 64.13 415 ARG A C 1
ATOM 3350 O O . ARG A 1 415 ? 37.431 34.455 65.369 1.00 66.15 415 ARG A O 1
ATOM 3358 N N . ASP A 1 416 ? 38.289 32.701 66.485 1.00 64.96 416 ASP A N 1
ATOM 3359 C CA . ASP A 1 416 ? 39.579 33.347 66.742 1.00 65.93 416 ASP A CA 1
ATOM 3360 C C . ASP A 1 416 ? 40.320 33.724 65.456 1.00 66.79 416 ASP A C 1
ATOM 3361 O O . ASP A 1 416 ? 40.878 34.814 65.356 1.00 66.71 416 ASP A O 1
ATOM 3366 N N . LEU A 1 417 ? 40.334 32.819 64.481 1.00 67.37 417 LEU A N 1
ATOM 3367 C CA . LEU A 1 417 ? 41.155 32.999 63.285 1.00 69.12 417 LEU A CA 1
ATOM 3368 C C . LEU A 1 417 ? 40.550 34.000 62.297 1.00 70.59 417 LEU A C 1
ATOM 3369 O O . LEU A 1 417 ? 41.246 34.890 61.802 1.00 70.43 417 LEU A O 1
ATOM 3374 N N . ALA A 1 418 ? 39.254 33.846 62.028 1.00 72.10 418 ALA A N 1
ATOM 3375 C CA . ALA A 1 418 ? 38.556 34.624 61.009 1.00 72.82 418 ALA A CA 1
ATOM 3376 C C . ALA A 1 418 ? 38.336 36.066 61.450 1.00 74.75 418 ALA A C 1
ATOM 3377 O O . ALA A 1 418 ? 38.242 36.969 60.618 1.00 74.79 418 ALA A O 1
ATOM 3379 N N . ARG A 1 419 ? 38.233 36.278 62.758 1.00 75.72 419 ARG A N 1
ATOM 3380 C CA . ARG A 1 419 ? 37.850 37.584 63.277 1.00 77.73 419 ARG A CA 1
ATOM 3381 C C . ARG A 1 419 ? 38.954 38.224 64.116 1.00 78.54 419 ARG A C 1
ATOM 3382 O O . ARG A 1 419 ? 38.733 39.254 64.759 1.00 79.16 419 ARG A O 1
ATOM 3390 N N . GLY A 1 420 ? 40.144 37.630 64.086 1.00 78.93 420 GLY A N 1
ATOM 3391 C CA . GLY A 1 420 ? 41.281 38.148 64.847 1.00 79.41 420 GLY A CA 1
ATOM 3392 C C . GLY A 1 420 ? 42.275 38.889 63.973 1.00 79.74 420 GLY A C 1
ATOM 3393 O O . GLY A 1 420 ? 42.570 38.459 62.853 1.00 79.12 420 GLY A O 1
#

Radius of gyration: 22.35 Å; Cα contacts (8 Å, |Δi|>4): 750; chains: 1; bounding box: 49×44×66 Å

InterPro domains:
  IPR002081 Cryptochrome/DNA photolyase class 1 [PR00147] (128-144)
  IPR002081 Cryptochrome/DNA photolyase class 1 [PR00147] (290-306)
  IPR002081 Cryptochrome/DNA photolyase class 1 [PR00147] (310-328)
  IPR002081 Cryptochrome/DNA photolyase class 1 [PR00147] (349-363)
  IPR002081 Cryptochrome/DNA photolyase class 1 [PTHR11455] (5-392)
  IPR005101 Cryptochrome/DNA photolyase, FAD-binding domain [PF03441] (241-394)
  IPR006050 DNA photolyase, N-terminal [PF00875] (5-153)
  IPR006050 DNA photolyase, N-terminal [PS51645] (2-124)
  IPR014729 Rossmann-like alpha/beta/alpha sandwich fold [G3DSA:3.40.50.620] (1-121)
  IPR018394 Cryptochrome/DNA photolyase class 1, conserved site, C-terminal [PS00394] (290-302)
  IPR018394 Cryptochrome/DNA photolyase class 1, conserved site, C-terminal [PS00691] (310-329)
  IPR036134 Cryptochrome/DNA photolyase, FAD-b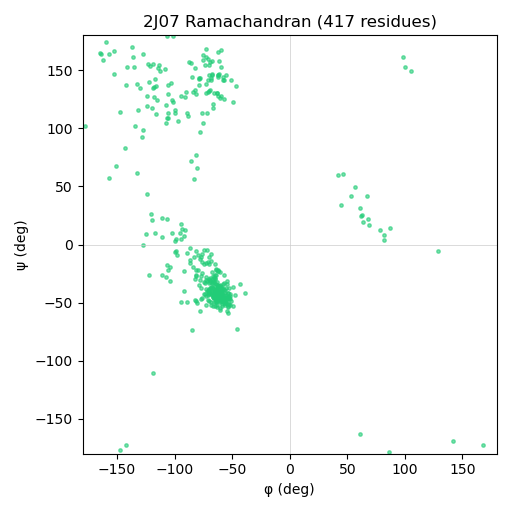inding domain-like superfamily [SSF48173] (164-415)
  IPR036155 Cryptochrome/photolyase, N-terminal domain superfamily [SSF52425] (3-164)